Protein AF-0000000083202765 (afdb_homodimer)

Structure (mmCIF, N/CA/C/O backbone):
data_AF-0000000083202765-model_v1
#
loop_
_entity.id
_entity.type
_entity.pdbx_description
1 polymer 'Homoserine O-acetyltransferase'
#
loop_
_atom_site.group_PDB
_atom_site.id
_atom_site.type_symbol
_atom_site.label_atom_id
_atom_site.label_alt_id
_atom_site.label_comp_id
_atom_site.label_asym_id
_atom_site.label_entity_id
_atom_site.label_seq_id
_atom_site.pdbx_PDB_ins_code
_atom_site.Cartn_x
_atom_site.Cartn_y
_atom_site.Cartn_z
_atom_site.occupancy
_atom_site.B_iso_or_equiv
_atom_site.auth_seq_id
_atom_site.auth_comp_id
_atom_site.auth_asym_id
_atom_site.auth_atom_id
_atom_site.pdbx_PDB_model_num
ATOM 1 N N . MET A 1 1 ? 10.992 -30.547 3.436 1 77.38 1 MET A N 1
ATOM 2 C CA . MET A 1 1 ? 11.469 -31.688 2.654 1 77.38 1 MET A CA 1
AT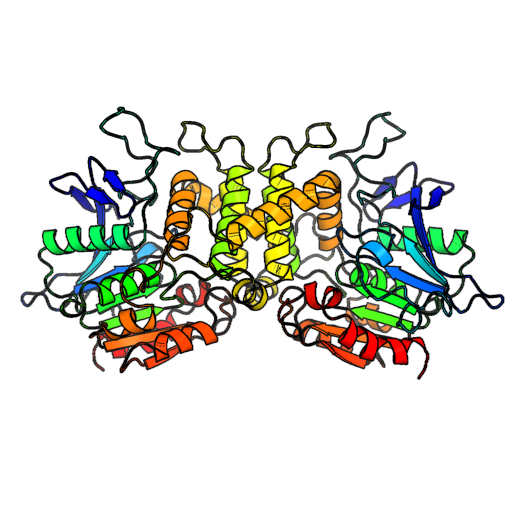OM 3 C C . MET A 1 1 ? 12.172 -31.203 1.385 1 77.38 1 MET A C 1
ATOM 5 O O . MET A 1 1 ? 11.781 -30.203 0.792 1 77.38 1 MET A O 1
ATOM 9 N N . GLU A 1 2 ? 13.203 -31.906 1.001 1 90.81 2 GLU A N 1
ATOM 10 C CA . GLU A 1 2 ? 13.898 -31.547 -0.23 1 90.81 2 GLU A CA 1
ATOM 11 C C . GLU A 1 2 ? 13.031 -31.812 -1.456 1 90.81 2 GLU A C 1
ATOM 13 O O . GLU A 1 2 ? 12.352 -32.844 -1.525 1 90.81 2 GLU A O 1
ATOM 18 N N . PRO A 1 3 ? 12.992 -30.891 -2.336 1 97.38 3 PRO A N 1
ATOM 19 C CA . PRO A 1 3 ? 12.156 -31.094 -3.525 1 97.38 3 PRO A CA 1
ATOM 20 C C . PRO A 1 3 ? 12.758 -32.094 -4.504 1 97.38 3 PRO A C 1
ATOM 22 O O . PRO A 1 3 ? 13.969 -32.312 -4.496 1 97.38 3 PRO A O 1
ATOM 25 N N . ARG A 1 4 ? 11.891 -32.781 -5.297 1 98.06 4 ARG A N 1
ATOM 26 C CA . ARG A 1 4 ? 12.312 -33.531 -6.484 1 98.06 4 ARG A CA 1
ATOM 27 C C . ARG A 1 4 ? 12.57 -32.594 -7.648 1 98.06 4 ARG A C 1
ATOM 29 O O . ARG A 1 4 ? 11.984 -31.5 -7.719 1 98.06 4 ARG A O 1
ATOM 36 N N . ILE A 1 5 ? 13.484 -33.031 -8.547 1 98.25 5 ILE A N 1
ATOM 37 C CA . ILE A 1 5 ? 13.82 -32.156 -9.664 1 98.25 5 ILE A CA 1
ATOM 38 C C . ILE A 1 5 ? 13.547 -32.875 -10.984 1 98.25 5 ILE A C 1
ATOM 40 O O . ILE A 1 5 ? 14.008 -34 -11.188 1 98.25 5 ILE A O 1
ATOM 44 N N . TYR A 1 6 ? 12.781 -32.281 -11.789 1 98.44 6 TYR A N 1
ATOM 45 C CA . TYR A 1 6 ? 12.586 -32.719 -13.172 1 98.44 6 TYR A CA 1
ATOM 46 C C . TYR A 1 6 ? 13.352 -31.812 -14.133 1 98.44 6 TYR A C 1
ATOM 48 O O . TYR A 1 6 ? 13.258 -30.594 -14.055 1 98.44 6 TYR A O 1
ATOM 56 N N . ILE A 1 7 ? 14.117 -32.406 -15.031 1 97.81 7 ILE A N 1
ATOM 57 C CA . ILE A 1 7 ? 14.828 -31.656 -16.062 1 97.81 7 ILE A CA 1
ATOM 58 C C . ILE A 1 7 ? 14.141 -31.859 -17.406 1 97.81 7 ILE A C 1
ATOM 60 O O . ILE A 1 7 ? 14.094 -32.969 -17.922 1 97.81 7 ILE A O 1
ATOM 64 N N . ALA A 1 8 ? 13.688 -30.828 -17.984 1 97.06 8 ALA A N 1
ATOM 65 C CA . ALA A 1 8 ? 13.008 -30.922 -19.266 1 97.06 8 ALA A CA 1
ATOM 66 C C . ALA A 1 8 ? 13.984 -31.297 -20.375 1 97.06 8 ALA A C 1
ATOM 68 O O . ALA A 1 8 ? 15.148 -30.891 -20.375 1 97.06 8 ALA A O 1
ATOM 69 N N . PRO A 1 9 ? 13.625 -32.125 -21.406 1 93.44 9 PRO A N 1
ATOM 70 C CA . PRO A 1 9 ? 14.531 -32.688 -22.422 1 93.44 9 PRO A CA 1
ATOM 71 C C . PRO A 1 9 ? 15 -31.625 -23.406 1 93.44 9 PRO A C 1
ATOM 73 O O . PRO A 1 9 ? 16 -31.812 -24.094 1 93.44 9 PRO A O 1
ATOM 76 N N . GLY A 1 10 ? 14.57 -30.438 -23.562 1 92.31 10 GLY A N 1
ATOM 77 C CA . GLY A 1 10 ? 14.977 -29.422 -24.516 1 92.31 10 GLY A CA 1
ATOM 78 C C . GLY A 1 10 ? 14.727 -28 -24.031 1 92.31 10 GLY A C 1
ATOM 79 O O . GLY A 1 10 ? 14.289 -27.797 -22.891 1 92.31 10 GLY A O 1
ATOM 80 N N . PRO A 1 11 ? 15.172 -27.125 -25.016 1 96.81 11 PRO A N 1
ATOM 81 C CA . PRO A 1 11 ? 14.945 -25.719 -24.656 1 96.81 11 PRO A CA 1
ATOM 82 C C . PRO A 1 11 ? 13.469 -25.406 -24.453 1 96.81 11 PRO A C 1
ATOM 84 O O . PRO A 1 11 ? 12.602 -26.109 -24.969 1 96.81 11 PRO A O 1
ATOM 87 N N . PHE A 1 12 ? 13.219 -24.453 -23.625 1 98.12 12 PHE A N 1
ATOM 88 C CA . PHE A 1 12 ? 11.867 -24.031 -23.266 1 98.12 12 PHE A CA 1
ATOM 89 C C . PHE A 1 12 ? 11.578 -22.641 -23.812 1 98.12 12 PHE A C 1
ATOM 91 O O . PHE A 1 12 ? 12.18 -21.656 -23.375 1 98.12 12 PHE A O 1
ATOM 98 N N . ARG A 1 13 ? 10.688 -22.562 -24.766 1 97.69 13 ARG A N 1
ATOM 99 C CA . ARG A 1 13 ? 10.352 -21.297 -25.391 1 97.69 13 ARG A CA 1
ATOM 100 C C . ARG A 1 13 ? 9.336 -20.516 -24.547 1 97.69 13 ARG A C 1
ATOM 102 O O . ARG A 1 13 ? 8.32 -21.078 -24.125 1 97.69 13 ARG A O 1
ATOM 109 N N . LEU A 1 14 ? 9.633 -19.297 -24.328 1 97.62 14 LEU A N 1
ATOM 110 C CA . LEU A 1 14 ? 8.758 -18.438 -23.531 1 97.62 14 LEU A CA 1
ATOM 111 C C . LEU A 1 14 ? 7.812 -17.641 -24.438 1 97.62 14 LEU A C 1
ATOM 113 O O . LEU A 1 14 ? 8.109 -17.438 -25.609 1 97.62 14 LEU A O 1
ATOM 117 N N . GLU A 1 15 ? 6.695 -17.203 -23.875 1 95.25 15 GLU A N 1
ATOM 118 C CA . GLU A 1 15 ? 5.699 -16.438 -24.609 1 95.25 15 GLU A CA 1
ATOM 119 C C . GLU A 1 15 ? 6.289 -15.133 -25.141 1 95.25 15 GLU A C 1
ATOM 121 O O . GLU A 1 15 ? 5.859 -14.633 -26.188 1 95.25 15 GLU A O 1
ATOM 126 N N . THR A 1 16 ? 7.328 -14.656 -24.531 1 93.62 16 THR A N 1
ATOM 127 C CA . THR A 1 16 ? 7.926 -13.367 -24.859 1 93.62 16 THR A CA 1
ATOM 128 C C . THR A 1 16 ? 8.891 -13.516 -26.031 1 93.62 16 THR A C 1
ATOM 130 O O . THR A 1 16 ? 9.477 -12.531 -26.484 1 93.62 16 THR A O 1
ATOM 133 N N . GLY A 1 17 ? 9.141 -14.625 -26.5 1 95.69 17 GLY A N 1
ATOM 134 C CA . GLY A 1 17 ? 10.023 -14.867 -27.625 1 95.69 17 GLY A CA 1
ATOM 135 C C . GLY A 1 17 ? 11.406 -15.352 -27.203 1 95.69 17 GLY A C 1
ATOM 136 O O . GLY A 1 17 ? 12.141 -15.914 -28.016 1 95.69 17 GLY A O 1
ATOM 137 N N . HIS A 1 18 ? 11.711 -15.266 -25.922 1 96.88 18 HIS A N 1
ATOM 138 C CA . HIS A 1 18 ? 12.984 -15.758 -25.406 1 96.88 18 HIS A CA 1
ATOM 139 C C . HIS A 1 18 ? 12.953 -17.266 -25.219 1 96.88 18 HIS A C 1
ATOM 141 O O . HIS A 1 18 ? 11.891 -17.891 -25.297 1 96.88 18 HIS A O 1
ATOM 147 N N . THR A 1 19 ? 14.172 -17.828 -25.094 1 97.44 19 THR A N 1
ATOM 148 C CA . THR A 1 19 ? 14.289 -19.266 -24.891 1 97.44 19 THR A CA 1
ATOM 149 C C . THR A 1 19 ? 15.188 -19.562 -23.703 1 97.44 19 THR A C 1
ATOM 151 O O . THR A 1 19 ? 16.266 -18.969 -23.562 1 97.44 19 THR A O 1
ATOM 154 N N . LEU A 1 20 ? 14.727 -20.391 -22.828 1 98.12 20 LEU A N 1
ATOM 155 C CA . LEU A 1 20 ? 15.586 -20.953 -21.797 1 98.12 20 LEU A CA 1
ATOM 156 C C . LEU A 1 20 ? 16.297 -22.203 -22.297 1 98.12 20 LEU A C 1
ATOM 158 O O . LEU A 1 20 ? 15.641 -23.188 -22.688 1 98.12 20 LEU A O 1
ATOM 162 N N . PRO A 1 21 ? 17.625 -22.172 -22.281 1 97.19 21 PRO A N 1
ATOM 163 C CA . PRO A 1 21 ? 18.344 -23.344 -22.766 1 97.19 21 PRO A CA 1
ATOM 164 C C . PRO A 1 21 ? 18.047 -24.594 -21.953 1 97.19 21 PRO A C 1
ATOM 166 O O . PRO A 1 21 ? 18.125 -25.703 -22.484 1 97.19 21 PRO A O 1
ATOM 169 N N . GLU A 1 22 ? 17.75 -24.453 -20.719 1 96.44 22 GLU A N 1
ATOM 170 C CA . GLU A 1 22 ? 17.422 -25.531 -19.797 1 96.44 22 GLU A CA 1
ATOM 171 C C . GLU A 1 22 ? 16.281 -25.125 -18.859 1 96.44 22 GLU A C 1
ATOM 173 O O . GLU A 1 22 ? 16.219 -23.984 -18.406 1 96.44 22 GLU A O 1
ATOM 178 N N . LEU A 1 23 ? 15.398 -26.125 -18.641 1 98.38 23 LEU A N 1
ATOM 179 C CA . LEU A 1 23 ? 14.328 -25.922 -17.656 1 98.38 23 LEU A CA 1
ATOM 180 C C . LEU A 1 23 ? 14.344 -27.031 -16.609 1 98.38 23 LEU A C 1
ATOM 182 O O . LEU A 1 23 ? 14.195 -28.219 -16.938 1 98.38 23 LEU A O 1
ATOM 186 N N . LYS A 1 24 ? 14.633 -26.656 -15.43 1 98.31 24 LYS A N 1
ATOM 187 C CA . LYS A 1 24 ? 14.469 -27.5 -14.258 1 98.31 24 LYS A CA 1
ATOM 188 C C . LYS A 1 24 ? 13.211 -27.141 -13.484 1 98.31 24 LYS A C 1
ATOM 190 O O . LYS A 1 24 ? 12.883 -25.953 -13.352 1 98.31 24 LYS A O 1
ATOM 195 N N . ILE A 1 25 ? 12.484 -28.156 -13.016 1 98.81 25 ILE A N 1
ATOM 196 C CA . ILE A 1 25 ? 11.281 -27.938 -12.219 1 98.81 25 ILE A CA 1
ATOM 197 C C . ILE A 1 25 ? 11.398 -28.688 -10.898 1 98.81 25 ILE A C 1
ATOM 199 O O . ILE A 1 25 ? 11.492 -29.922 -10.875 1 98.81 25 ILE A O 1
ATOM 203 N N . ALA A 1 26 ? 11.453 -27.906 -9.797 1 98.81 26 ALA A N 1
ATOM 204 C CA . ALA A 1 26 ? 11.414 -28.469 -8.453 1 98.81 26 ALA A CA 1
ATOM 205 C C . ALA A 1 26 ? 9.977 -28.672 -7.98 1 98.81 26 ALA A C 1
ATOM 207 O O . ALA A 1 26 ? 9.125 -27.812 -8.188 1 98.81 26 ALA A O 1
ATOM 208 N N . TYR A 1 27 ? 9.68 -29.844 -7.379 1 98.81 27 TYR A N 1
ATOM 209 C CA . TYR A 1 27 ? 8.297 -30.109 -6.98 1 98.81 27 TYR A CA 1
ATOM 210 C C . TYR A 1 27 ? 8.242 -31.062 -5.797 1 98.81 27 TYR A C 1
ATOM 212 O O . TYR A 1 27 ? 9.234 -31.719 -5.477 1 98.81 27 TYR A O 1
ATOM 220 N N . HIS A 1 28 ? 7.16 -31.031 -5.07 1 98.69 28 HIS A N 1
ATOM 221 C CA . HIS A 1 28 ? 6.832 -31.969 -3.998 1 98.69 28 HIS A CA 1
ATOM 222 C C . HIS A 1 28 ? 5.547 -32.719 -4.301 1 98.69 28 HIS A C 1
ATOM 224 O O . HIS A 1 28 ? 4.703 -32.25 -5.066 1 98.69 28 HIS A O 1
ATOM 230 N N . THR A 1 29 ? 5.473 -33.938 -3.785 1 98.12 29 THR A N 1
ATOM 231 C CA . THR A 1 29 ? 4.238 -34.719 -3.82 1 98.12 29 THR A CA 1
ATOM 232 C C . THR A 1 29 ? 3.889 -35.219 -2.428 1 98.12 29 THR A C 1
ATOM 234 O O . THR A 1 29 ? 4.77 -35.375 -1.58 1 98.12 29 THR A O 1
ATOM 237 N N . TYR A 1 30 ? 2.627 -35.375 -2.18 1 97.88 30 TYR A N 1
ATOM 238 C CA . TYR A 1 30 ? 2.08 -35.969 -0.976 1 97.88 30 TYR A CA 1
ATOM 239 C C . TYR A 1 30 ? 1.085 -37.062 -1.329 1 97.88 30 TYR A C 1
ATOM 241 O O . TYR A 1 30 ? 0.337 -36.969 -2.303 1 97.88 30 TYR A O 1
ATOM 249 N N . GLY A 1 31 ? 1.067 -38.156 -0.579 1 97.56 31 GLY A N 1
ATOM 250 C CA . GLY A 1 31 ? 0.176 -39.25 -0.88 1 97.56 31 GLY A CA 1
ATOM 251 C C . GLY A 1 31 ? 0.671 -40.125 -2.02 1 97.56 31 GLY A C 1
ATOM 252 O O . GLY A 1 31 ? 1.83 -40.031 -2.428 1 97.56 31 GLY A O 1
ATOM 253 N N . GLU A 1 32 ? -0.235 -41.094 -2.418 1 97.06 32 GLU A N 1
ATOM 254 C CA . GLU A 1 32 ? 0.124 -42.062 -3.459 1 97.06 32 GLU A CA 1
ATOM 255 C C . GLU A 1 32 ? -0.877 -42.031 -4.609 1 97.06 32 GLU A C 1
ATOM 257 O O . GLU A 1 32 ? -2.086 -41.906 -4.387 1 97.06 32 GLU A O 1
ATOM 262 N N . LEU A 1 33 ? -0.243 -42 -5.766 1 96.44 33 LEU A N 1
ATOM 263 C CA . LEU A 1 33 ? -1.091 -42.094 -6.945 1 96.44 33 LEU A CA 1
ATOM 264 C C . LEU A 1 33 ? -1.799 -43.438 -6.984 1 96.44 33 LEU A C 1
ATOM 266 O O . LEU A 1 33 ? -1.157 -44.5 -6.855 1 96.44 33 LEU A O 1
ATOM 270 N N . ASN A 1 34 ? -3.057 -43.438 -7.141 1 94.62 34 ASN A N 1
ATOM 271 C CA . ASN A 1 34 ? -3.77 -44.719 -7.164 1 94.62 34 ASN A CA 1
ATOM 272 C C . ASN A 1 34 ? -3.707 -45.344 -8.547 1 94.62 34 ASN A C 1
ATOM 274 O O . ASN A 1 34 ? -3.158 -44.781 -9.484 1 94.62 34 ASN A O 1
ATOM 278 N N . ALA A 1 35 ? -4.262 -46.531 -8.664 1 93.38 35 ALA A N 1
ATOM 279 C CA . ALA A 1 35 ? -4.164 -47.312 -9.891 1 93.38 35 ALA A CA 1
ATOM 280 C C . ALA A 1 35 ? -4.914 -46.656 -11.039 1 93.38 35 ALA A C 1
ATOM 282 O O . ALA A 1 35 ? -4.477 -46.719 -12.188 1 93.38 35 ALA A O 1
ATOM 283 N N . ALA A 1 36 ? -5.992 -46.062 -10.695 1 91.88 36 ALA A N 1
ATOM 284 C CA . ALA A 1 36 ? -6.844 -45.406 -11.695 1 91.88 36 ALA A CA 1
ATOM 285 C C . ALA A 1 36 ? -6.309 -44.031 -12.094 1 91.88 36 ALA A C 1
ATOM 287 O O . ALA A 1 36 ? -6.734 -43.469 -13.094 1 91.88 36 ALA A O 1
ATOM 288 N N . HIS A 1 37 ? -5.348 -43.469 -11.352 1 92.88 37 HIS A N 1
ATOM 289 C CA . HIS A 1 37 ? -4.734 -42.188 -11.586 1 92.88 37 HIS A CA 1
ATOM 290 C C . HIS A 1 37 ? -5.785 -41.062 -11.609 1 92.88 37 HIS A C 1
ATOM 292 O O . HIS A 1 37 ? -5.723 -40.156 -12.445 1 92.88 37 HIS A O 1
ATOM 298 N N . ASP A 1 38 ? -6.793 -41.219 -10.805 1 91.06 38 ASP A N 1
ATOM 299 C CA . ASP A 1 38 ? -7.875 -40.25 -10.797 1 91.06 38 ASP A CA 1
ATOM 300 C C . ASP A 1 38 ? -7.926 -39.5 -9.469 1 91.06 38 ASP A C 1
ATOM 302 O O . ASP A 1 38 ? -8.891 -38.781 -9.188 1 91.06 38 ASP A O 1
ATOM 306 N N . ASN A 1 39 ? -6.891 -39.688 -8.625 1 96.81 39 ASN A N 1
ATOM 307 C CA . ASN A 1 39 ? -6.898 -39.031 -7.312 1 96.81 39 ASN A CA 1
ATOM 308 C C . ASN A 1 39 ? -5.875 -37.906 -7.234 1 96.81 39 ASN A C 1
ATOM 310 O O . ASN A 1 39 ? -5.398 -37.562 -6.152 1 96.81 39 ASN A O 1
ATOM 314 N N . VAL A 1 40 ? -5.484 -37.312 -8.43 1 98.5 40 VAL A N 1
ATOM 315 C CA . VAL A 1 40 ? -4.465 -36.281 -8.477 1 98.5 40 VAL A CA 1
ATOM 316 C C . VAL A 1 40 ? -5.082 -34.938 -8.109 1 98.5 40 VAL A C 1
ATOM 318 O O . VAL A 1 40 ? -6.117 -34.562 -8.656 1 98.5 40 VAL A O 1
ATOM 321 N N . VAL A 1 41 ? -4.512 -34.25 -7.133 1 98.75 41 VAL A N 1
ATOM 322 C CA . VAL A 1 41 ? -4.785 -32.844 -6.824 1 98.75 41 VAL A CA 1
ATOM 323 C C . VAL A 1 41 ? -3.533 -32 -7.07 1 98.75 41 VAL A C 1
ATOM 325 O O . VAL A 1 41 ? -2.461 -32.312 -6.547 1 98.75 41 VAL A O 1
ATOM 328 N N . TRP A 1 42 ? -3.631 -31.016 -7.898 1 98.88 42 TRP A N 1
ATOM 329 C CA . TRP A 1 42 ? -2.512 -30.125 -8.172 1 98.88 42 TRP A CA 1
ATOM 330 C C . TRP A 1 42 ? -2.717 -28.766 -7.496 1 98.88 42 TRP A C 1
ATOM 332 O O . TRP A 1 42 ? -3.742 -28.109 -7.703 1 98.88 42 TRP A O 1
ATOM 342 N N . VAL A 1 43 ? -1.788 -28.328 -6.652 1 98.88 43 VAL A N 1
ATOM 343 C CA . VAL A 1 43 ? -1.852 -27.047 -5.957 1 98.88 43 VAL A CA 1
ATOM 344 C C . VAL A 1 43 ? -0.88 -26.062 -6.602 1 98.88 43 VAL A C 1
ATOM 346 O O . VAL A 1 43 ? 0.319 -26.344 -6.695 1 98.88 43 VAL A O 1
ATOM 349 N N . CYS A 1 44 ? -1.395 -24.969 -7.105 1 98.88 44 CYS A N 1
ATOM 350 C CA . CYS A 1 44 ? -0.574 -23.859 -7.602 1 98.88 44 CYS A CA 1
ATOM 351 C C . CYS A 1 44 ? -0.293 -22.844 -6.496 1 98.88 44 CYS A C 1
ATOM 353 O O . CYS A 1 44 ? -1.211 -22.188 -6.008 1 98.88 44 CYS A O 1
ATOM 355 N N . HIS A 1 45 ? 0.958 -22.688 -6.121 1 98.12 45 HIS A N 1
ATOM 356 C CA . HIS A 1 45 ? 1.279 -21.859 -4.965 1 98.12 45 HIS A CA 1
ATOM 357 C C . HIS A 1 45 ? 1.349 -20.391 -5.34 1 98.12 45 HIS A C 1
ATOM 359 O O . HIS A 1 45 ? 1.489 -20.047 -6.52 1 98.12 45 HIS A O 1
ATOM 365 N N . ALA A 1 46 ? 1.273 -19.578 -4.324 1 95.88 46 ALA A N 1
ATOM 366 C CA . ALA A 1 46 ? 1.253 -18.125 -4.469 1 95.88 46 ALA A CA 1
ATOM 367 C C . ALA A 1 46 ? 2.666 -17.578 -4.625 1 95.88 46 ALA A C 1
ATOM 369 O O . ALA A 1 46 ? 3.617 -18.328 -4.832 1 95.88 46 ALA A O 1
ATOM 370 N N . LEU A 1 47 ? 2.867 -16.297 -4.613 1 95.94 47 LEU A N 1
ATOM 371 C CA . LEU A 1 47 ? 4 -15.492 -5.043 1 95.94 47 LEU A CA 1
ATOM 372 C C . LEU A 1 47 ? 5.297 -15.984 -4.406 1 95.94 47 LEU A C 1
ATOM 374 O O . LEU A 1 47 ? 6.18 -16.484 -5.102 1 95.94 47 LEU A O 1
ATOM 378 N N . THR A 1 48 ? 5.395 -15.977 -3.059 1 96.44 48 THR A N 1
ATOM 379 C CA . THR A 1 48 ? 6.66 -16.281 -2.402 1 96.44 48 THR A CA 1
ATOM 380 C C . THR A 1 48 ? 6.586 -17.641 -1.702 1 96.44 48 THR A C 1
ATOM 382 O O . THR A 1 48 ? 7.445 -17.969 -0.878 1 96.44 48 THR A O 1
ATOM 385 N N . ALA A 1 49 ? 5.516 -18.375 -1.946 1 97.06 49 ALA A N 1
ATOM 386 C CA . ALA A 1 49 ? 5.434 -19.719 -1.388 1 97.06 49 ALA A CA 1
ATOM 387 C C . ALA A 1 49 ? 6.344 -20.688 -2.143 1 97.06 49 ALA A C 1
ATOM 389 O O . ALA A 1 49 ? 7.266 -20.25 -2.844 1 97.06 49 ALA A O 1
ATOM 390 N N . ASN A 1 50 ? 6.238 -21.938 -1.769 1 97.69 50 ASN A N 1
ATOM 391 C CA . ASN A 1 50 ? 7.059 -22.969 -2.379 1 97.69 50 ASN A CA 1
ATOM 392 C C . ASN A 1 50 ? 6.262 -24.25 -2.607 1 97.69 50 ASN A C 1
ATOM 394 O O . ASN A 1 50 ? 5.059 -24.297 -2.342 1 97.69 50 ASN A O 1
ATOM 398 N N . SER A 1 51 ? 6.906 -25.266 -3.141 1 98.5 51 SER A N 1
ATOM 399 C CA . SER A 1 51 ? 6.215 -26.5 -3.537 1 98.5 51 SER A CA 1
ATOM 400 C C . SER A 1 51 ? 5.867 -27.344 -2.324 1 98.5 51 SER A C 1
ATOM 402 O O . SER A 1 51 ? 5.094 -28.297 -2.432 1 98.5 51 SER A O 1
ATOM 404 N N . ASP A 1 52 ? 6.426 -27.062 -1.165 1 98.06 52 ASP A N 1
ATOM 405 C CA . ASP A 1 52 ? 6.078 -27.75 0.068 1 98.06 52 ASP A CA 1
ATOM 406 C C . ASP A 1 52 ? 4.836 -27.156 0.713 1 98.06 52 ASP A C 1
ATOM 408 O O . ASP A 1 52 ? 4.941 -26.359 1.659 1 98.06 52 ASP A O 1
ATOM 412 N N . VAL A 1 53 ? 3.723 -27.625 0.291 1 97.94 53 VAL A N 1
ATOM 413 C CA . VAL A 1 53 ? 2.434 -27.031 0.645 1 97.94 53 VAL A CA 1
ATOM 414 C C . VAL A 1 53 ? 2.248 -27.078 2.16 1 97.94 53 VAL A C 1
ATOM 416 O O . VAL A 1 53 ? 1.761 -26.109 2.756 1 97.94 53 VAL A O 1
ATOM 419 N N . ALA A 1 54 ? 2.65 -28.109 2.809 1 95.94 54 ALA A N 1
ATOM 420 C CA . ALA A 1 54 ? 2.475 -28.266 4.25 1 95.94 54 ALA A CA 1
ATOM 421 C C . ALA A 1 54 ? 3.264 -27.219 5.02 1 95.94 54 ALA A C 1
ATOM 423 O O . ALA A 1 54 ? 2.943 -26.906 6.172 1 95.94 54 ALA A O 1
ATOM 424 N N . ASP A 1 55 ? 4.238 -26.703 4.406 1 94.38 55 ASP A N 1
ATOM 425 C CA . ASP A 1 55 ? 5.113 -25.719 5.035 1 94.38 55 ASP A CA 1
ATOM 426 C C . ASP A 1 55 ? 4.414 -24.375 5.168 1 94.38 55 ASP A C 1
ATOM 428 O O . ASP A 1 55 ? 4.547 -23.703 6.191 1 94.38 55 ASP A O 1
ATOM 432 N N . TRP A 1 56 ? 3.699 -23.938 4.203 1 95 56 TRP A N 1
ATOM 433 C CA . TRP A 1 56 ? 3.219 -22.562 4.172 1 95 56 TRP A CA 1
ATOM 434 C C . TRP A 1 56 ? 1.699 -22.516 4.297 1 95 56 TRP A C 1
ATOM 436 O O . TRP A 1 56 ? 1.126 -21.453 4.551 1 95 56 TRP A O 1
ATOM 446 N N . TRP A 1 57 ? 1.029 -23.578 4.016 1 96.56 57 TRP A N 1
ATOM 447 C CA . TRP A 1 57 ? -0.426 -23.625 4.121 1 96.56 57 TRP A CA 1
ATOM 448 C C . TRP A 1 57 ? -0.861 -24.547 5.254 1 96.56 57 TRP A C 1
ATOM 450 O O . TRP A 1 57 ? -1.23 -25.703 5.016 1 96.56 57 TRP A O 1
ATOM 460 N N . PRO A 1 58 ? -0.978 -24.016 6.418 1 91.38 58 PRO A N 1
ATOM 461 C CA . PRO A 1 58 ? -1.223 -24.859 7.586 1 91.38 58 PRO A CA 1
ATOM 462 C C . PRO A 1 58 ? -2.592 -25.531 7.547 1 91.38 58 PRO A C 1
ATOM 464 O O . PRO A 1 58 ? -3.568 -24.938 7.086 1 91.38 58 PRO A O 1
ATOM 467 N N . HIS A 1 59 ? -2.604 -26.797 7.98 1 94.06 59 HIS A N 1
ATOM 468 C CA . HIS A 1 59 ? -3.83 -27.562 8.195 1 94.06 59 HIS A CA 1
ATOM 469 C C . HIS A 1 59 ? -4.531 -27.859 6.875 1 94.06 59 HIS A C 1
ATOM 471 O O . HIS A 1 59 ? -5.758 -27.812 6.793 1 94.06 59 HIS A O 1
ATOM 477 N N . THR A 1 60 ? -3.678 -28.047 5.871 1 95.75 60 THR A N 1
ATOM 478 C CA . THR A 1 60 ? -4.25 -28.453 4.594 1 95.75 60 THR A CA 1
ATOM 479 C C . THR A 1 60 ? -3.889 -29.906 4.277 1 95.75 60 THR A C 1
ATOM 481 O O . THR A 1 60 ? -4.754 -30.781 4.305 1 95.75 60 THR A O 1
ATOM 484 N N . ILE A 1 61 ? -2.547 -30.234 4.234 1 96.81 61 ILE A N 1
ATOM 485 C CA . ILE A 1 61 ? -2.057 -31.578 3.945 1 96.81 61 ILE A CA 1
ATOM 486 C C . ILE A 1 61 ? -2.08 -32.406 5.219 1 96.81 61 ILE A C 1
ATOM 488 O O . ILE A 1 61 ? -1.028 -32.75 5.77 1 96.81 61 ILE A O 1
ATOM 492 N N . GLU A 1 62 ? -3.293 -32.75 5.66 1 96.88 62 GLU A N 1
ATOM 493 C CA . GLU A 1 62 ? -3.527 -33.531 6.875 1 96.88 62 GLU A CA 1
ATOM 494 C C . GLU A 1 62 ? -4.73 -34.469 6.715 1 96.88 62 GLU A C 1
ATOM 496 O O . GLU A 1 62 ? -5.602 -34.219 5.875 1 96.88 62 GLU A O 1
ATOM 501 N N . THR A 1 63 ? -4.703 -35.5 7.527 1 95.88 63 THR A N 1
ATOM 502 C CA . THR A 1 63 ? -5.836 -36.438 7.527 1 95.88 63 THR A CA 1
ATOM 503 C C . THR A 1 63 ? -7.133 -35.688 7.844 1 95.88 63 THR A C 1
ATOM 505 O O . THR A 1 63 ? -7.191 -34.906 8.797 1 95.88 63 THR A O 1
ATOM 508 N N . GLY A 1 64 ? -8.102 -35.875 7.047 1 95.69 64 GLY A N 1
ATOM 509 C CA . GLY A 1 64 ? -9.414 -35.312 7.281 1 95.69 64 GLY A CA 1
ATOM 510 C C . GLY A 1 64 ? -9.57 -33.938 6.695 1 95.69 64 GLY A C 1
ATOM 511 O O . GLY A 1 64 ? -10.656 -33.344 6.738 1 95.69 64 GLY A O 1
ATOM 512 N N . LYS A 1 65 ? -8.57 -33.406 6.121 1 97.69 65 LYS A N 1
ATOM 513 C CA . LYS A 1 65 ? -8.617 -32.062 5.523 1 97.69 65 LYS A CA 1
ATOM 514 C C . LYS A 1 65 ? -8.773 -32.156 4.008 1 97.69 65 LYS A C 1
ATOM 516 O O . LYS A 1 65 ? -8.773 -33.25 3.439 1 97.69 65 LYS A O 1
ATOM 521 N N . PHE A 1 66 ? -8.953 -31.016 3.332 1 97.31 66 PHE A N 1
ATOM 522 C CA . PHE A 1 66 ? -9.391 -31.031 1.94 1 97.31 66 PHE A CA 1
ATOM 523 C C . PHE A 1 66 ? -8.258 -31.484 1.022 1 97.31 66 PHE A C 1
ATOM 525 O O . PHE A 1 66 ? -8.5 -31.844 -0.129 1 97.31 66 PHE A O 1
ATOM 532 N N . LEU A 1 67 ? -7 -31.5 1.521 1 98.19 67 LEU A N 1
ATOM 533 C CA . LEU A 1 67 ? -5.871 -32.062 0.78 1 98.19 67 LEU A CA 1
ATOM 534 C C . LEU A 1 67 ? -5.297 -33.281 1.503 1 98.19 67 LEU A C 1
ATOM 536 O O . LEU A 1 67 ? -4.074 -33.406 1.619 1 98.19 67 LEU A O 1
ATOM 540 N N . ASP A 1 68 ? -6.156 -34.125 1.997 1 97.69 68 ASP A N 1
ATOM 541 C CA . ASP A 1 68 ? -5.805 -35.344 2.738 1 97.69 68 ASP A CA 1
ATOM 542 C C . ASP A 1 68 ? -4.957 -36.281 1.885 1 97.69 68 ASP A C 1
ATOM 544 O O . ASP A 1 68 ? -5.457 -36.875 0.931 1 97.69 68 ASP A O 1
ATOM 548 N N . PRO A 1 69 ? -3.721 -36.469 2.281 1 97.12 69 PRO A N 1
ATOM 549 C CA . PRO A 1 69 ? -2.836 -37.281 1.459 1 97.12 69 PRO A CA 1
ATOM 550 C C . PRO A 1 69 ? -3.223 -38.75 1.479 1 97.12 69 PRO A C 1
ATOM 552 O O . PRO A 1 69 ? -2.705 -39.562 0.683 1 97.12 69 PRO A O 1
ATOM 555 N N . ALA A 1 70 ? -4.133 -39.156 2.336 1 96.88 70 ALA A N 1
ATOM 556 C CA . ALA A 1 70 ? -4.648 -40.5 2.33 1 96.88 70 ALA A CA 1
ATOM 557 C C . ALA A 1 70 ? -5.641 -40.719 1.188 1 96.88 70 ALA A C 1
ATOM 559 O O . ALA A 1 70 ? -5.887 -41.844 0.766 1 96.88 70 ALA A O 1
ATOM 560 N N . ARG A 1 71 ? -6.16 -39.688 0.699 1 95.94 71 ARG A N 1
ATOM 561 C CA . ARG A 1 71 ? -7.188 -39.75 -0.333 1 95.94 71 ARG A CA 1
ATOM 562 C C . ARG A 1 71 ? -6.66 -39.219 -1.668 1 95.94 71 ARG A C 1
ATOM 564 O O . ARG A 1 71 ? -7.156 -39.625 -2.729 1 95.94 71 ARG A O 1
ATOM 571 N N . HIS A 1 72 ? -5.75 -38.312 -1.58 1 97.62 72 HIS A N 1
ATOM 572 C CA . HIS A 1 72 ? -5.312 -37.625 -2.773 1 97.62 72 HIS A CA 1
ATOM 573 C C . HIS A 1 72 ? -3.811 -37.781 -2.988 1 97.62 72 HIS A C 1
ATOM 575 O O . HIS A 1 72 ? -3.051 -37.906 -2.025 1 97.62 72 HIS A O 1
ATOM 581 N N . PHE A 1 73 ? -3.414 -37.844 -4.238 1 98.31 73 PHE A N 1
ATOM 582 C CA . PHE A 1 73 ? -2.035 -37.594 -4.648 1 98.31 73 PHE A CA 1
ATOM 583 C C . PHE A 1 73 ? -1.819 -36.125 -4.973 1 98.31 73 PHE A C 1
ATOM 585 O O . PHE A 1 73 ? -2.148 -35.688 -6.07 1 98.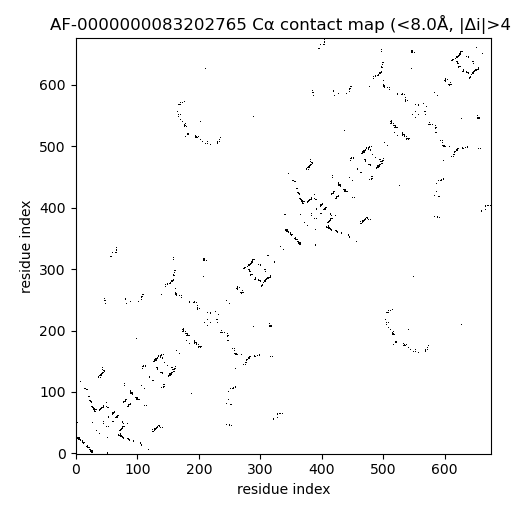31 73 PHE A O 1
ATOM 592 N N . VAL A 1 74 ? -1.224 -35.406 -4.023 1 98.56 74 VAL A N 1
ATOM 593 C CA . VAL A 1 74 ? -1.107 -33.969 -4.141 1 98.56 74 VAL A CA 1
ATOM 594 C C . VAL A 1 74 ? 0.235 -33.594 -4.77 1 98.56 74 VAL A C 1
ATOM 596 O O . VAL A 1 74 ? 1.284 -34.062 -4.328 1 98.56 74 VAL A O 1
ATOM 599 N N . VAL A 1 75 ? 0.185 -32.812 -5.816 1 98.81 75 VAL A N 1
ATOM 600 C CA . VAL A 1 75 ? 1.386 -32.344 -6.496 1 98.81 75 VAL A CA 1
ATOM 601 C C . VAL A 1 75 ? 1.462 -30.812 -6.414 1 98.81 75 VAL A C 1
ATOM 603 O O . VAL A 1 75 ? 0.451 -30.125 -6.574 1 98.81 75 VAL A O 1
ATOM 606 N N . CYS A 1 76 ? 2.594 -30.266 -6.098 1 98.81 76 CYS A N 1
ATOM 607 C CA . CYS A 1 76 ? 2.867 -28.828 -6.168 1 98.81 76 CYS A CA 1
ATOM 608 C C . CYS A 1 76 ? 4.266 -28.562 -6.719 1 98.81 76 CYS A C 1
ATOM 610 O O . CYS A 1 76 ? 5.246 -29.125 -6.23 1 98.81 76 CYS A O 1
ATOM 612 N N . ALA A 1 77 ? 4.355 -27.75 -7.699 1 98.88 77 ALA A N 1
ATOM 613 C CA . ALA A 1 77 ? 5.641 -27.406 -8.305 1 98.88 77 ALA A CA 1
ATOM 614 C C . ALA A 1 77 ? 5.988 -25.938 -8.047 1 98.88 77 ALA A C 1
ATOM 616 O O . ALA A 1 77 ? 5.113 -25.062 -8.078 1 98.88 77 ALA A O 1
ATOM 617 N N . ASN A 1 78 ? 7.258 -25.688 -7.789 1 98.75 78 ASN A N 1
ATOM 618 C CA . ASN A 1 78 ? 7.711 -24.297 -7.762 1 98.75 78 ASN A CA 1
ATOM 619 C C . ASN A 1 78 ? 7.609 -23.641 -9.141 1 98.75 78 ASN A C 1
ATOM 621 O O . ASN A 1 78 ? 7.891 -24.281 -10.156 1 98.75 78 ASN A O 1
ATOM 625 N N . ILE A 1 79 ? 7.281 -22.422 -9.148 1 98.69 79 ILE A N 1
ATOM 626 C CA . ILE A 1 79 ? 6.992 -21.766 -10.414 1 98.69 79 ILE A CA 1
ATOM 627 C C . ILE A 1 79 ? 8.289 -21.25 -11.039 1 98.69 79 ILE A C 1
ATOM 629 O O . ILE A 1 79 ? 9.289 -21.078 -10.344 1 98.69 79 ILE A O 1
ATOM 633 N N . LEU A 1 80 ? 8.234 -21.078 -12.312 1 98.62 80 LEU A N 1
ATOM 634 C CA . LEU A 1 80 ? 9.328 -20.469 -13.07 1 98.62 80 LEU A CA 1
ATOM 635 C C . LEU A 1 80 ? 9.758 -19.156 -12.445 1 98.62 80 LEU A C 1
ATOM 637 O O . LEU A 1 80 ? 8.914 -18.312 -12.117 1 98.62 80 LEU A O 1
ATOM 641 N N . GLY A 1 81 ? 11.047 -18.953 -12.219 1 98.31 81 GLY A N 1
ATOM 642 C CA . GLY A 1 81 ? 11.578 -17.703 -11.68 1 98.31 81 GLY A CA 1
ATOM 643 C C . GLY A 1 81 ? 11.664 -17.719 -10.164 1 98.31 81 GLY A C 1
ATOM 644 O O . GLY A 1 81 ? 12.273 -16.812 -9.57 1 98.31 81 GLY A O 1
ATOM 645 N N . SER A 1 82 ? 11.109 -18.703 -9.508 1 97.12 82 SER A N 1
ATOM 646 C CA . SER A 1 82 ? 11.039 -18.703 -8.047 1 97.12 82 SER A CA 1
ATOM 647 C C . SER A 1 82 ? 12.414 -18.969 -7.434 1 97.12 82 SER A C 1
ATOM 649 O O . SER A 1 82 ? 13.312 -19.469 -8.109 1 97.12 82 SER A O 1
ATOM 651 N N . HIS A 1 83 ? 12.586 -18.672 -6.223 1 97.19 83 HIS A N 1
ATOM 652 C CA . HIS A 1 83 ? 13.812 -18.812 -5.441 1 97.19 83 HIS A CA 1
ATOM 653 C C . HIS A 1 83 ? 14.07 -20.281 -5.094 1 97.19 83 HIS A C 1
ATOM 655 O O . HIS A 1 83 ? 15.18 -20.641 -4.719 1 97.19 83 HIS A O 1
ATOM 661 N N . TYR A 1 84 ? 13.094 -21.172 -5.316 1 97.31 84 TYR A N 1
ATOM 662 C CA . TYR A 1 84 ? 13.117 -22.438 -4.586 1 97.31 84 TYR A CA 1
ATOM 663 C C . TYR A 1 84 ? 13.383 -23.609 -5.527 1 97.31 84 TYR A C 1
ATOM 665 O O . TYR A 1 84 ? 12.875 -24.703 -5.316 1 97.31 84 TYR A O 1
ATOM 673 N N . GLY A 1 85 ? 14.195 -23.422 -6.547 1 96.25 85 GLY A N 1
ATOM 674 C CA . GLY A 1 85 ? 14.742 -24.578 -7.223 1 96.25 85 GLY A CA 1
ATOM 675 C C . GLY A 1 85 ? 14.359 -24.656 -8.688 1 96.25 85 GLY A C 1
ATOM 676 O O . GLY A 1 85 ? 15.133 -25.156 -9.508 1 96.25 85 GLY A O 1
ATOM 677 N N . THR A 1 86 ? 13.109 -24.297 -9.023 1 98.56 86 THR A N 1
ATOM 678 C CA . THR A 1 86 ? 12.773 -24.172 -10.438 1 98.56 86 THR A CA 1
ATOM 679 C C . THR A 1 86 ? 13.602 -23.062 -11.086 1 98.56 86 THR A C 1
ATOM 681 O O . THR A 1 86 ? 13.906 -22.062 -10.445 1 98.56 86 THR A O 1
ATOM 684 N N . THR A 1 87 ? 13.953 -23.25 -12.398 1 98.69 87 THR A N 1
ATOM 685 C CA . THR A 1 87 ? 14.844 -22.328 -13.094 1 98.69 87 THR A CA 1
ATOM 686 C C . THR A 1 87 ? 14.43 -20.875 -12.852 1 98.69 87 THR A C 1
ATOM 688 O O . THR A 1 87 ? 13.266 -20.516 -13.055 1 98.69 87 THR A O 1
ATOM 691 N N . GLY A 1 88 ? 15.352 -20.094 -12.352 1 98.44 88 GLY A N 1
ATOM 692 C CA . GLY A 1 88 ? 15.125 -18.688 -12.047 1 98.44 88 GLY A CA 1
ATOM 693 C C . GLY A 1 88 ? 16.391 -17.859 -12.125 1 98.44 88 GLY A C 1
ATOM 694 O O . GLY A 1 88 ? 17.406 -18.312 -12.625 1 98.44 88 GLY A O 1
ATOM 695 N N . PRO A 1 89 ? 16.312 -16.656 -11.664 1 98.62 89 PRO A N 1
ATOM 696 C CA . PRO A 1 89 ? 17.391 -15.672 -11.852 1 98.62 89 PRO A CA 1
ATOM 697 C C . PRO A 1 89 ? 18.719 -16.125 -11.258 1 98.62 89 PRO A C 1
ATOM 699 O O . PRO A 1 89 ? 19.781 -15.758 -11.758 1 98.62 89 PRO A O 1
ATOM 702 N N . LEU A 1 90 ? 18.734 -16.906 -10.195 1 98.19 90 LEU A N 1
ATOM 703 C CA . LEU A 1 90 ? 19.969 -17.266 -9.516 1 98.19 90 LEU A CA 1
ATOM 704 C C . LEU A 1 90 ? 20.562 -18.531 -10.102 1 98.19 90 LEU A C 1
ATOM 706 O O . LEU A 1 90 ? 21.672 -18.938 -9.727 1 98.19 90 LEU A O 1
ATOM 710 N N . HIS A 1 91 ? 19.906 -19.25 -11.008 1 98.12 91 HIS A N 1
ATOM 711 C CA . HIS A 1 91 ? 20.469 -20.406 -11.68 1 98.12 91 HIS A CA 1
ATOM 712 C C . HIS A 1 91 ? 21.516 -19.984 -12.711 1 98.12 91 HIS A C 1
ATOM 714 O O . HIS A 1 91 ? 21.422 -18.906 -13.281 1 98.12 91 HIS A O 1
ATOM 720 N N . THR A 1 92 ? 22.438 -20.891 -12.961 1 97.44 92 THR A N 1
ATOM 721 C CA . THR A 1 92 ? 23.484 -20.625 -13.938 1 97.44 92 THR A CA 1
ATOM 722 C C . THR A 1 92 ? 22.938 -20.703 -15.359 1 97.44 92 THR A C 1
ATOM 724 O O . THR A 1 92 ? 22.266 -21.672 -15.719 1 97.44 92 THR A O 1
ATOM 727 N N . ASN A 1 93 ? 23.156 -19.672 -16.094 1 96.31 93 ASN A N 1
ATOM 728 C CA . ASN A 1 93 ? 22.938 -19.703 -17.547 1 96.31 93 ASN A CA 1
ATOM 729 C C . ASN A 1 93 ? 23.969 -20.594 -18.25 1 96.31 93 ASN A C 1
ATOM 731 O O . ASN A 1 93 ? 25.156 -20.266 -18.281 1 96.31 93 ASN A O 1
ATOM 735 N N . PRO A 1 94 ? 23.5 -21.625 -18.812 1 95.44 94 PRO A N 1
ATOM 736 C CA . PRO A 1 94 ? 24.453 -22.531 -19.453 1 95.44 94 PRO A CA 1
ATOM 737 C C . PRO A 1 94 ? 25.25 -21.859 -20.562 1 95.44 94 PRO A C 1
ATOM 739 O O . PRO A 1 94 ? 26.359 -22.297 -20.891 1 95.44 94 PRO A O 1
ATOM 742 N N . GLN A 1 95 ? 24.766 -20.859 -21.125 1 94.94 95 GLN A N 1
ATOM 743 C CA . GLN A 1 95 ? 25.422 -20.188 -22.25 1 94.94 95 GLN A CA 1
ATOM 744 C C . GLN A 1 95 ? 26.547 -19.297 -21.75 1 94.94 95 GLN A C 1
ATOM 746 O O . GLN A 1 95 ? 27.547 -19.109 -22.453 1 94.94 95 GLN A O 1
ATOM 751 N N . THR A 1 96 ? 26.484 -18.703 -20.578 1 95.44 96 THR A N 1
ATOM 752 C CA . THR A 1 96 ? 27.469 -17.75 -20.094 1 95.44 96 THR A CA 1
ATOM 753 C C . THR A 1 96 ? 28.281 -18.328 -18.938 1 95.44 96 THR A C 1
ATOM 755 O O . THR A 1 96 ? 29.359 -17.828 -18.625 1 95.44 96 THR A O 1
ATOM 758 N N . GLY A 1 97 ? 27.75 -19.312 -18.25 1 97.06 97 GLY A N 1
ATOM 759 C CA . GLY A 1 97 ? 28.422 -19.922 -17.125 1 97.06 97 GLY A CA 1
ATOM 760 C C . GLY A 1 97 ? 28.25 -19.156 -15.828 1 97.06 97 GLY A C 1
ATOM 761 O O . GLY A 1 97 ? 28.859 -19.484 -14.812 1 97.06 97 GLY A O 1
ATOM 762 N N . THR A 1 98 ? 27.469 -18.109 -15.883 1 97.12 98 THR A N 1
ATOM 763 C CA . THR A 1 98 ? 27.172 -17.297 -14.711 1 97.12 98 THR A CA 1
ATOM 764 C C . THR A 1 98 ? 25.672 -17.203 -14.469 1 97.12 98 THR A C 1
ATOM 766 O O . THR A 1 98 ? 24.875 -17.438 -15.383 1 97.12 98 THR A O 1
ATOM 769 N N . PRO A 1 99 ? 25.281 -16.938 -13.219 1 98.12 99 PRO A N 1
ATOM 770 C CA . PRO A 1 99 ? 23.844 -16.797 -12.977 1 98.12 99 PRO A CA 1
ATOM 771 C C . PRO A 1 99 ? 23.219 -15.695 -13.812 1 98.12 99 PRO A C 1
ATOM 773 O O . PRO A 1 99 ? 23.891 -14.742 -14.211 1 98.12 99 PRO A O 1
ATOM 776 N N . TYR A 1 100 ? 21.922 -15.797 -14.047 1 98.25 100 TYR A N 1
ATOM 777 C CA . TYR A 1 100 ? 21.203 -14.844 -14.891 1 98.25 100 TYR A CA 1
ATOM 778 C C . TYR A 1 100 ? 21.125 -13.477 -14.234 1 98.25 100 TYR A C 1
ATOM 780 O O . TYR A 1 100 ? 21.422 -12.461 -14.859 1 98.25 100 TYR A O 1
ATOM 788 N N . TYR A 1 101 ? 20.703 -13.477 -12.883 1 97.94 101 TYR A N 1
ATOM 789 C CA . TYR A 1 101 ? 20.406 -12.258 -12.148 1 97.94 101 TYR A CA 1
ATOM 790 C C . TYR A 1 101 ? 19.422 -11.375 -12.922 1 97.94 101 TYR A C 1
ATOM 792 O O . TYR A 1 101 ? 18.328 -11.82 -13.281 1 97.94 101 TYR A O 1
ATOM 800 N N . ARG A 1 102 ? 19.75 -10.188 -13.227 1 95.12 102 ARG A N 1
ATOM 801 C CA . ARG A 1 102 ? 18.844 -9.25 -13.875 1 95.12 102 ARG A CA 1
ATOM 802 C C . ARG A 1 102 ? 18.625 -9.625 -15.336 1 95.12 102 ARG A C 1
ATOM 804 O O . ARG A 1 102 ? 17.688 -9.141 -15.977 1 95.12 102 ARG A O 1
ATOM 811 N N . ASP A 1 103 ? 19.438 -10.5 -15.859 1 96.5 103 ASP A N 1
ATOM 812 C CA . ASP A 1 103 ? 19.359 -10.852 -17.281 1 96.5 103 ASP A CA 1
ATOM 813 C C . ASP A 1 103 ? 18.406 -12.023 -17.5 1 96.5 103 ASP A C 1
ATOM 815 O O . ASP A 1 103 ? 18.234 -12.477 -18.625 1 96.5 103 ASP A O 1
ATOM 819 N N . PHE A 1 104 ? 17.875 -12.594 -16.438 1 98.12 104 PHE A N 1
ATOM 820 C CA . PHE A 1 104 ? 16.875 -13.625 -16.625 1 98.12 104 PHE A CA 1
ATOM 821 C C . PHE A 1 104 ? 15.742 -13.133 -17.516 1 98.12 104 PHE A C 1
ATOM 823 O O . PHE A 1 104 ? 15.219 -12.031 -17.312 1 98.12 104 PHE A O 1
ATOM 830 N N . PRO A 1 105 ? 15.383 -13.883 -18.516 1 97.75 105 PRO A N 1
ATOM 831 C CA . PRO A 1 105 ? 14.398 -13.375 -19.484 1 97.75 105 PRO A CA 1
ATOM 832 C C . PRO A 1 105 ? 13.008 -13.203 -18.875 1 97.75 105 PRO A C 1
ATOM 834 O O . PRO A 1 105 ? 12.625 -13.969 -17.984 1 97.75 105 PRO A O 1
ATOM 837 N N . PRO A 1 106 ? 12.258 -12.211 -19.344 1 97.06 106 PRO A N 1
ATOM 838 C CA . PRO A 1 106 ? 10.875 -12.078 -18.875 1 97.06 106 PRO A CA 1
ATOM 839 C C . PRO A 1 106 ? 10.008 -13.273 -19.266 1 97.06 106 PRO A C 1
ATOM 841 O O . PRO A 1 106 ? 10.172 -13.836 -20.344 1 97.06 106 PRO A O 1
ATOM 844 N N . PHE A 1 107 ? 9.094 -13.633 -18.422 1 97.81 107 PHE A N 1
ATOM 845 C CA . PHE A 1 107 ? 8.156 -14.727 -18.641 1 97.81 107 PHE A CA 1
ATOM 846 C C . PHE A 1 107 ? 6.766 -14.359 -18.156 1 97.81 107 PHE A C 1
ATOM 848 O O . PHE A 1 107 ? 6.578 -13.297 -17.547 1 97.81 107 PHE A O 1
ATOM 855 N N . THR A 1 108 ? 5.773 -15.203 -18.469 1 97.94 108 THR A N 1
ATOM 856 C CA . THR A 1 108 ? 4.387 -14.93 -18.125 1 97.94 108 THR A CA 1
ATOM 857 C C . THR A 1 108 ? 3.791 -16.094 -17.328 1 97.94 108 THR A C 1
ATOM 859 O O . THR A 1 108 ? 4.43 -17.125 -17.172 1 97.94 108 THR A O 1
ATOM 862 N N . ILE A 1 109 ? 2.572 -15.891 -16.859 1 98.56 109 ILE A N 1
ATOM 863 C CA . ILE A 1 109 ? 1.834 -16.953 -16.172 1 98.56 109 ILE A CA 1
ATOM 864 C C . ILE A 1 109 ? 1.603 -18.109 -17.141 1 98.56 109 ILE A C 1
ATOM 866 O O . ILE A 1 109 ? 1.622 -19.281 -16.719 1 98.56 109 ILE A O 1
ATOM 870 N N . ARG A 1 110 ? 1.437 -17.875 -18.391 1 98.38 110 ARG A N 1
ATOM 871 C CA . ARG A 1 110 ? 1.274 -18.938 -19.375 1 98.38 110 ARG A CA 1
ATOM 872 C C . ARG A 1 110 ? 2.518 -19.812 -19.438 1 98.38 110 ARG A C 1
ATOM 874 O O . ARG A 1 110 ? 2.416 -21.031 -19.609 1 98.38 110 ARG A O 1
ATOM 881 N N . ASP A 1 111 ? 3.67 -19.172 -19.375 1 98.69 111 ASP A N 1
ATOM 882 C CA . ASP A 1 111 ? 4.914 -19.938 -19.359 1 98.69 111 ASP A CA 1
ATOM 883 C C . ASP A 1 111 ? 5.004 -20.828 -18.125 1 98.69 111 ASP A C 1
ATOM 885 O O . ASP A 1 111 ? 5.465 -21.969 -18.188 1 98.69 111 ASP A O 1
ATOM 889 N N . ILE A 1 112 ? 4.59 -20.297 -16.969 1 98.88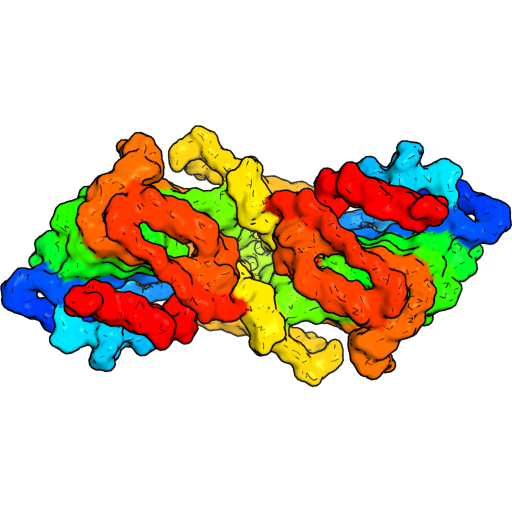 112 ILE A N 1
ATOM 890 C CA . ILE A 1 112 ? 4.562 -21.062 -15.734 1 98.88 112 ILE A CA 1
ATOM 891 C C . ILE A 1 112 ? 3.66 -22.281 -15.906 1 98.88 112 ILE A C 1
ATOM 893 O O . ILE A 1 112 ? 4.043 -23.406 -15.547 1 98.88 112 ILE A O 1
ATOM 897 N N . VAL A 1 113 ? 2.486 -22.078 -16.484 1 98.88 113 VAL A N 1
ATOM 898 C CA . VAL A 1 113 ? 1.514 -23.156 -16.656 1 98.88 113 VAL A CA 1
ATOM 899 C C . VAL A 1 113 ? 2.055 -24.188 -17.641 1 98.88 113 VAL A C 1
ATOM 901 O O . VAL A 1 113 ? 1.901 -25.391 -17.438 1 98.88 113 VAL A O 1
ATOM 904 N N . ARG A 1 114 ? 2.727 -23.734 -18.703 1 98.62 114 ARG A N 1
ATOM 905 C CA . ARG A 1 114 ? 3.326 -24.672 -19.656 1 98.62 114 ARG A CA 1
ATOM 906 C C . ARG A 1 114 ? 4.383 -25.531 -18.969 1 98.62 114 ARG A C 1
ATOM 908 O O . ARG A 1 114 ? 4.531 -26.703 -19.297 1 98.62 114 ARG A O 1
ATOM 915 N N . ALA A 1 115 ? 5.113 -24.906 -18.078 1 98.75 115 ALA A N 1
ATOM 916 C CA . ALA A 1 115 ? 6.07 -25.688 -17.312 1 98.75 115 ALA A CA 1
ATOM 917 C C . ALA A 1 115 ? 5.363 -26.734 -16.453 1 98.75 115 ALA A C 1
ATOM 919 O O . ALA A 1 115 ? 5.82 -27.875 -16.359 1 98.75 115 ALA A O 1
ATOM 920 N N . HIS A 1 116 ? 4.246 -26.375 -15.82 1 98.75 116 HIS A N 1
ATOM 921 C CA . HIS A 1 116 ? 3.453 -27.328 -15.047 1 98.75 116 HIS A CA 1
ATOM 922 C C . HIS A 1 116 ? 2.973 -28.469 -15.93 1 98.75 116 HIS A C 1
ATOM 924 O O . HIS A 1 116 ? 3.012 -29.641 -15.516 1 98.75 116 HIS A O 1
ATOM 930 N N . ILE A 1 117 ? 2.506 -28.141 -17.109 1 98.56 117 ILE A N 1
ATOM 931 C CA . ILE A 1 117 ? 1.99 -29.125 -18.047 1 98.56 117 ILE A CA 1
ATOM 932 C C . ILE A 1 117 ? 3.096 -30.109 -18.422 1 98.56 117 ILE A C 1
ATOM 934 O O . ILE A 1 117 ? 2.877 -31.328 -18.438 1 98.56 117 ILE A O 1
ATOM 938 N N . LEU A 1 118 ? 4.297 -29.578 -18.672 1 98.25 118 LEU A N 1
ATOM 93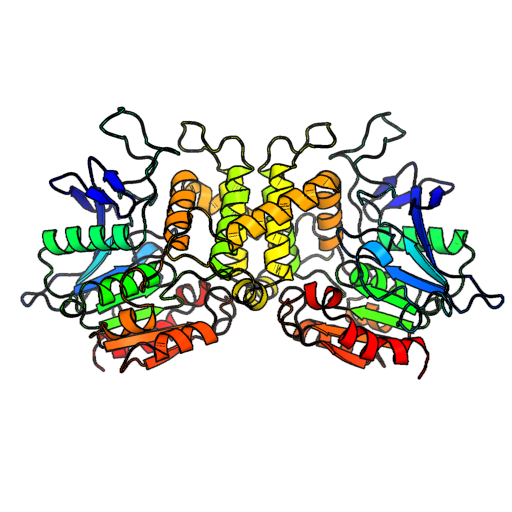9 C CA . LEU A 1 118 ? 5.438 -30.438 -18.984 1 98.25 118 LEU A CA 1
ATOM 940 C C . LEU A 1 118 ? 5.703 -31.422 -17.844 1 98.25 118 LEU A C 1
ATOM 942 O O . LEU A 1 118 ? 5.957 -32.594 -18.094 1 98.25 118 LEU A O 1
ATOM 946 N N . LEU A 1 119 ? 5.68 -30.938 -16.625 1 98.56 119 LEU A N 1
ATOM 947 C CA . LEU A 1 119 ? 5.906 -31.797 -15.477 1 98.56 119 LEU A CA 1
ATOM 948 C C . LEU A 1 119 ? 4.797 -32.844 -15.344 1 98.56 119 LEU A C 1
ATOM 950 O O . LEU A 1 119 ? 5.066 -34 -15.062 1 98.56 119 LEU A O 1
ATOM 954 N N . ALA A 1 120 ? 3.549 -32.406 -15.508 1 98.38 120 ALA A N 1
ATOM 955 C CA . ALA A 1 120 ? 2.42 -33.344 -15.422 1 98.38 120 ALA A CA 1
ATOM 956 C C . ALA A 1 120 ? 2.564 -34.469 -16.422 1 98.38 120 ALA A C 1
ATOM 958 O O . ALA A 1 120 ? 2.354 -35.625 -16.078 1 98.38 120 ALA A O 1
ATOM 959 N N . ASP A 1 121 ? 2.928 -34.125 -17.672 1 97.62 121 ASP A N 1
ATOM 960 C CA . ASP A 1 121 ? 3.137 -35.125 -18.703 1 97.62 121 ASP A CA 1
ATOM 961 C C . ASP A 1 121 ? 4.25 -36.094 -18.312 1 97.62 121 ASP A C 1
ATOM 963 O O . ASP A 1 121 ? 4.105 -37.312 -18.469 1 97.62 121 ASP A O 1
ATOM 967 N N . ALA A 1 122 ? 5.297 -35.531 -17.797 1 97.38 122 ALA A N 1
ATOM 968 C CA . ALA A 1 122 ? 6.445 -36.344 -17.406 1 97.38 122 ALA A CA 1
ATOM 969 C C . ALA A 1 122 ? 6.078 -37.312 -16.281 1 97.38 122 ALA A C 1
ATOM 971 O O . ALA A 1 122 ? 6.613 -38.406 -16.188 1 97.38 122 ALA A O 1
ATOM 972 N N . LEU A 1 123 ? 5.168 -36.906 -15.414 1 96.62 123 LEU A N 1
ATOM 973 C CA . LEU A 1 123 ? 4.754 -37.719 -14.273 1 96.62 123 LEU A CA 1
ATOM 974 C C . LEU A 1 123 ? 3.658 -38.688 -14.672 1 96.62 123 LEU A C 1
ATOM 976 O O . LEU A 1 123 ? 3.191 -39.469 -13.844 1 96.62 123 LEU A O 1
ATOM 980 N N . GLY A 1 124 ? 3.215 -38.594 -15.906 1 95.38 124 GLY A N 1
ATOM 981 C CA . GLY A 1 124 ? 2.184 -39.469 -16.406 1 95.38 124 GLY A CA 1
ATOM 982 C C . GLY A 1 124 ? 0.792 -39.125 -15.922 1 95.38 124 GLY A C 1
ATOM 983 O O . GLY A 1 124 ? -0.08 -39.969 -15.812 1 95.38 124 GLY A O 1
ATOM 984 N N . ILE A 1 125 ? 0.615 -37.906 -15.625 1 97.19 125 ILE A N 1
ATOM 985 C CA . ILE A 1 125 ? -0.677 -37.438 -15.125 1 97.19 125 ILE A CA 1
ATOM 986 C C . ILE A 1 125 ? -1.544 -36.969 -16.297 1 97.19 125 ILE A C 1
ATOM 988 O O . ILE A 1 125 ? -1.339 -35.875 -16.828 1 97.19 125 ILE A O 1
ATOM 992 N N . GLY A 1 126 ? -2.529 -37.75 -16.625 1 96.31 126 GLY A N 1
ATOM 993 C CA . GLY A 1 126 ? -3.432 -37.438 -17.719 1 96.31 126 GLY A CA 1
ATOM 994 C C . GLY A 1 126 ? -4.598 -36.562 -17.281 1 96.31 126 GLY A C 1
ATOM 995 O O . GLY A 1 126 ? -4.996 -35.656 -18.016 1 96.31 126 GLY A O 1
ATOM 996 N N . ARG A 1 127 ? -5.133 -36.938 -16.141 1 96.75 127 ARG A N 1
ATOM 997 C CA . ARG A 1 127 ? -6.242 -36.156 -15.578 1 96.75 127 ARG A CA 1
ATOM 998 C C . ARG A 1 127 ? -5.891 -35.625 -14.195 1 96.75 127 ARG A C 1
ATOM 1000 O O . ARG 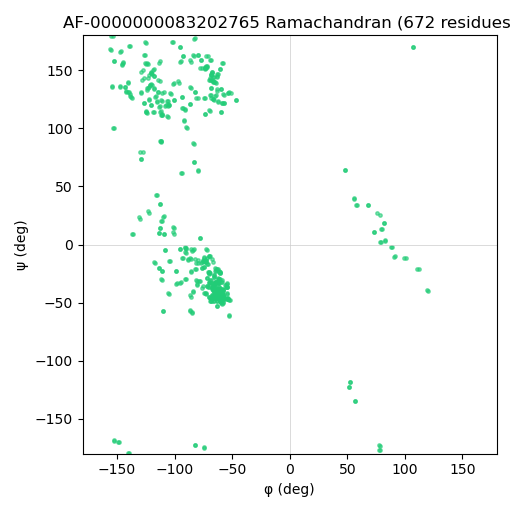A 1 127 ? -5.27 -36.344 -13.398 1 96.75 127 ARG A O 1
ATOM 1007 N N . ILE A 1 128 ? -6.273 -34.406 -13.992 1 98.44 128 ILE A N 1
ATOM 1008 C CA . ILE A 1 128 ? -6.145 -33.781 -12.68 1 98.44 128 ILE A CA 1
ATOM 1009 C C . ILE A 1 128 ? -7.52 -33.656 -12.023 1 98.44 128 ILE A C 1
ATOM 1011 O O . ILE A 1 128 ? -8.375 -32.906 -12.484 1 98.44 128 ILE A O 1
ATOM 1015 N N . GLY A 1 129 ? -7.691 -34.438 -11 1 97.88 129 GLY A N 1
ATOM 1016 C CA . GLY A 1 129 ? -8.984 -34.469 -10.328 1 97.88 129 GLY A CA 1
ATOM 1017 C C . GLY A 1 129 ? -9.398 -33.094 -9.82 1 97.88 129 GLY A C 1
ATOM 1018 O O . GLY A 1 129 ? -10.562 -32.688 -9.953 1 97.88 129 GLY A O 1
ATOM 1019 N N . ALA A 1 130 ? -8.461 -32.406 -9.18 1 98.5 130 ALA A N 1
ATOM 1020 C CA . ALA A 1 130 ? -8.719 -31.031 -8.703 1 98.5 130 ALA A CA 1
ATOM 1021 C C . ALA A 1 130 ? -7.484 -30.156 -8.883 1 98.5 130 ALA A C 1
ATOM 1023 O O . ALA A 1 130 ? -6.359 -30.594 -8.625 1 98.5 130 ALA A O 1
ATOM 1024 N N . LEU A 1 131 ? -7.711 -29.016 -9.438 1 98.88 131 LEU A N 1
ATOM 1025 C CA . LEU A 1 131 ? -6.707 -27.969 -9.555 1 98.88 131 LEU A CA 1
ATOM 1026 C C . LEU A 1 131 ? -7.02 -26.812 -8.609 1 98.88 131 LEU A C 1
ATOM 1028 O O . LEU A 1 131 ? -8.086 -26.203 -8.695 1 98.88 131 LEU A O 1
ATOM 1032 N N . VAL A 1 132 ? -6.09 -26.516 -7.656 1 98.81 132 VAL A N 1
ATOM 1033 C CA . VAL A 1 132 ? -6.324 -25.531 -6.605 1 98.81 132 VAL A CA 1
ATOM 1034 C C . VAL A 1 132 ? -5.336 -24.375 -6.75 1 98.81 132 VAL A C 1
ATOM 1036 O O . VAL A 1 132 ? -4.125 -24.594 -6.867 1 98.81 132 VAL A O 1
ATOM 1039 N N . GLY A 1 133 ? -5.793 -23.203 -6.793 1 98.69 133 GLY A N 1
ATOM 1040 C CA . GLY A 1 133 ? -4.926 -22.031 -6.855 1 98.69 133 GLY A CA 1
ATOM 1041 C C . GLY A 1 133 ? -5.449 -20.859 -6.059 1 98.69 133 GLY A C 1
ATOM 1042 O O . GLY A 1 133 ? -6.648 -20.578 -6.078 1 98.69 133 GLY A O 1
ATOM 1043 N N . SER A 1 134 ? -4.605 -20.219 -5.32 1 98 134 SER A N 1
ATOM 1044 C CA . SER A 1 134 ? -4.91 -18.984 -4.598 1 98 134 SER A CA 1
ATOM 1045 C C . SER A 1 134 ? -4 -17.844 -5.043 1 98 134 SER A C 1
ATOM 1047 O O . SER A 1 134 ? -2.854 -18.062 -5.434 1 98 134 SER A O 1
ATOM 1049 N N . SER A 1 135 ? -4.516 -16.547 -5.023 1 98 135 SER A N 1
ATOM 1050 C CA . SER A 1 135 ? -3.705 -15.398 -5.395 1 98 135 SER A CA 1
ATOM 1051 C C . SER A 1 135 ? -3.049 -15.602 -6.758 1 98 135 SER A C 1
ATOM 1053 O O . SER A 1 135 ? -3.727 -15.898 -7.742 1 98 135 SER A O 1
ATOM 1055 N N . VAL A 1 136 ? -1.729 -15.617 -6.852 1 98.19 136 VAL A N 1
ATOM 1056 C CA . VAL A 1 136 ? -1.009 -15.867 -8.094 1 98.19 136 VAL A CA 1
ATOM 1057 C C . VAL A 1 136 ? -1.187 -17.328 -8.516 1 98.19 136 VAL A C 1
ATOM 1059 O O . VAL A 1 136 ? -1.229 -17.641 -9.711 1 98.19 136 VAL A O 1
ATOM 1062 N N . GLY A 1 137 ? -1.28 -18.172 -7.508 1 98.69 137 GLY A N 1
ATOM 1063 C CA . GLY A 1 137 ? -1.612 -19.547 -7.828 1 98.69 137 GLY A CA 1
ATOM 1064 C C . GLY A 1 137 ? -2.941 -19.688 -8.547 1 98.69 137 GLY A C 1
ATOM 1065 O O . GLY A 1 137 ? -3.113 -20.594 -9.375 1 98.69 137 GLY A O 1
ATOM 1066 N N . GLY A 1 138 ? -3.863 -18.797 -8.211 1 98.81 138 GLY A N 1
ATOM 1067 C CA . GLY A 1 138 ? -5.133 -18.766 -8.922 1 98.81 138 GLY A CA 1
ATOM 1068 C C . GLY A 1 138 ? -5.004 -18.328 -10.367 1 98.81 138 GLY A C 1
ATOM 1069 O O . GLY A 1 138 ? -5.719 -18.828 -11.234 1 98.81 138 GLY A O 1
ATOM 1070 N N . PHE A 1 139 ? -4.094 -17.375 -10.656 1 98.88 139 PHE A N 1
ATOM 1071 C CA . PHE A 1 139 ? -3.773 -17.016 -12.039 1 98.88 139 PHE A CA 1
ATOM 1072 C C . PHE A 1 139 ? -3.371 -18.25 -12.836 1 98.88 139 PHE A C 1
ATOM 1074 O O . PHE A 1 139 ? -3.855 -18.469 -13.953 1 98.88 139 PHE A O 1
ATOM 1081 N N . GLN A 1 140 ? -2.506 -19.062 -12.227 1 98.94 140 GLN A N 1
ATOM 1082 C CA . GLN A 1 140 ? -2.033 -20.297 -12.844 1 98.94 140 GLN A CA 1
ATOM 1083 C C . GLN A 1 140 ? -3.188 -21.266 -13.094 1 98.94 140 GLN A C 1
ATOM 1085 O O . GLN A 1 140 ? -3.322 -21.797 -14.195 1 98.94 140 GLN A O 1
ATOM 1090 N N . ALA A 1 141 ? -3.994 -21.406 -12.109 1 98.94 141 ALA A N 1
ATOM 1091 C CA . ALA A 1 141 ? -5.094 -22.359 -12.18 1 98.94 141 ALA A CA 1
ATOM 1092 C C . ALA A 1 141 ? -6.102 -21.953 -13.25 1 98.94 141 ALA A C 1
ATOM 1094 O O . ALA A 1 141 ? -6.57 -22.797 -14.023 1 98.94 141 ALA A O 1
ATOM 1095 N N . VAL A 1 142 ? -6.426 -20.688 -13.297 1 98.94 142 VAL A N 1
ATOM 1096 C CA . VAL A 1 142 ? -7.328 -20.188 -14.336 1 98.94 142 VAL A CA 1
ATOM 1097 C C . VAL A 1 142 ? -6.727 -20.453 -15.711 1 98.94 142 VAL A C 1
ATOM 1099 O O . VAL A 1 142 ? -7.391 -21 -16.594 1 98.94 142 VAL A O 1
ATOM 1102 N N . GLU A 1 143 ? -5.5 -20.094 -15.891 1 98.88 143 GLU A N 1
ATOM 1103 C CA . GLU A 1 143 ? -4.832 -20.266 -17.172 1 98.88 143 GLU A CA 1
ATOM 1104 C C . GLU A 1 143 ? -4.809 -21.734 -17.594 1 98.88 143 GLU A C 1
ATOM 1106 O O . GLU A 1 143 ? -5.078 -22.062 -18.75 1 98.88 143 GLU A O 1
ATOM 1111 N N . TRP A 1 144 ? -4.477 -22.594 -16.625 1 98.94 144 TRP A N 1
ATOM 1112 C CA . TRP A 1 144 ? -4.383 -24.016 -16.922 1 98.94 144 TRP A CA 1
ATOM 1113 C C . TRP A 1 144 ? -5.742 -24.578 -17.312 1 98.94 144 TRP A C 1
ATOM 1115 O O . TRP A 1 144 ? -5.863 -25.312 -18.297 1 98.94 144 TRP A O 1
ATOM 1125 N N . ALA A 1 145 ? -6.789 -24.203 -16.609 1 98.88 145 ALA A N 1
ATOM 1126 C CA . ALA A 1 145 ? -8.141 -24.688 -16.875 1 98.88 145 ALA A CA 1
ATOM 1127 C C . ALA A 1 145 ? -8.633 -24.219 -18.25 1 98.88 145 ALA A C 1
ATOM 1129 O O . ALA A 1 145 ? -9.398 -24.922 -18.922 1 98.88 145 ALA A O 1
ATOM 1130 N N . VAL A 1 146 ? -8.211 -23.031 -18.641 1 98.81 146 VAL A N 1
ATOM 1131 C CA . VAL A 1 146 ? -8.578 -22.5 -19.953 1 98.81 146 VAL A CA 1
ATOM 1132 C C . VAL A 1 146 ? -7.77 -23.188 -21.047 1 98.81 146 VAL A C 1
ATOM 1134 O O . VAL A 1 146 ? -8.289 -23.484 -22.125 1 98.81 146 VAL A O 1
ATOM 1137 N N . THR A 1 147 ? -6.539 -23.5 -20.766 1 98.69 147 THR A N 1
ATOM 1138 C CA . THR A 1 147 ? -5.613 -24.078 -21.734 1 98.69 147 THR A CA 1
ATOM 1139 C C . THR A 1 147 ? -5.941 -25.547 -21.984 1 98.69 147 THR A C 1
ATOM 1141 O O . THR A 1 147 ? -5.895 -26.016 -23.125 1 98.69 147 THR A O 1
ATOM 1144 N N . GLU A 1 148 ? -6.266 -26.266 -20.906 1 98.62 148 GLU A N 1
ATOM 1145 C CA . GLU A 1 148 ? -6.605 -27.672 -21 1 98.62 148 GLU A CA 1
ATOM 1146 C C . GLU A 1 148 ? -7.918 -27.984 -20.281 1 98.62 148 GLU A C 1
ATOM 1148 O O . GLU A 1 148 ? -7.934 -28.719 -19.297 1 98.62 148 GLU A O 1
ATOM 1153 N N . PRO A 1 149 ? -9.008 -27.594 -20.859 1 98.38 149 PRO A N 1
ATOM 1154 C CA . PRO A 1 149 ? -10.297 -27.703 -20.172 1 98.38 149 PRO A CA 1
ATOM 1155 C C . PRO A 1 149 ? -10.672 -29.156 -19.859 1 98.38 149 PRO A C 1
ATOM 1157 O O . PRO A 1 149 ? -11.289 -29.422 -18.828 1 98.38 149 PRO A O 1
ATOM 1160 N N . GLN A 1 150 ? -10.234 -30.094 -20.656 1 97.94 150 GLN A N 1
ATOM 1161 C CA . GLN A 1 150 ? -10.664 -31.484 -20.5 1 97.94 150 GLN A CA 1
ATOM 1162 C C . GLN A 1 150 ? -9.797 -32.219 -19.484 1 97.94 150 GLN A C 1
ATOM 1164 O O . GLN A 1 150 ? -10.164 -33.281 -19 1 97.94 150 GLN A O 1
ATOM 1169 N N . ARG A 1 151 ? -8.695 -31.641 -19.109 1 98.12 151 ARG A N 1
ATOM 1170 C CA . ARG A 1 151 ? -7.77 -32.312 -18.188 1 98.12 151 ARG A CA 1
ATOM 1171 C C . ARG A 1 151 ? -8.156 -32.062 -16.734 1 98.12 151 ARG A C 1
ATOM 1173 O O . ARG A 1 151 ? -7.801 -32.844 -15.859 1 98.12 151 ARG A O 1
ATOM 1180 N N . ILE A 1 152 ? -8.883 -30.984 -16.5 1 98.38 152 ILE A N 1
ATOM 1181 C CA . ILE A 1 152 ? -9.164 -30.562 -15.141 1 98.38 152 ILE A CA 1
ATOM 1182 C C . ILE A 1 152 ? -10.57 -30.984 -14.742 1 98.38 152 ILE A C 1
ATOM 1184 O O . ILE A 1 152 ? -11.547 -30.656 -15.422 1 98.38 152 ILE A O 1
ATOM 1188 N N . GLY A 1 153 ? -10.688 -31.719 -13.656 1 97.94 153 GLY A N 1
ATOM 1189 C CA . GLY A 1 153 ? -11.984 -32.156 -13.164 1 97.94 153 GLY A CA 1
ATOM 1190 C C . GLY A 1 153 ? -12.672 -31.125 -12.289 1 97.94 153 GLY A C 1
ATOM 1191 O O . GLY A 1 153 ? -13.812 -30.75 -12.562 1 97.94 153 GLY A O 1
ATOM 1192 N N . LYS A 1 154 ? -12.055 -30.75 -11.266 1 98.38 154 LYS A N 1
ATOM 1193 C CA . LYS A 1 154 ? -12.516 -29.688 -10.359 1 98.38 154 LYS A CA 1
ATOM 1194 C C . LYS A 1 154 ? -11.531 -28.531 -10.328 1 98.38 154 LYS A C 1
ATOM 1196 O O . LYS A 1 154 ? -10.328 -28.719 -10.5 1 98.38 154 LYS A O 1
ATOM 1201 N N . LEU A 1 155 ? -12.062 -27.328 -10.195 1 98.88 155 LEU A N 1
ATOM 1202 C CA . LEU A 1 155 ? -11.258 -26.109 -10.141 1 98.88 155 LEU A CA 1
ATOM 1203 C C . LEU A 1 155 ? -11.594 -25.281 -8.898 1 98.88 155 LEU A C 1
ATOM 1205 O O . LEU A 1 155 ? -12.758 -24.969 -8.664 1 98.88 155 LEU A O 1
ATOM 1209 N N . VAL A 1 156 ? -10.594 -25.016 -8.062 1 98.88 156 VAL A N 1
ATOM 1210 C CA . VAL A 1 156 ? -10.742 -24.203 -6.859 1 98.88 156 VAL A CA 1
ATOM 1211 C C . VAL A 1 156 ? -9.953 -22.906 -7.012 1 98.88 156 VAL A C 1
ATOM 1213 O O . VAL A 1 156 ? -8.727 -22.922 -7.125 1 98.88 156 VAL A O 1
ATOM 1216 N N . LEU A 1 157 ? -10.656 -21.844 -7.051 1 98.88 157 LEU A N 1
ATOM 1217 C CA . LEU A 1 157 ? -10.055 -20.516 -7.164 1 98.88 157 LEU A CA 1
ATOM 1218 C C . LEU A 1 157 ? -10.281 -19.703 -5.891 1 98.88 157 LEU A C 1
ATOM 1220 O O . LEU A 1 157 ? -11.422 -19.438 -5.516 1 98.88 157 LEU A O 1
ATOM 1224 N N . ILE A 1 158 ? -9.18 -19.312 -5.23 1 98.69 158 ILE A N 1
ATOM 1225 C CA . ILE A 1 158 ? -9.281 -18.594 -3.965 1 98.69 158 ILE A CA 1
ATOM 1226 C C . ILE A 1 158 ? -8.602 -17.219 -4.09 1 98.69 158 ILE A C 1
ATOM 1228 O O . ILE A 1 158 ? -7.402 -17.141 -4.367 1 98.69 158 ILE A O 1
ATOM 1232 N N . ALA A 1 159 ? -9.336 -16.109 -3.885 1 98.31 159 ALA A N 1
ATOM 1233 C CA . ALA A 1 159 ? -8.789 -14.758 -3.85 1 98.31 159 ALA A CA 1
ATOM 1234 C C . ALA A 1 159 ? -7.863 -14.508 -5.039 1 98.31 159 ALA A C 1
ATOM 1236 O O . ALA A 1 159 ? -6.684 -14.203 -4.863 1 98.31 159 ALA A O 1
ATOM 1237 N N . THR A 1 160 ? -8.398 -14.547 -6.211 1 98.69 160 THR A N 1
ATOM 1238 C CA . THR A 1 160 ? -7.613 -14.461 -7.438 1 98.69 160 THR A CA 1
ATOM 1239 C C . THR A 1 160 ? -8.398 -13.773 -8.547 1 98.69 160 THR A C 1
ATOM 1241 O O . THR A 1 160 ? -9.406 -13.117 -8.281 1 98.69 160 THR A O 1
ATOM 1244 N N . SER A 1 161 ? -7.848 -13.836 -9.773 1 98.38 161 SER A N 1
ATOM 1245 C CA . SER A 1 161 ? -8.477 -13.195 -10.922 1 98.38 161 SER A CA 1
ATOM 1246 C C . SER A 1 161 ? -8.047 -13.859 -12.227 1 98.38 161 SER A C 1
ATOM 1248 O O . SER A 1 161 ? -7.16 -14.719 -12.234 1 98.38 161 SER A O 1
ATOM 1250 N N . ALA A 1 162 ? -8.773 -13.484 -13.266 1 98.62 162 ALA A N 1
ATOM 1251 C CA . ALA A 1 162 ? -8.445 -14 -14.594 1 98.62 162 ALA A CA 1
ATOM 1252 C C . ALA A 1 162 ? -7.508 -13.047 -15.336 1 98.62 162 ALA A C 1
ATOM 1254 O O . ALA A 1 162 ? -6.922 -13.414 -16.359 1 98.62 162 ALA A O 1
ATOM 1255 N N . LYS A 1 163 ? -7.367 -11.891 -14.789 1 98 163 LYS A N 1
ATOM 1256 C CA . LYS A 1 163 ? -6.527 -10.859 -15.391 1 98 163 LYS A CA 1
ATOM 1257 C C . LYS A 1 163 ? -6.016 -9.883 -14.328 1 98 163 LYS A C 1
ATOM 1259 O O . LYS A 1 163 ? -6.758 -9.5 -13.422 1 98 163 LYS A O 1
ATOM 1264 N N . ALA A 1 164 ? -4.711 -9.578 -14.453 1 97.81 164 ALA A N 1
ATOM 1265 C CA . ALA A 1 164 ? -4.188 -8.539 -13.57 1 97.81 164 ALA A CA 1
ATOM 1266 C C . ALA A 1 164 ? -4.914 -7.219 -13.789 1 97.81 164 ALA A C 1
ATOM 1268 O O . ALA A 1 164 ? -5.172 -6.824 -14.93 1 97.81 164 ALA A O 1
ATOM 1269 N N . SER A 1 165 ? -5.316 -6.551 -12.75 1 97.5 165 SER A N 1
ATOM 1270 C CA . SER A 1 165 ? -6.016 -5.27 -12.82 1 97.5 165 SER A CA 1
ATOM 1271 C C . SER A 1 165 ? -5.039 -4.102 -12.734 1 97.5 165 SER A C 1
ATOM 1273 O O . SER A 1 165 ? -3.896 -4.27 -12.297 1 97.5 165 SER A O 1
ATOM 1275 N N . PRO A 1 166 ? -5.465 -2.91 -13.148 1 98 166 PRO A N 1
ATOM 1276 C CA . PRO A 1 166 ? -4.609 -1.74 -12.938 1 98 166 PRO A CA 1
ATOM 1277 C C . PRO A 1 166 ? -4.191 -1.568 -11.477 1 98 166 PRO A C 1
ATOM 1279 O O . PRO A 1 166 ? -3.049 -1.192 -11.203 1 98 166 PRO A O 1
ATOM 1282 N N . TRP A 1 167 ? -5.051 -1.869 -10.594 1 97.94 167 TRP A N 1
ATOM 1283 C CA . TRP A 1 167 ? -4.797 -1.769 -9.156 1 97.94 167 TRP A CA 1
ATOM 1284 C C . TRP A 1 167 ? -3.676 -2.715 -8.734 1 97.94 167 TRP A C 1
ATOM 1286 O O . TRP A 1 167 ? -2.701 -2.291 -8.109 1 97.94 167 TRP A O 1
ATOM 1296 N N . SER A 1 168 ? -3.797 -3.971 -9.078 1 98.12 168 SER A N 1
ATOM 1297 C CA . SER A 1 168 ? -2.775 -4.938 -8.688 1 98.12 168 SER A CA 1
ATOM 1298 C C . SER A 1 168 ? -1.445 -4.645 -9.375 1 98.12 168 SER A C 1
ATOM 1300 O O . SER A 1 168 ? -0.379 -4.871 -8.797 1 98.12 168 SER A O 1
ATOM 1302 N N . ILE A 1 169 ? -1.492 -4.156 -10.609 1 98.62 169 ILE A N 1
ATOM 1303 C CA . ILE A 1 169 ? -0.284 -3.779 -11.336 1 98.62 169 ILE A CA 1
ATOM 1304 C C . ILE A 1 169 ? 0.395 -2.604 -10.641 1 98.62 169 ILE A C 1
ATOM 1306 O O . ILE A 1 169 ? 1.622 -2.57 -10.516 1 98.62 169 ILE A O 1
ATOM 1310 N N . ALA A 1 170 ? -0.386 -1.673 -10.172 1 98.75 170 ALA A N 1
ATOM 1311 C CA . ALA A 1 170 ? 0.164 -0.539 -9.438 1 98.75 170 ALA A CA 1
ATOM 1312 C C . ALA A 1 170 ? 0.85 -0.999 -8.148 1 98.75 170 ALA A C 1
ATOM 1314 O O . ALA A 1 170 ? 1.915 -0.491 -7.793 1 98.75 170 ALA A O 1
ATOM 1315 N N . ILE A 1 171 ? 0.214 -1.908 -7.453 1 98.62 171 ILE A N 1
ATOM 1316 C CA . ILE A 1 171 ? 0.795 -2.469 -6.238 1 98.62 171 ILE A CA 1
ATOM 1317 C C . ILE A 1 171 ? 2.152 -3.092 -6.555 1 98.62 171 ILE A C 1
ATOM 1319 O O . ILE A 1 171 ? 3.145 -2.816 -5.875 1 98.62 171 ILE A O 1
ATOM 1323 N N . ASP A 1 172 ? 2.211 -3.84 -7.578 1 98.69 172 ASP A N 1
ATOM 1324 C CA . ASP A 1 172 ? 3.443 -4.52 -7.965 1 98.69 172 ASP A CA 1
ATOM 1325 C C . ASP A 1 172 ? 4.516 -3.518 -8.391 1 98.69 172 ASP A C 1
ATOM 1327 O O . ASP A 1 172 ? 5.691 -3.678 -8.055 1 98.69 172 ASP A O 1
ATOM 1331 N N . GLU A 1 173 ? 4.094 -2.543 -9.164 1 98.75 173 GLU A N 1
ATOM 1332 C CA . GLU A 1 173 ? 5.055 -1.531 -9.602 1 98.75 173 GLU A CA 1
ATOM 1333 C C . GLU A 1 173 ? 5.691 -0.825 -8.406 1 98.75 173 GLU A C 1
ATOM 1335 O O . GLU A 1 173 ? 6.891 -0.542 -8.414 1 98.75 173 GLU A O 1
ATOM 1340 N N . THR A 1 174 ? 4.906 -0.513 -7.469 1 98.75 174 THR A N 1
ATOM 1341 C CA . THR A 1 174 ? 5.418 0.134 -6.27 1 98.75 174 THR A CA 1
ATOM 1342 C C . THR A 1 174 ? 6.488 -0.73 -5.602 1 98.75 174 THR A C 1
ATOM 1344 O O . THR A 1 174 ? 7.508 -0.219 -5.145 1 98.75 174 THR A O 1
ATOM 1347 N N . GLN A 1 175 ? 6.266 -2.014 -5.512 1 98.81 175 GLN A N 1
ATOM 1348 C CA . GLN A 1 175 ? 7.254 -2.938 -4.961 1 98.81 175 GLN A CA 1
ATOM 1349 C C . GLN A 1 175 ? 8.531 -2.938 -5.793 1 98.81 175 GLN A C 1
ATOM 1351 O O . GLN A 1 175 ? 9.633 -2.912 -5.242 1 98.81 175 GLN A O 1
ATOM 1356 N N . ARG A 1 176 ? 8.367 -2.926 -7.098 1 98.69 176 ARG A N 1
ATOM 1357 C CA .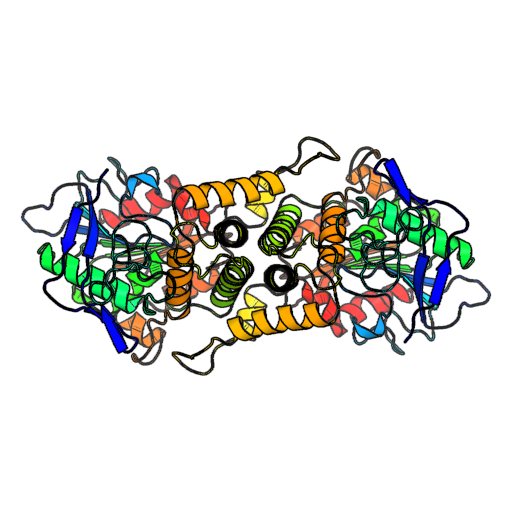 ARG A 1 176 ? 9.539 -2.896 -7.965 1 98.69 176 ARG A CA 1
ATOM 1358 C C . ARG A 1 176 ? 10.32 -1.597 -7.793 1 98.69 176 ARG A C 1
ATOM 1360 O O . ARG A 1 176 ? 11.555 -1.599 -7.801 1 98.69 176 ARG A O 1
ATOM 1367 N N . MET A 1 177 ? 9.617 -0.491 -7.645 1 98.75 177 MET A N 1
ATOM 1368 C CA . MET A 1 177 ? 10.266 0.795 -7.41 1 98.75 177 MET A CA 1
ATOM 1369 C C . MET A 1 177 ? 11.102 0.755 -6.141 1 98.75 177 MET A C 1
ATOM 1371 O O . MET A 1 177 ? 12.211 1.304 -6.102 1 98.75 177 MET A O 1
ATOM 1375 N N . ALA A 1 178 ? 10.594 0.129 -5.09 1 98.81 178 ALA A N 1
ATOM 1376 C CA . ALA A 1 178 ? 11.344 0.002 -3.84 1 98.81 178 ALA A CA 1
ATOM 1377 C C . ALA A 1 178 ? 12.609 -0.82 -4.039 1 98.81 178 ALA A C 1
ATOM 1379 O O . ALA A 1 178 ? 13.672 -0.471 -3.518 1 98.81 178 ALA A O 1
ATOM 1380 N N . ILE A 1 179 ? 12.5 -1.905 -4.766 1 98.81 179 ILE A N 1
ATOM 1381 C CA . ILE A 1 179 ? 13.664 -2.742 -5.047 1 98.81 179 ILE A CA 1
ATOM 1382 C C . ILE A 1 179 ? 14.688 -1.946 -5.855 1 98.81 179 ILE A C 1
ATOM 1384 O O . ILE A 1 179 ? 15.883 -1.98 -5.555 1 98.81 179 ILE A O 1
ATOM 1388 N N . GLU A 1 180 ? 14.234 -1.217 -6.828 1 98.5 180 GLU A N 1
ATOM 1389 C CA . GLU A 1 180 ? 15.109 -0.462 -7.719 1 98.5 180 GLU A CA 1
ATOM 1390 C C . GLU A 1 180 ? 15.766 0.706 -6.992 1 98.5 180 GLU A C 1
ATOM 1392 O O . GLU A 1 180 ? 16.812 1.202 -7.418 1 98.5 180 GLU A O 1
ATOM 1397 N N . ALA A 1 181 ? 15.141 1.18 -5.926 1 98.5 181 ALA A N 1
ATOM 1398 C CA . ALA A 1 181 ? 15.742 2.24 -5.121 1 98.5 181 ALA A CA 1
ATOM 1399 C C . ALA A 1 181 ? 17.016 1.757 -4.434 1 98.5 181 ALA A C 1
ATOM 1401 O O . ALA A 1 181 ? 17.875 2.561 -4.078 1 98.5 181 ALA A O 1
ATOM 1402 N N . ASP A 1 182 ? 17.141 0.445 -4.137 1 98.25 182 ASP A N 1
ATOM 1403 C CA . ASP A 1 182 ? 18.359 -0.183 -3.639 1 98.25 182 ASP A CA 1
ATOM 1404 C C . ASP A 1 182 ? 19.406 -0.313 -4.75 1 98.25 182 ASP A C 1
ATOM 1406 O O . ASP A 1 182 ? 19.281 -1.177 -5.621 1 98.25 182 ASP A O 1
ATOM 1410 N N . ARG A 1 183 ? 20.469 0.359 -4.695 1 95.75 183 ARG A N 1
ATOM 1411 C CA . ARG A 1 183 ? 21.422 0.482 -5.793 1 95.75 183 ARG A CA 1
ATOM 1412 C C . ARG A 1 183 ? 22.234 -0.792 -5.953 1 95.75 183 ARG A C 1
ATOM 1414 O O . ARG A 1 183 ? 22.922 -0.977 -6.965 1 95.75 183 ARG A O 1
ATOM 1421 N N . THR A 1 184 ? 22.156 -1.628 -4.93 1 97.62 184 THR A N 1
ATOM 1422 C CA . THR A 1 184 ? 22.859 -2.896 -5.102 1 97.62 184 THR A CA 1
ATOM 1423 C C . THR A 1 184 ? 22.094 -3.811 -6.055 1 97.62 184 THR A C 1
ATOM 1425 O O . THR A 1 184 ? 22.656 -4.785 -6.57 1 97.62 184 THR A O 1
ATOM 1428 N N . PHE A 1 185 ? 20.812 -3.57 -6.273 1 98.25 185 PHE A N 1
ATOM 1429 C CA . PHE A 1 185 ? 20.047 -4.359 -7.223 1 98.25 185 PHE A CA 1
ATOM 1430 C C . PHE A 1 185 ? 20.594 -4.219 -8.633 1 98.25 185 PHE A C 1
ATOM 1432 O O . PHE A 1 185 ? 20.75 -3.102 -9.133 1 98.25 185 PHE A O 1
ATOM 1439 N N . GLY A 1 186 ? 20.953 -5.277 -9.227 1 96.19 186 GLY A N 1
ATOM 1440 C CA . GLY A 1 186 ? 21.609 -5.297 -10.523 1 96.19 186 GLY A CA 1
ATOM 1441 C C . GLY A 1 186 ? 23.047 -5.762 -10.453 1 96.19 186 GLY A C 1
ATOM 1442 O O . GLY A 1 186 ? 23.641 -6.121 -11.477 1 96.19 186 GLY A O 1
ATOM 1443 N N . GLU A 1 187 ? 23.594 -5.645 -9.266 1 97.62 187 GLU A N 1
ATOM 1444 C CA . GLU A 1 187 ? 24.922 -6.211 -9.094 1 97.62 187 GLU A CA 1
ATOM 1445 C C . GLU A 1 187 ? 24.891 -7.734 -9.195 1 97.62 187 GLU A C 1
ATOM 1447 O O . GLU A 1 187 ? 23.891 -8.367 -8.828 1 97.62 187 GLU A O 1
ATOM 1452 N N . PRO A 1 188 ? 25.953 -8.359 -9.68 1 97 188 PRO A N 1
ATOM 1453 C CA . PRO A 1 188 ? 25.984 -9.805 -9.875 1 97 188 PRO A CA 1
ATOM 1454 C C . PRO A 1 188 ? 26.25 -10.57 -8.578 1 97 188 PRO A C 1
ATOM 1456 O O . PRO A 1 188 ? 27.281 -11.258 -8.469 1 97 188 PRO A O 1
ATOM 1459 N N . ARG A 1 189 ? 25.406 -10.477 -7.684 1 97.12 189 ARG A N 1
ATOM 1460 C CA . ARG A 1 189 ? 25.516 -11.203 -6.418 1 97.12 189 ARG A CA 1
ATOM 1461 C C . ARG A 1 189 ? 24.125 -11.609 -5.91 1 97.12 189 ARG A C 1
ATOM 1463 O O . ARG A 1 189 ? 23.156 -10.883 -6.105 1 97.12 189 ARG A O 1
ATOM 1470 N N . ASP A 1 190 ? 24 -12.602 -5.141 1 97.69 190 ASP A N 1
ATOM 1471 C CA . ASP A 1 190 ? 22.75 -13.25 -4.738 1 97.69 190 ASP A CA 1
ATOM 1472 C C . ASP A 1 190 ? 21.969 -12.367 -3.76 1 97.69 190 ASP A C 1
ATOM 1474 O O . ASP A 1 190 ? 20.75 -12.438 -3.703 1 97.69 190 ASP A O 1
ATOM 1478 N N . ASP A 1 191 ? 22.703 -11.531 -2.975 1 97.44 191 ASP A N 1
ATOM 1479 C CA . ASP A 1 191 ? 22.062 -10.766 -1.912 1 97.44 191 ASP A CA 1
ATOM 1480 C C . ASP A 1 191 ? 21.844 -9.32 -2.34 1 97.44 191 ASP A C 1
ATOM 1482 O O . ASP A 1 191 ? 21.672 -8.438 -1.497 1 97.44 191 ASP A O 1
ATOM 1486 N N . ALA A 1 192 ? 21.953 -9.031 -3.641 1 98.19 192 ALA A N 1
ATOM 1487 C CA . ALA A 1 192 ? 21.688 -7.684 -4.145 1 98.19 192 ALA A CA 1
ATOM 1488 C C . ALA A 1 192 ? 20.203 -7.324 -3.977 1 98.19 192 ALA A C 1
ATOM 1490 O O . ALA A 1 192 ? 19.328 -8.172 -4.133 1 98.19 192 ALA A O 1
ATOM 1491 N N . GLY A 1 193 ? 19.953 -6.062 -3.586 1 98.38 193 GLY A N 1
ATOM 1492 C CA . GLY A 1 193 ? 18.609 -5.523 -3.561 1 98.38 193 GLY A CA 1
ATOM 1493 C C . GLY A 1 193 ? 17.828 -5.906 -2.312 1 98.38 193 GLY A C 1
ATOM 1494 O O . GLY A 1 193 ? 16.609 -5.77 -2.266 1 98.38 193 GLY A O 1
ATOM 1495 N N . MET A 1 194 ? 18.547 -6.34 -1.24 1 98.62 194 MET A N 1
ATOM 1496 C CA . MET A 1 194 ? 17.875 -6.934 -0.091 1 98.62 194 MET A CA 1
ATOM 1497 C C . MET A 1 194 ? 17.094 -5.879 0.693 1 98.62 194 MET A C 1
ATOM 1499 O O . MET A 1 194 ? 16.016 -6.152 1.202 1 98.62 194 MET A O 1
ATOM 1503 N N . ALA A 1 195 ? 17.625 -4.621 0.817 1 98.69 195 ALA A N 1
ATOM 1504 C CA . ALA A 1 195 ? 16.875 -3.568 1.495 1 98.69 195 ALA A CA 1
ATOM 1505 C C . ALA A 1 195 ? 15.609 -3.215 0.725 1 98.69 195 ALA A C 1
ATOM 1507 O O . ALA A 1 195 ? 14.555 -2.977 1.323 1 98.69 195 ALA A O 1
ATOM 1508 N N . GLY A 1 196 ? 15.727 -3.18 -0.598 1 98.81 196 GLY A N 1
ATOM 1509 C CA . GLY A 1 196 ? 14.562 -2.969 -1.446 1 98.81 196 GLY A CA 1
ATOM 1510 C C . GLY A 1 196 ? 13.539 -4.09 -1.35 1 98.81 196 GLY A C 1
ATOM 1511 O O . GLY A 1 196 ? 12.336 -3.836 -1.329 1 98.81 196 GLY A O 1
ATOM 1512 N N . LEU A 1 197 ? 14.047 -5.328 -1.244 1 98.88 197 LEU A N 1
ATOM 1513 C CA . LEU A 1 197 ? 13.156 -6.477 -1.111 1 98.88 197 LEU A CA 1
ATOM 1514 C C . LEU A 1 197 ? 12.383 -6.414 0.201 1 98.88 197 LEU A C 1
ATOM 1516 O O . LEU A 1 197 ? 11.195 -6.734 0.24 1 98.88 197 LEU A O 1
ATOM 1520 N N . ALA A 1 198 ? 13.078 -6.016 1.246 1 98.88 198 ALA A N 1
ATOM 1521 C CA . ALA A 1 198 ? 12.406 -5.867 2.535 1 98.88 198 ALA A CA 1
ATOM 1522 C C . ALA A 1 198 ? 11.273 -4.844 2.451 1 98.88 198 ALA A C 1
ATOM 1524 O O . ALA A 1 198 ? 10.172 -5.086 2.951 1 98.88 198 ALA A O 1
ATOM 1525 N N . ALA A 1 199 ? 11.531 -3.711 1.817 1 98.81 199 ALA A N 1
ATOM 1526 C CA . ALA A 1 199 ? 10.508 -2.689 1.626 1 98.81 199 ALA A CA 1
ATOM 1527 C C . ALA A 1 199 ? 9.375 -3.209 0.743 1 98.81 199 ALA A C 1
ATOM 1529 O O . ALA A 1 199 ? 8.195 -2.947 1.012 1 98.81 199 ALA A O 1
ATOM 1530 N N . ALA A 1 200 ? 9.727 -3.961 -0.312 1 98.88 200 ALA A N 1
ATOM 1531 C CA . ALA A 1 200 ? 8.727 -4.547 -1.203 1 98.88 200 ALA A CA 1
ATOM 1532 C C . ALA A 1 200 ? 7.801 -5.488 -0.442 1 98.88 200 ALA A C 1
ATOM 1534 O O . ALA A 1 200 ? 6.582 -5.453 -0.629 1 98.88 200 ALA A O 1
ATOM 1535 N N . ARG A 1 201 ? 8.398 -6.293 0.425 1 98.75 201 ARG A N 1
ATOM 1536 C CA . ARG A 1 201 ? 7.602 -7.199 1.248 1 98.75 201 ARG A CA 1
ATOM 1537 C C . ARG A 1 201 ? 6.652 -6.422 2.154 1 98.75 201 ARG A C 1
ATOM 1539 O O . ARG A 1 201 ? 5.504 -6.824 2.352 1 98.75 201 ARG A O 1
ATOM 1546 N N . ALA A 1 202 ? 7.141 -5.363 2.713 1 98.62 202 ALA A N 1
ATOM 1547 C CA . ALA A 1 202 ? 6.305 -4.527 3.572 1 98.62 202 ALA A CA 1
ATOM 1548 C C . ALA A 1 202 ? 5.133 -3.945 2.795 1 98.62 202 ALA A C 1
ATOM 1550 O O . ALA A 1 202 ? 4.016 -3.861 3.314 1 98.62 202 ALA A O 1
ATOM 1551 N N . ILE A 1 203 ? 5.332 -3.508 1.563 1 98.31 203 ILE A N 1
ATOM 1552 C CA . ILE A 1 203 ? 4.277 -3.01 0.69 1 98.31 203 ILE A CA 1
ATOM 1553 C C . ILE A 1 203 ? 3.24 -4.105 0.457 1 98.31 203 ILE A C 1
ATOM 1555 O O . ILE A 1 203 ? 2.037 -3.875 0.601 1 98.31 203 ILE A O 1
ATOM 1559 N N . GLY A 1 204 ? 3.742 -5.281 0.096 1 97.94 204 GLY A N 1
ATOM 1560 C CA . GLY A 1 204 ? 2.83 -6.402 -0.058 1 97.94 204 GLY A CA 1
ATOM 1561 C C . GLY A 1 204 ? 1.984 -6.66 1.176 1 97.94 204 GLY A C 1
ATOM 1562 O O . GLY A 1 204 ? 0.762 -6.789 1.081 1 97.94 204 GLY A O 1
ATOM 1563 N N . LEU A 1 205 ? 2.629 -6.668 2.299 1 97.44 205 LEU A N 1
ATOM 1564 C CA . LEU A 1 205 ? 1.954 -7.004 3.547 1 97.44 205 LEU A CA 1
ATOM 1565 C C . LEU A 1 205 ? 0.841 -6.004 3.85 1 97.44 205 LEU A C 1
ATOM 1567 O O . LEU A 1 205 ? -0.196 -6.375 4.406 1 97.44 205 LEU A O 1
ATOM 1571 N N . LEU A 1 206 ? 1.025 -4.73 3.533 1 97.12 206 LEU A N 1
ATOM 1572 C CA . LEU A 1 206 ? -0.043 -3.748 3.68 1 97.12 206 LEU A CA 1
ATOM 1573 C C . LEU A 1 206 ? -1.298 -4.195 2.938 1 97.12 206 LEU A C 1
ATOM 1575 O O . LEU A 1 206 ? -2.404 -4.109 3.475 1 97.12 206 LEU A O 1
ATOM 1579 N N . THR A 1 207 ? -1.113 -4.719 1.762 1 96.06 207 THR A N 1
ATOM 1580 C CA . THR A 1 207 ? -2.256 -5.094 0.935 1 96.06 207 THR A CA 1
ATOM 1581 C C . THR A 1 207 ? -2.791 -6.461 1.343 1 96.06 207 THR A C 1
ATOM 1583 O O . THR A 1 207 ? -3.967 -6.766 1.121 1 96.06 207 THR A O 1
ATOM 1586 N N . TYR A 1 208 ? -1.968 -7.297 2.025 1 96.19 208 TYR A N 1
ATOM 1587 C CA . TYR A 1 208 ? -2.381 -8.641 2.414 1 96.19 208 TYR A CA 1
ATOM 1588 C C . TYR A 1 208 ? -3.232 -8.609 3.676 1 96.19 208 TYR A C 1
ATOM 1590 O O . TYR A 1 208 ? -4.176 -9.391 3.82 1 96.19 208 TYR A O 1
ATOM 1598 N N . ARG A 1 209 ? -2.941 -7.699 4.559 1 94.81 209 ARG A N 1
ATOM 1599 C CA . ARG A 1 209 ? -3.576 -7.715 5.875 1 94.81 209 ARG A CA 1
ATOM 1600 C C . ARG A 1 209 ? -4.625 -6.613 5.984 1 94.81 209 ARG A C 1
ATOM 1602 O O . ARG A 1 209 ? -5.668 -6.805 6.617 1 94.81 209 ARG A O 1
ATOM 1609 N N . GLY A 1 210 ? -4.293 -5.434 5.473 1 92.31 210 GLY A N 1
ATOM 1610 C CA . GLY A 1 210 ? -5.258 -4.344 5.484 1 92.31 210 GLY A CA 1
ATOM 1611 C C . GLY A 1 210 ? -5.387 -3.678 6.84 1 92.31 210 GLY A C 1
ATOM 1612 O O . GLY A 1 210 ? -4.684 -4.039 7.785 1 92.31 210 GLY A O 1
ATOM 1613 N N . SER A 1 211 ? -6.32 -2.709 6.926 1 94.75 211 SER A N 1
ATOM 1614 C CA . SER A 1 211 ? -6.465 -1.842 8.086 1 94.75 211 SER A CA 1
ATOM 1615 C C . SER A 1 211 ? -6.957 -2.623 9.305 1 94.75 211 SER A C 1
ATOM 1617 O O . SER A 1 211 ? -6.418 -2.477 10.406 1 94.75 211 SER A O 1
ATOM 1619 N N . LEU A 1 212 ? -7.949 -3.516 9.094 1 94.69 212 LEU A N 1
ATOM 1620 C CA . LEU A 1 212 ? -8.516 -4.258 10.219 1 94.69 212 LEU A CA 1
ATOM 1621 C C . LEU A 1 212 ? -7.457 -5.145 10.867 1 94.69 212 LEU A C 1
ATOM 1623 O O . LEU A 1 212 ? -7.348 -5.188 12.094 1 94.69 212 LEU A O 1
ATOM 1627 N N . GLY A 1 213 ? -6.66 -5.809 10.016 1 95.38 213 GLY A N 1
ATOM 1628 C CA . GLY A 1 213 ? -5.617 -6.676 10.539 1 95.38 213 GLY A CA 1
ATOM 1629 C C . GLY A 1 213 ? -4.59 -5.938 11.375 1 95.38 213 GLY A C 1
ATOM 1630 O O . GLY A 1 213 ? -4.27 -6.355 12.484 1 95.38 213 GLY A O 1
ATOM 1631 N N . TYR A 1 214 ? -4.137 -4.812 10.93 1 97.06 214 TYR A N 1
ATOM 1632 C CA . TYR A 1 214 ? -3.129 -4.039 11.641 1 97.06 214 TYR A CA 1
ATOM 1633 C C . TYR A 1 214 ? -3.705 -3.438 12.914 1 97.06 214 TYR A C 1
ATOM 1635 O O . TYR A 1 214 ? -3.07 -3.484 13.977 1 97.06 214 TYR A O 1
ATOM 1643 N N . ASN A 1 215 ? -4.902 -2.857 12.828 1 96.5 215 ASN A N 1
ATOM 1644 C CA . ASN A 1 215 ? -5.496 -2.193 13.984 1 96.5 215 ASN A CA 1
ATOM 1645 C C . ASN A 1 215 ? -5.82 -3.186 15.094 1 96.5 215 ASN A C 1
ATOM 1647 O O . ASN A 1 215 ? -5.773 -2.838 16.281 1 96.5 215 ASN A O 1
ATOM 1651 N N . LEU A 1 216 ? -6.043 -4.402 14.68 1 95.69 216 LEU A N 1
ATOM 1652 C CA . LEU A 1 216 ? -6.359 -5.445 15.648 1 95.69 216 LEU A CA 1
ATOM 1653 C C . LEU A 1 216 ? -5.09 -5.977 16.312 1 95.69 216 LEU A C 1
ATOM 1655 O O . LEU A 1 216 ? -5.09 -6.293 17.5 1 95.69 216 LEU A O 1
ATOM 1659 N N . THR A 1 217 ? -3.939 -5.984 15.609 1 96.25 217 THR A N 1
ATOM 1660 C CA . THR A 1 217 ? -2.84 -6.828 16.062 1 96.25 217 THR A CA 1
ATOM 1661 C C . THR A 1 217 ? -1.626 -5.977 16.438 1 96.25 217 THR A C 1
ATOM 1663 O O . THR A 1 217 ? -0.709 -6.453 17.109 1 96.25 217 THR A O 1
ATOM 1666 N N . GLN A 1 218 ? -1.604 -4.703 16.016 1 97.44 218 GLN A N 1
ATOM 1667 C CA . GLN A 1 218 ? -0.34 -3.984 16.141 1 97.44 218 GLN A CA 1
ATOM 1668 C C . GLN A 1 218 ? -0.503 -2.725 16.969 1 97.44 218 GLN A C 1
ATOM 1670 O O . GLN A 1 218 ? 0.19 -1.729 16.75 1 97.44 218 GLN A O 1
ATOM 1675 N N . GLN A 1 219 ? -1.386 -2.691 17.844 1 95.88 219 GLN A N 1
ATOM 1676 C CA . GLN A 1 219 ? -1.572 -1.562 18.75 1 95.88 219 GLN A CA 1
ATOM 1677 C C . GLN A 1 219 ? -0.37 -1.396 19.672 1 95.88 219 GLN A C 1
ATOM 1679 O O . GLN A 1 219 ? 0.193 -2.383 20.156 1 95.88 219 GLN A O 1
ATOM 1684 N N . ASP A 1 220 ? -0.017 -0.175 19.875 1 95.56 220 ASP A N 1
ATOM 1685 C CA . ASP A 1 220 ? 1.039 0.105 20.844 1 95.56 220 ASP A CA 1
ATOM 1686 C C . ASP A 1 220 ? 0.547 -0.114 22.266 1 95.56 220 ASP A C 1
ATOM 1688 O O . ASP A 1 220 ? -0.628 0.107 22.562 1 95.56 220 ASP A O 1
ATOM 1692 N N . ARG A 1 221 ? 1.508 -0.446 23.188 1 90.94 221 ARG A N 1
ATOM 1693 C CA . ARG A 1 221 ? 1.185 -0.664 24.594 1 90.94 221 ARG A CA 1
ATOM 1694 C C . ARG A 1 221 ? 1.5 0.575 25.422 1 90.94 221 ARG A C 1
ATOM 1696 O O . ARG A 1 221 ? 0.934 0.766 26.5 1 90.94 221 ARG A O 1
ATOM 1703 N N . GLU A 1 222 ? 2.438 1.41 24.859 1 88.31 222 GLU A N 1
ATOM 1704 C CA . GLU A 1 222 ? 2.826 2.662 25.5 1 88.31 222 GLU A CA 1
ATOM 1705 C C . GLU A 1 222 ? 2.365 3.867 24.688 1 88.31 222 GLU A C 1
ATOM 1707 O O . GLU A 1 222 ? 2.121 3.754 23.484 1 88.31 222 GLU A O 1
ATOM 1712 N N . GLU A 1 223 ? 2.229 5.012 25.297 1 82.81 223 GLU A N 1
ATOM 1713 C CA . GLU A 1 223 ? 1.736 6.227 24.656 1 82.81 223 GLU A CA 1
ATOM 1714 C C . GLU A 1 223 ? 2.736 6.754 23.625 1 82.81 223 GLU A C 1
ATOM 1716 O O . GLU A 1 223 ? 2.354 7.156 22.531 1 82.81 223 GLU A O 1
ATOM 1721 N N . LEU A 1 224 ? 3.926 6.891 23.859 1 85.81 224 LEU A N 1
ATOM 1722 C CA . LEU A 1 224 ? 4.984 7.332 22.953 1 85.81 224 LEU A CA 1
ATOM 1723 C C . LEU A 1 224 ? 6.145 6.344 22.953 1 85.81 224 LEU A C 1
ATOM 1725 O O . LEU A 1 224 ? 7.219 6.641 23.484 1 85.81 224 LEU A O 1
ATOM 1729 N N . PRO A 1 225 ? 5.938 5.254 22.188 1 88 225 PRO A N 1
ATOM 1730 C CA . PRO A 1 225 ? 7.016 4.266 22.156 1 88 225 PRO A CA 1
ATOM 1731 C C . PRO A 1 225 ? 8.219 4.723 21.344 1 88 225 PRO A C 1
ATOM 1733 O O . PRO A 1 225 ? 8.086 5.586 20.469 1 88 225 PRO A O 1
ATOM 1736 N N . ALA A 1 226 ? 9.359 4.23 21.734 1 88.5 226 ALA A N 1
ATOM 1737 C CA . ALA A 1 226 ? 10.555 4.492 20.938 1 88.5 226 ALA A CA 1
ATOM 1738 C C . ALA A 1 226 ? 10.383 3.965 19.516 1 88.5 226 ALA A C 1
ATOM 1740 O O . ALA A 1 226 ? 10.836 4.594 18.547 1 88.5 226 ALA A O 1
ATOM 1741 N N . VAL A 1 227 ? 9.758 2.828 19.422 1 93.81 227 VAL A N 1
ATOM 1742 C CA . VAL A 1 227 ? 9.438 2.227 18.141 1 93.81 227 VAL A CA 1
ATOM 1743 C C . VAL A 1 227 ? 8.016 1.664 18.172 1 93.81 227 VAL A C 1
ATOM 1745 O O . VAL A 1 227 ? 7.668 0.903 19.078 1 93.81 227 VAL A O 1
ATOM 1748 N N . HIS A 1 228 ? 7.227 2.057 17.25 1 97.44 228 HIS A N 1
ATOM 1749 C CA . HIS A 1 228 ? 5.859 1.55 17.172 1 97.44 228 HIS A CA 1
ATOM 1750 C C . HIS A 1 228 ? 5.84 0.072 16.797 1 97.44 228 HIS A C 1
ATOM 1752 O O . HIS A 1 228 ? 6.637 -0.373 15.961 1 97.44 228 HIS A O 1
ATOM 1758 N N . ARG A 1 229 ? 4.883 -0.662 17.328 1 97.75 229 ARG A N 1
ATOM 1759 C CA . ARG A 1 229 ? 4.738 -2.088 17.047 1 97.75 229 ARG A CA 1
ATOM 1760 C C . ARG A 1 229 ? 4.508 -2.336 15.562 1 97.75 229 ARG A C 1
ATOM 1762 O O . ARG A 1 229 ? 5.082 -3.262 14.984 1 97.75 229 ARG A O 1
ATOM 1769 N N . ALA A 1 230 ? 3.643 -1.539 14.945 1 98.38 230 ALA A N 1
ATOM 1770 C CA . ALA A 1 230 ? 3.381 -1.677 13.516 1 98.38 230 ALA A CA 1
ATOM 1771 C C . ALA A 1 230 ? 4.66 -1.512 12.703 1 98.38 230 ALA A C 1
ATOM 1773 O O . ALA A 1 230 ? 4.859 -2.197 11.703 1 98.38 230 ALA A O 1
ATOM 1774 N N . SER A 1 231 ? 5.535 -0.586 13.117 1 98.44 231 SER A N 1
ATOM 1775 C CA . SER A 1 231 ? 6.805 -0.364 12.43 1 98.44 231 SER A CA 1
ATOM 1776 C C . SER A 1 231 ? 7.723 -1.574 12.562 1 98.44 231 SER A C 1
ATOM 1778 O O . SER A 1 231 ? 8.289 -2.045 11.57 1 98.44 231 SER A O 1
ATOM 1780 N N . SER A 1 232 ? 7.871 -2.057 13.797 1 98 232 SER A N 1
ATOM 1781 C CA . SER A 1 232 ? 8.711 -3.225 14.039 1 98 232 SER A CA 1
ATOM 1782 C C . SER A 1 232 ? 8.195 -4.441 13.281 1 98 232 SER A C 1
ATOM 1784 O O . SER A 1 232 ? 8.984 -5.258 12.797 1 98 232 SER A O 1
ATOM 1786 N N . TYR A 1 233 ? 6.922 -4.559 13.258 1 98.25 233 TYR A N 1
ATOM 1787 C CA . TYR A 1 233 ? 6.309 -5.672 12.547 1 98.25 233 TYR A CA 1
ATOM 1788 C C . TYR A 1 233 ? 6.645 -5.625 11.055 1 98.25 233 TYR A C 1
ATOM 1790 O O . TYR A 1 233 ? 7.008 -6.641 10.461 1 98.25 233 TYR A O 1
ATOM 1798 N N . GLN A 1 234 ? 6.516 -4.426 10.406 1 98.19 234 GLN A N 1
ATOM 1799 C CA . GLN A 1 234 ? 6.863 -4.262 9 1 98.19 234 GLN A CA 1
ATOM 1800 C C . GLN A 1 234 ? 8.328 -4.621 8.75 1 98.19 234 GLN A C 1
ATOM 1802 O O . GLN A 1 234 ? 8.633 -5.359 7.812 1 98.19 234 GLN A O 1
ATOM 1807 N N . GLN A 1 235 ? 9.172 -4.129 9.578 1 98.19 235 GLN A N 1
ATOM 1808 C CA . GLN A 1 235 ? 10.602 -4.398 9.438 1 98.19 235 GLN A CA 1
ATOM 1809 C C . GLN A 1 235 ? 10.898 -5.883 9.594 1 98.19 235 GLN A C 1
ATOM 1811 O O . GLN A 1 235 ? 11.648 -6.461 8.805 1 98.19 235 GLN A O 1
ATOM 1816 N N . TYR A 1 236 ? 10.289 -6.461 10.562 1 98.19 236 TYR A N 1
ATOM 1817 C CA . TYR A 1 236 ? 10.5 -7.875 10.844 1 98.19 236 TYR A CA 1
ATOM 1818 C C . TYR A 1 236 ? 10.055 -8.742 9.672 1 98.19 236 TYR A C 1
ATOM 1820 O O . TYR A 1 236 ? 10.742 -9.688 9.289 1 98.19 236 TYR A O 1
ATOM 1828 N N . GLN A 1 237 ? 8.953 -8.43 9.148 1 97.38 237 GLN A N 1
ATOM 1829 C CA . GLN A 1 237 ? 8.438 -9.203 8.031 1 97.38 237 GLN A CA 1
ATOM 1830 C C . GLN A 1 237 ? 9.328 -9.062 6.801 1 97.38 237 GLN A C 1
ATOM 1832 O O . GLN A 1 237 ? 9.531 -10.031 6.062 1 97.38 237 GLN A O 1
ATOM 1837 N N . GLY A 1 238 ? 9.836 -7.859 6.535 1 98.19 238 GLY A N 1
ATOM 1838 C CA . GLY A 1 238 ? 10.805 -7.676 5.469 1 98.19 238 GLY A CA 1
ATOM 1839 C C . GLY A 1 238 ? 12.062 -8.508 5.656 1 98.19 238 GLY A C 1
ATOM 1840 O O . GLY A 1 238 ? 12.516 -9.18 4.727 1 98.19 238 GLY A O 1
ATOM 1841 N N . GLU A 1 239 ? 12.594 -8.508 6.855 1 97.75 239 GLU A N 1
ATOM 1842 C CA . GLU A 1 239 ? 13.797 -9.273 7.172 1 97.75 239 GLU A CA 1
ATOM 1843 C C . GLU A 1 239 ? 13.555 -10.773 7.027 1 97.75 239 GLU A C 1
ATOM 1845 O O . GLU A 1 239 ? 14.422 -11.5 6.535 1 97.75 239 GLU A O 1
ATOM 1850 N N . LYS A 1 240 ? 12.453 -11.164 7.508 1 97.94 240 LYS A N 1
ATOM 1851 C CA . LYS A 1 240 ? 12.094 -12.578 7.43 1 97.94 240 LYS A CA 1
ATOM 1852 C C . LYS A 1 240 ? 12.086 -13.062 5.984 1 97.94 240 LYS A C 1
ATOM 1854 O O . LYS A 1 240 ? 12.586 -14.148 5.684 1 97.94 240 LYS A O 1
ATOM 1859 N N . LEU A 1 241 ? 11.516 -12.297 5.086 1 98.19 241 LEU A N 1
ATOM 1860 C CA . LEU A 1 241 ? 11.516 -12.688 3.682 1 98.19 241 LEU A CA 1
ATOM 1861 C C . LEU A 1 241 ? 12.938 -12.727 3.129 1 98.19 241 LEU A C 1
ATOM 1863 O O . LEU A 1 241 ? 13.297 -13.648 2.393 1 98.19 241 LEU A O 1
ATOM 1867 N N . CYS A 1 242 ? 13.734 -11.734 3.506 1 98.19 242 CYS A N 1
ATOM 1868 C CA . CYS A 1 242 ? 15.094 -11.609 2.988 1 98.19 242 CYS A CA 1
ATOM 1869 C C . CYS A 1 242 ? 15.93 -12.82 3.361 1 98.19 242 CYS A C 1
ATOM 1871 O O . CYS A 1 242 ? 16.875 -13.164 2.656 1 98.19 242 CYS A O 1
ATOM 1873 N N . ARG A 1 243 ? 15.547 -13.523 4.414 1 97.81 243 ARG A N 1
ATOM 1874 C CA . ARG A 1 243 ? 16.297 -14.688 4.867 1 97.81 243 ARG A CA 1
ATOM 1875 C C . ARG A 1 243 ? 16.031 -15.891 3.969 1 97.81 243 ARG A C 1
ATOM 1877 O O . ARG A 1 243 ? 16.828 -16.844 3.955 1 97.81 243 ARG A O 1
ATOM 1884 N N . ARG A 1 244 ? 14.969 -15.797 3.158 1 97.12 244 ARG A N 1
ATOM 1885 C CA . ARG A 1 244 ? 14.617 -17.031 2.465 1 97.12 244 ARG A CA 1
ATOM 1886 C C . ARG A 1 244 ? 14.281 -16.766 1.002 1 97.12 244 ARG A C 1
ATOM 1888 O O . ARG A 1 244 ? 13.734 -17.625 0.316 1 97.12 244 ARG A O 1
ATOM 1895 N N . TYR A 1 245 ? 14.516 -15.57 0.525 1 98.31 245 TYR A N 1
ATOM 1896 C CA . TYR A 1 245 ? 14.148 -15.227 -0.846 1 98.31 245 TYR A CA 1
ATOM 1897 C C . TYR A 1 245 ? 15.141 -14.242 -1.445 1 98.31 245 TYR A C 1
ATOM 1899 O O . TYR A 1 245 ? 15.992 -13.695 -0.735 1 98.31 245 TYR A O 1
ATOM 1907 N N . ASN A 1 246 ? 15.125 -14.016 -2.781 1 98.69 246 ASN A N 1
ATOM 1908 C CA . ASN A 1 246 ? 1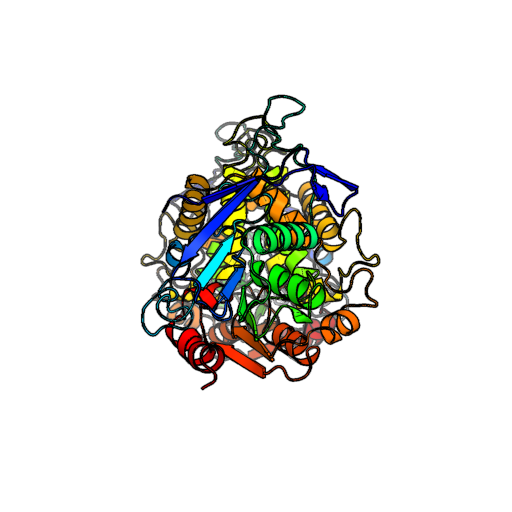6.016 -13.039 -3.402 1 98.69 246 ASN A CA 1
ATOM 1909 C C . ASN A 1 246 ? 15.242 -12.023 -4.23 1 98.69 246 ASN A C 1
ATOM 1911 O O . ASN A 1 246 ? 14.133 -12.297 -4.688 1 98.69 246 ASN A O 1
ATOM 1915 N N . ALA A 1 247 ? 15.844 -10.844 -4.422 1 98.81 247 ALA A N 1
ATOM 1916 C CA . ALA A 1 247 ? 15.172 -9.703 -5.039 1 98.81 247 ALA A CA 1
ATOM 1917 C C . ALA A 1 247 ? 14.945 -9.953 -6.527 1 98.81 247 ALA A C 1
ATOM 1919 O O . ALA A 1 247 ? 13.945 -9.492 -7.09 1 98.81 247 ALA A O 1
ATOM 1920 N N . TYR A 1 248 ? 15.852 -10.688 -7.191 1 98.81 248 TYR A N 1
ATOM 1921 C CA . TYR A 1 248 ? 15.727 -10.922 -8.625 1 98.81 248 TYR A CA 1
ATOM 1922 C C . TYR A 1 248 ? 14.5 -11.773 -8.938 1 98.81 248 TYR A C 1
ATOM 1924 O O . TYR A 1 248 ? 13.734 -11.453 -9.852 1 98.81 248 TYR A O 1
ATOM 1932 N N . SER A 1 249 ? 14.328 -12.836 -8.172 1 98.81 249 SER A N 1
ATOM 1933 C CA . SER A 1 249 ? 13.164 -13.695 -8.359 1 98.81 249 SER A CA 1
ATOM 1934 C C . SER A 1 249 ? 11.867 -12.938 -8.078 1 98.81 249 SER A C 1
ATOM 1936 O O . SER A 1 249 ? 10.914 -13.023 -8.852 1 98.81 249 SER A O 1
ATOM 1938 N N . TYR A 1 250 ? 11.859 -12.258 -6.93 1 98.81 250 TYR A N 1
ATOM 1939 C CA . TYR A 1 250 ? 10.68 -11.492 -6.551 1 98.81 250 TYR A CA 1
ATOM 1940 C C . TYR A 1 250 ? 10.281 -10.523 -7.66 1 98.81 250 TYR A C 1
ATOM 1942 O O . TYR A 1 250 ? 9.117 -10.477 -8.062 1 98.81 250 TYR A O 1
ATOM 1950 N N . TYR A 1 251 ? 11.242 -9.805 -8.188 1 98.62 251 TYR A N 1
ATOM 1951 C CA . TYR A 1 251 ? 11.055 -8.828 -9.258 1 98.62 251 TYR A CA 1
ATOM 1952 C C . TYR A 1 251 ? 10.5 -9.484 -10.508 1 98.62 251 TYR A C 1
ATOM 1954 O O . TYR A 1 251 ? 9.539 -8.992 -11.102 1 98.62 251 TYR A O 1
ATOM 1962 N N . ALA A 1 252 ? 11.062 -10.562 -10.891 1 98.38 252 ALA A N 1
ATOM 1963 C CA . ALA A 1 252 ? 10.68 -11.258 -12.117 1 98.38 252 ALA A CA 1
ATOM 1964 C C . ALA A 1 252 ? 9.25 -11.789 -12.016 1 98.38 252 ALA A C 1
ATOM 1966 O O . ALA A 1 252 ? 8.492 -11.719 -12.984 1 98.38 252 ALA A O 1
ATOM 1967 N N . ILE A 1 253 ? 8.891 -12.305 -10.898 1 98.56 253 ILE A N 1
ATOM 1968 C CA . ILE A 1 253 ? 7.574 -12.898 -10.734 1 98.56 253 ILE A CA 1
ATOM 1969 C C . ILE A 1 253 ? 6.512 -11.805 -10.703 1 98.56 253 ILE A C 1
ATOM 1971 O O . ILE A 1 253 ? 5.406 -11.992 -11.219 1 98.56 253 ILE A O 1
ATOM 1975 N N . LEU A 1 254 ? 6.828 -10.633 -10.117 1 98.5 254 LEU A N 1
ATOM 1976 C CA . LEU A 1 254 ? 5.895 -9.516 -10.18 1 98.5 254 LEU A CA 1
ATOM 1977 C C . LEU A 1 254 ? 5.613 -9.125 -11.633 1 98.5 254 LEU A C 1
ATOM 1979 O O . LEU A 1 254 ? 4.48 -8.781 -11.977 1 98.5 254 LEU A O 1
ATOM 1983 N N . ASN A 1 255 ? 6.672 -9.18 -12.453 1 97.44 255 ASN A N 1
ATOM 1984 C CA . ASN A 1 255 ? 6.48 -8.883 -13.867 1 97.44 255 ASN A CA 1
ATOM 1985 C C . ASN A 1 255 ? 5.559 -9.898 -14.531 1 97.44 255 ASN A C 1
ATOM 1987 O O . ASN A 1 255 ? 4.699 -9.531 -15.336 1 97.44 255 ASN A O 1
ATOM 1991 N N . ALA A 1 256 ? 5.766 -11.125 -14.211 1 97.94 256 ALA A N 1
ATOM 1992 C CA . ALA A 1 256 ? 4.898 -12.172 -14.75 1 97.94 256 ALA A CA 1
ATOM 1993 C C . ALA A 1 256 ? 3.455 -11.977 -14.297 1 97.94 256 ALA A C 1
ATOM 1995 O O . ALA A 1 256 ? 2.525 -12.133 -15.094 1 97.94 256 ALA A O 1
ATOM 1996 N N . PHE A 1 257 ? 3.268 -11.625 -13.055 1 98.31 257 PHE A N 1
ATOM 1997 C CA . PHE A 1 257 ? 1.963 -11.305 -12.492 1 98.31 257 PHE A CA 1
ATOM 1998 C C . PHE A 1 257 ? 1.256 -10.25 -13.336 1 98.31 257 PHE A C 1
ATOM 2000 O O . PHE A 1 257 ? 0.103 -10.438 -13.734 1 98.31 257 PHE A O 1
ATOM 2007 N N . ASP A 1 258 ? 1.951 -9.219 -13.664 1 97.88 258 ASP A N 1
ATOM 2008 C CA . ASP A 1 258 ? 1.355 -8.039 -14.289 1 97.88 258 ASP A CA 1
ATOM 2009 C C . ASP A 1 258 ? 0.912 -8.336 -15.719 1 97.88 258 ASP A C 1
ATOM 2011 O O . ASP A 1 258 ? 0.05 -7.645 -16.266 1 97.88 258 ASP A O 1
ATOM 2015 N N . THR A 1 259 ? 1.484 -9.32 -16.344 1 96.62 259 THR A N 1
ATOM 2016 C CA . THR A 1 259 ? 1.185 -9.609 -17.75 1 96.62 259 THR A CA 1
ATOM 2017 C C . THR A 1 259 ? 0.039 -10.609 -17.859 1 96.62 259 THR A C 1
ATOM 2019 O O . THR A 1 259 ? -0.382 -10.953 -18.969 1 96.62 259 THR A O 1
ATOM 2022 N N . HIS A 1 260 ? -0.454 -11.078 -16.75 1 98.06 260 HIS A N 1
ATOM 2023 C CA . HIS A 1 260 ? -1.47 -12.125 -16.797 1 98.06 260 HIS A CA 1
ATOM 2024 C C . HIS A 1 260 ? -2.77 -11.602 -17.406 1 98.06 260 HIS A C 1
ATOM 2026 O O . HIS A 1 260 ? -3.314 -10.602 -16.938 1 98.06 260 HIS A O 1
ATOM 2032 N N . ASP A 1 261 ? -3.236 -12.227 -18.391 1 97.94 261 ASP A N 1
ATOM 2033 C CA . ASP A 1 261 ? -4.512 -12.023 -19.078 1 97.94 261 ASP A CA 1
ATOM 2034 C C . ASP A 1 261 ? -4.992 -13.312 -19.734 1 97.94 261 ASP A C 1
ATOM 2036 O O . ASP A 1 261 ? -4.559 -13.648 -20.844 1 97.94 261 ASP A O 1
ATOM 2040 N N . ALA A 1 262 ? -5.926 -14 -19.062 1 98.19 262 ALA A N 1
ATOM 2041 C CA . ALA A 1 262 ? -6.434 -15.273 -19.578 1 98.19 262 ALA A CA 1
ATOM 2042 C C . ALA A 1 262 ? -7.137 -15.07 -20.922 1 98.19 262 ALA A C 1
ATOM 2044 O O . ALA A 1 262 ? -7.289 -16.016 -21.703 1 98.19 262 ALA A O 1
ATOM 2045 N N . GLY A 1 263 ? -7.555 -13.891 -21.203 1 97.69 263 GLY A N 1
ATOM 2046 C CA . GLY A 1 263 ? -8.297 -13.586 -22.422 1 97.69 263 GLY A CA 1
ATOM 2047 C C . GLY A 1 263 ? -7.402 -13.242 -23.594 1 97.69 263 GLY A C 1
ATOM 2048 O O . GLY A 1 263 ? -7.871 -13.156 -24.734 1 97.69 263 GLY A O 1
ATOM 2049 N N . ARG A 1 264 ? -6.152 -13.008 -23.312 1 96.5 264 ARG A N 1
ATOM 2050 C CA . ARG A 1 264 ? -5.234 -12.578 -24.375 1 96.5 264 ARG A CA 1
ATOM 2051 C C . ARG A 1 264 ? -5.203 -13.594 -25.516 1 96.5 264 ARG A C 1
ATOM 2053 O O . ARG A 1 264 ? -4.902 -14.766 -25.297 1 96.5 264 ARG A O 1
ATOM 2060 N N . GLY A 1 265 ? -5.531 -13.117 -26.703 1 95.81 265 GLY A N 1
ATOM 2061 C CA . GLY A 1 265 ? -5.547 -13.977 -27.875 1 95.81 265 GLY A CA 1
ATOM 2062 C C . GLY A 1 265 ? -6.719 -14.938 -27.891 1 95.81 265 GLY A C 1
ATOM 2063 O O . GLY A 1 265 ? -6.742 -15.883 -28.688 1 95.81 265 GLY A O 1
ATOM 2064 N N . ARG A 1 266 ? -7.695 -14.758 -27 1 97.38 266 ARG A N 1
ATOM 2065 C CA . ARG A 1 266 ? -8.789 -15.719 -26.875 1 97.38 266 ARG A CA 1
ATOM 2066 C C . ARG A 1 266 ? -10.141 -15.008 -26.906 1 97.38 266 ARG A C 1
ATOM 2068 O O . ARG A 1 266 ? -11.109 -15.492 -26.312 1 97.38 266 ARG A O 1
ATOM 2075 N N . GLY A 1 267 ? -10.172 -13.836 -27.453 1 96.56 267 GLY A N 1
ATOM 2076 C CA . GLY A 1 267 ? -11.43 -13.117 -27.609 1 96.56 267 GLY A CA 1
ATOM 2077 C C . GLY A 1 267 ? -11.883 -12.422 -26.344 1 96.56 267 GLY A C 1
ATOM 2078 O O . GLY A 1 267 ? -13.047 -12.031 -26.219 1 96.56 267 GLY A O 1
ATOM 2079 N N . GLY A 1 268 ? -11 -12.32 -25.391 1 96.88 268 GLY A N 1
ATOM 2080 C CA . GLY A 1 268 ? -11.336 -11.648 -24.141 1 96.88 268 GLY A CA 1
ATOM 2081 C C . GLY A 1 268 ? -11.508 -12.602 -22.984 1 96.88 268 GLY A C 1
ATOM 2082 O O . GLY A 1 268 ? -11.57 -13.812 -23.172 1 96.88 268 GLY A O 1
ATOM 2083 N N . VAL A 1 269 ? -11.602 -12.031 -21.797 1 97.81 269 VAL A N 1
ATOM 2084 C CA . VAL A 1 269 ? -11.625 -12.812 -20.562 1 97.81 269 VAL A CA 1
ATOM 2085 C C . VAL A 1 269 ? -12.875 -13.688 -20.516 1 97.81 269 VAL A C 1
ATOM 2087 O O . VAL A 1 269 ? -12.797 -14.883 -20.234 1 97.81 269 VAL A O 1
ATOM 2090 N N . ALA A 1 270 ? -14.008 -13.109 -20.844 1 98.12 270 ALA A N 1
ATOM 2091 C CA . ALA A 1 270 ? -15.266 -13.859 -20.797 1 98.12 270 ALA A CA 1
ATOM 2092 C C . ALA A 1 270 ? -15.219 -15.062 -21.734 1 98.12 270 ALA A C 1
ATOM 2094 O O . ALA A 1 270 ? -15.617 -16.172 -21.359 1 98.12 270 ALA A O 1
ATOM 2095 N N . ALA A 1 271 ? -14.734 -14.844 -22.906 1 98.5 271 ALA A N 1
ATOM 2096 C CA . ALA A 1 271 ? -14.617 -15.93 -23.875 1 98.5 271 ALA A CA 1
ATOM 2097 C C . ALA A 1 271 ? -13.672 -17.016 -23.391 1 98.5 271 ALA A C 1
ATOM 2099 O O . ALA A 1 271 ? -13.953 -18.203 -23.531 1 98.5 271 ALA A O 1
ATOM 2100 N N . ALA A 1 272 ? -12.555 -16.609 -22.828 1 98.62 272 ALA A N 1
ATOM 2101 C CA . ALA A 1 272 ? -11.578 -17.562 -22.312 1 98.62 272 ALA A CA 1
ATOM 2102 C C . ALA A 1 272 ? -12.18 -18.391 -21.188 1 98.62 272 ALA A C 1
ATOM 2104 O O . ALA A 1 272 ? -12.039 -19.625 -21.156 1 98.62 272 ALA A O 1
ATOM 2105 N N . LEU A 1 273 ? -12.859 -17.75 -20.281 1 98.81 273 LEU A N 1
ATOM 2106 C CA . LEU A 1 273 ? -13.391 -18.438 -19.094 1 98.81 273 LEU A CA 1
ATOM 2107 C C . LEU A 1 273 ? -14.547 -19.359 -19.484 1 98.81 273 LEU A C 1
ATOM 2109 O O . LEU A 1 273 ? -14.82 -20.328 -18.781 1 98.81 273 LEU A O 1
ATOM 2113 N N . SER A 1 274 ? -15.211 -19.125 -20.547 1 98.31 274 SER A N 1
ATOM 2114 C CA . SER A 1 274 ? -16.297 -19.984 -21 1 98.31 274 SER A CA 1
ATOM 2115 C C . SER A 1 274 ? -15.789 -21.344 -21.438 1 98.31 274 SER A C 1
ATOM 2117 O O . SER A 1 274 ? -16.562 -22.297 -21.578 1 98.31 274 SER A O 1
ATOM 2119 N N . ARG A 1 275 ? -14.484 -21.453 -21.594 1 98.06 275 ARG A N 1
ATOM 2120 C CA . ARG A 1 275 ? -13.875 -22.703 -22.016 1 98.06 275 ARG A CA 1
ATOM 2121 C C . ARG A 1 275 ? -13.719 -23.656 -20.844 1 98.06 275 ARG A C 1
ATOM 2123 O O . ARG A 1 275 ? -13.477 -24.859 -21.031 1 98.06 275 ARG A O 1
ATOM 2130 N N . ILE A 1 276 ? -13.82 -23.141 -19.641 1 98.69 276 ILE A N 1
ATOM 2131 C CA . ILE A 1 276 ? -13.602 -23.969 -18.453 1 98.69 276 ILE A CA 1
ATOM 2132 C C . ILE A 1 276 ? -14.719 -25.016 -18.344 1 98.69 276 ILE A C 1
ATOM 2134 O O . ILE A 1 276 ? -15.898 -24.656 -18.281 1 98.69 276 ILE A O 1
ATOM 2138 N N . ALA A 1 277 ? -14.297 -26.297 -18.266 1 98.25 277 ALA A N 1
ATOM 2139 C CA . ALA A 1 277 ? -15.242 -27.406 -18.188 1 98.25 277 ALA A CA 1
ATOM 2140 C C . ALA A 1 277 ? -15.32 -27.969 -16.766 1 98.25 277 ALA A C 1
ATOM 2142 O O . ALA A 1 277 ? -16.266 -28.688 -16.422 1 98.25 277 ALA A O 1
ATOM 2143 N N . ALA A 1 278 ? -14.375 -27.609 -15.961 1 98.44 278 ALA A N 1
ATOM 2144 C CA . ALA A 1 278 ? -14.258 -28.156 -14.609 1 98.44 278 ALA A CA 1
ATOM 2145 C C . ALA A 1 278 ? -15.391 -27.656 -13.719 1 98.44 278 ALA A C 1
ATOM 2147 O O . ALA A 1 278 ? -15.82 -26.516 -13.82 1 98.44 278 ALA A O 1
ATOM 2148 N N . ARG A 1 279 ? -15.898 -28.578 -12.828 1 98.31 279 ARG A N 1
ATOM 2149 C CA . ARG A 1 279 ? -16.703 -28.078 -11.719 1 98.31 279 ARG A CA 1
ATOM 2150 C C . ARG A 1 279 ? -15.906 -27.094 -10.867 1 98.31 279 ARG A C 1
ATOM 2152 O O . ARG A 1 279 ? -14.836 -27.438 -10.359 1 98.31 279 ARG A O 1
ATOM 2159 N N . THR A 1 280 ? -16.438 -25.828 -10.727 1 98.81 280 THR A N 1
ATOM 2160 C CA . THR A 1 280 ? -15.57 -24.781 -10.211 1 98.81 280 THR A CA 1
ATOM 2161 C C . THR A 1 280 ? -16.172 -24.156 -8.953 1 98.81 280 THR A C 1
ATOM 2163 O O . THR A 1 280 ? -17.375 -23.891 -8.898 1 98.81 280 THR A O 1
ATOM 2166 N N . ILE A 1 281 ? -15.367 -23.953 -7.93 1 98.75 281 ILE A N 1
ATOM 2167 C CA . ILE A 1 281 ? -15.695 -23.156 -6.758 1 98.75 281 ILE A CA 1
ATOM 2168 C C . ILE A 1 281 ? -14.789 -21.922 -6.707 1 98.75 281 ILE A C 1
ATOM 2170 O O . ILE A 1 281 ? -13.602 -22 -7.02 1 98.75 281 ILE A O 1
ATOM 2174 N N . VAL A 1 282 ? -15.375 -20.75 -6.512 1 98.88 282 VAL A N 1
ATOM 2175 C CA . VAL A 1 282 ? -14.68 -19.469 -6.328 1 98.88 282 VAL A CA 1
ATOM 2176 C C . VAL A 1 282 ? -14.867 -18.984 -4.891 1 98.88 282 VAL A C 1
ATOM 2178 O O . VAL A 1 282 ? -15.992 -18.875 -4.41 1 98.88 282 VAL A O 1
ATOM 2181 N N . VAL A 1 283 ? -13.758 -18.734 -4.168 1 98.81 283 VAL A N 1
ATOM 2182 C CA . VAL A 1 283 ? -13.812 -18.344 -2.764 1 98.81 283 VAL A CA 1
ATOM 2183 C C . VAL A 1 283 ? -13.195 -16.969 -2.586 1 98.81 283 VAL A C 1
ATOM 2185 O O . VAL A 1 283 ? -12.008 -16.766 -2.836 1 98.81 283 VAL A O 1
ATOM 2188 N N . GLY A 1 284 ? -14 -16 -2.203 1 98.5 284 GLY A N 1
ATOM 2189 C CA . GLY A 1 284 ? -13.516 -14.672 -1.855 1 98.5 284 GLY A CA 1
ATOM 2190 C C . GLY A 1 284 ? -13.297 -14.484 -0.366 1 98.5 284 GLY A C 1
ATOM 2191 O O . GLY A 1 284 ? -13.594 -15.383 0.426 1 98.5 284 GLY A O 1
ATOM 2192 N N . ILE A 1 285 ? -12.688 -13.43 0.023 1 98.38 285 ILE A N 1
ATOM 2193 C CA . ILE A 1 285 ? -12.477 -13.039 1.411 1 98.38 285 ILE A CA 1
ATOM 2194 C C . ILE A 1 285 ? -13.102 -11.664 1.656 1 98.38 285 ILE A C 1
ATOM 2196 O O . ILE A 1 285 ? -12.844 -10.719 0.91 1 98.38 285 ILE A O 1
ATOM 2200 N N . THR A 1 286 ? -13.758 -11.5 2.729 1 96.94 286 THR A N 1
ATOM 2201 C CA . THR A 1 286 ? -14.648 -10.367 2.941 1 96.94 286 THR A CA 1
ATOM 2202 C C . THR A 1 286 ? -13.859 -9.055 2.961 1 96.94 286 THR A C 1
ATOM 2204 O O . THR A 1 286 ? -14.352 -8.023 2.512 1 96.94 286 THR A O 1
ATOM 2207 N N . THR A 1 287 ? -12.602 -9.102 3.449 1 95.56 287 THR A N 1
ATOM 2208 C CA . THR A 1 287 ? -11.867 -7.863 3.676 1 95.56 287 THR A CA 1
ATOM 2209 C C . THR A 1 287 ? -10.68 -7.75 2.717 1 95.56 287 THR A C 1
ATOM 2211 O O . THR A 1 287 ? -9.781 -6.93 2.922 1 95.56 287 THR A O 1
ATOM 2214 N N . ASP A 1 288 ? -10.695 -8.609 1.672 1 97.06 288 ASP A N 1
ATOM 2215 C CA . ASP A 1 288 ? -9.594 -8.578 0.71 1 97.06 288 ASP A CA 1
ATOM 2216 C C . ASP A 1 288 ? -9.625 -7.301 -0.119 1 97.06 288 ASP A C 1
ATOM 2218 O O . ASP A 1 288 ? -10.617 -7 -0.776 1 97.06 288 ASP A O 1
ATOM 2222 N N . ILE A 1 289 ? -8.445 -6.602 -0.161 1 95.44 289 ILE A N 1
ATOM 2223 C CA . ILE A 1 289 ? -8.453 -5.34 -0.896 1 95.44 289 ILE A CA 1
ATOM 2224 C C . ILE A 1 289 ? -7.672 -5.5 -2.199 1 95.44 289 ILE A C 1
ATOM 2226 O O . ILE A 1 289 ? -7.59 -4.562 -2.998 1 95.44 289 ILE A O 1
ATOM 2230 N N . ILE A 1 290 ? -7.035 -6.648 -2.447 1 97 290 ILE A N 1
ATOM 2231 C CA . ILE A 1 290 ? -6.352 -6.895 -3.713 1 97 290 ILE A CA 1
ATOM 2232 C C . ILE A 1 290 ? -7.336 -7.465 -4.73 1 97 290 ILE A C 1
ATOM 2234 O O . ILE A 1 290 ? -7.477 -6.938 -5.836 1 97 290 ILE A O 1
ATOM 2238 N N . PHE A 1 291 ? -7.906 -8.539 -4.312 1 97.62 291 PHE A N 1
ATOM 2239 C CA . PHE A 1 291 ? -8.977 -9.188 -5.059 1 97.62 291 PHE A CA 1
ATOM 2240 C C . PHE A 1 291 ? -10.297 -9.094 -4.305 1 97.62 291 PHE A C 1
ATOM 2242 O O . PHE A 1 291 ? -10.672 -10.016 -3.574 1 97.62 291 PHE A O 1
ATOM 2249 N N . THR A 1 292 ? -10.992 -8.07 -4.551 1 95.38 292 THR A N 1
ATOM 2250 C CA . THR A 1 292 ? -12.148 -7.703 -3.742 1 95.38 292 THR A CA 1
ATOM 2251 C C . THR A 1 292 ? -13.289 -8.695 -3.947 1 95.38 292 THR A C 1
ATOM 2253 O O . THR A 1 292 ? -13.352 -9.375 -4.973 1 95.38 292 THR A O 1
ATOM 2256 N N . PRO A 1 293 ? -14.219 -8.758 -2.979 1 96.75 293 PRO A N 1
ATOM 2257 C CA . PRO A 1 293 ? -15.383 -9.633 -3.133 1 96.75 293 PRO A CA 1
ATOM 2258 C C . PRO A 1 293 ? -16.156 -9.367 -4.422 1 96.75 293 PRO A C 1
ATOM 2260 O O . PRO A 1 293 ? -16.625 -10.305 -5.074 1 96.75 293 PRO A O 1
ATOM 2263 N N . THR A 1 294 ? -16.219 -8.125 -4.766 1 95.31 294 THR A N 1
ATOM 2264 C CA . THR A 1 294 ? -16.906 -7.773 -6 1 95.31 294 THR A CA 1
ATOM 2265 C C . THR A 1 294 ? -16.219 -8.391 -7.207 1 95.31 294 THR A C 1
ATOM 2267 O O . THR A 1 294 ? -16.859 -8.969 -8.078 1 95.31 294 THR A O 1
ATOM 2270 N N . GLU A 1 295 ? -14.953 -8.281 -7.258 1 95.5 295 GLU A N 1
ATOM 2271 C CA . GLU A 1 295 ? -14.18 -8.844 -8.367 1 95.5 295 GLU A CA 1
ATOM 2272 C C . GLU A 1 295 ? -14.281 -10.367 -8.391 1 95.5 295 GLU A C 1
ATOM 2274 O O . GLU A 1 295 ? -14.305 -10.977 -9.461 1 95.5 295 GLU A O 1
ATOM 2279 N N . MET A 1 296 ? -14.328 -10.961 -7.234 1 98.19 296 MET A N 1
ATOM 2280 C CA . MET A 1 296 ? -14.438 -12.414 -7.137 1 98.19 296 MET A CA 1
ATOM 2281 C C . MET A 1 296 ? -15.789 -12.891 -7.656 1 98.19 296 MET A C 1
ATOM 2283 O O . MET A 1 296 ? -15.875 -13.93 -8.312 1 98.19 296 MET A O 1
ATOM 2287 N N . ARG A 1 297 ? -16.828 -12.141 -7.371 1 98.19 297 ARG A N 1
ATOM 2288 C CA . ARG A 1 297 ? -18.156 -12.477 -7.883 1 98.19 297 ARG A CA 1
ATOM 2289 C C . ARG A 1 297 ? -18.219 -12.312 -9.398 1 98.19 297 ARG A C 1
ATOM 2291 O O . ARG A 1 297 ? -18.875 -13.094 -10.086 1 98.19 297 ARG A O 1
ATOM 2298 N N . ASP A 1 298 ? -17.547 -11.289 -9.867 1 97.69 298 ASP A N 1
ATOM 2299 C CA . ASP A 1 298 ? -17.469 -11.109 -11.32 1 97.69 298 ASP A CA 1
ATOM 2300 C C . ASP A 1 298 ? -16.781 -12.305 -11.977 1 97.69 298 ASP A C 1
ATOM 2302 O O . ASP A 1 298 ? -17.234 -12.781 -13.023 1 97.69 298 ASP A O 1
ATOM 2306 N N . LEU A 1 299 ? -15.688 -12.727 -11.375 1 98.5 299 LEU A N 1
ATOM 2307 C CA . LEU A 1 299 ? -14.969 -13.898 -11.867 1 98.5 299 LEU A CA 1
ATOM 2308 C C . LEU A 1 299 ? -15.883 -15.117 -11.891 1 98.5 299 LEU A C 1
ATOM 2310 O O . LEU A 1 299 ? -15.969 -15.812 -12.906 1 98.5 299 LEU A O 1
ATOM 2314 N N . GLN A 1 300 ? -16.547 -15.352 -10.789 1 98.69 300 GLN A N 1
ATOM 2315 C CA . GLN A 1 300 ? -17.469 -16.469 -10.688 1 98.69 300 GLN A CA 1
ATOM 2316 C C . GLN A 1 300 ? -18.562 -16.391 -11.75 1 98.69 300 GLN A C 1
ATOM 2318 O O . GLN A 1 300 ? -18.906 -17.391 -12.367 1 98.69 300 GLN A O 1
ATOM 2323 N N . GLY A 1 301 ? -19.047 -15.25 -12.023 1 98.38 301 GLY A N 1
ATOM 2324 C CA . GLY A 1 301 ? -20.125 -15.055 -12.977 1 98.38 301 GLY A CA 1
ATOM 2325 C C . GLY A 1 301 ? -19.75 -15.414 -14.398 1 98.38 301 GLY A C 1
ATOM 2326 O O . GLY A 1 301 ? -20.625 -15.711 -15.219 1 98.38 301 GLY A O 1
ATOM 2327 N N . MET A 1 302 ? -18.5 -15.445 -14.68 1 98.5 302 MET A N 1
ATOM 2328 C CA . MET A 1 302 ? -18.031 -15.695 -16.047 1 98.5 302 MET A CA 1
ATOM 2329 C C . MET A 1 302 ? -17.703 -17.172 -16.25 1 98.5 302 MET A C 1
ATOM 2331 O O . MET A 1 302 ? -17.344 -17.594 -17.344 1 98.5 302 MET A O 1
ATOM 2335 N N . ILE A 1 303 ? -17.797 -17.984 -15.188 1 98.62 303 ILE A N 1
ATOM 2336 C CA . ILE A 1 303 ? -17.531 -19.422 -15.266 1 98.62 303 ILE A CA 1
ATOM 2337 C C . ILE A 1 303 ? -18.844 -20.188 -15.078 1 98.62 303 ILE A C 1
ATOM 2339 O O . ILE A 1 303 ? -19.359 -20.281 -13.961 1 98.62 303 ILE A O 1
ATOM 2343 N N . ALA A 1 304 ? -19.281 -20.812 -16.109 1 97.19 304 ALA A N 1
ATOM 2344 C CA . ALA A 1 304 ? -20.578 -21.469 -16.109 1 97.19 304 ALA A CA 1
ATOM 2345 C C . ALA A 1 304 ? -20.609 -22.594 -15.078 1 97.19 304 ALA A C 1
ATOM 2347 O O . ALA A 1 304 ? -19.672 -23.391 -14.984 1 97.19 304 ALA A O 1
ATOM 2348 N N . GLY A 1 305 ? -21.703 -22.609 -14.312 1 96.88 305 GLY A N 1
ATOM 2349 C CA . GLY A 1 305 ? -21.938 -23.703 -13.383 1 96.88 305 GLY A CA 1
ATOM 2350 C C . GLY A 1 305 ? -21.109 -23.578 -12.109 1 96.88 305 GLY A C 1
ATOM 2351 O O . GLY A 1 305 ? -21.188 -24.453 -11.242 1 96.88 305 GLY A O 1
ATOM 2352 N N . SER A 1 306 ? -20.328 -22.516 -11.969 1 98.38 306 SER A N 1
ATOM 2353 C CA . SER A 1 306 ? -19.484 -22.344 -10.797 1 98.38 306 SER A CA 1
ATOM 2354 C C . SER A 1 306 ? -20.297 -21.875 -9.594 1 98.38 306 SER A C 1
ATOM 2356 O O . SER A 1 306 ? -21.422 -21.391 -9.75 1 98.38 306 SER A O 1
ATOM 2358 N N . VAL A 1 307 ? -19.781 -22.094 -8.359 1 98.25 307 VAL A N 1
ATOM 2359 C CA . VAL A 1 307 ? -20.406 -21.641 -7.125 1 98.25 307 VAL A CA 1
ATOM 2360 C C . VAL A 1 307 ? -19.469 -20.703 -6.379 1 98.25 307 VAL A C 1
ATOM 2362 O O . VAL A 1 307 ? -18.25 -20.828 -6.453 1 98.25 307 VAL A O 1
ATOM 2365 N N . TYR A 1 308 ? -20.094 -19.734 -5.691 1 98.5 308 TYR A N 1
ATOM 2366 C CA . TYR A 1 308 ? -19.344 -18.719 -4.957 1 98.5 308 TYR A CA 1
ATOM 2367 C C . TYR A 1 308 ? -19.484 -18.938 -3.453 1 98.5 308 TYR A C 1
ATOM 2369 O O . TYR A 1 308 ? -20.578 -19.219 -2.957 1 98.5 308 TYR A O 1
ATOM 2377 N N . HIS A 1 309 ? -18.359 -18.922 -2.768 1 98.56 309 HIS A N 1
ATOM 2378 C CA . HIS A 1 309 ? -18.312 -18.859 -1.312 1 98.56 309 HIS A CA 1
ATOM 2379 C C . HIS A 1 309 ? -17.438 -17.703 -0.842 1 98.56 309 HIS A C 1
ATOM 2381 O O . HIS A 1 309 ? -16.672 -17.141 -1.625 1 98.56 309 HIS A O 1
ATOM 2387 N N . GLU A 1 310 ? -17.594 -17.328 0.404 1 97.69 310 GLU A N 1
ATOM 2388 C CA . GLU A 1 310 ? -16.812 -16.234 0.975 1 97.69 310 GLU A CA 1
ATOM 2389 C C . GLU A 1 310 ? -16.391 -16.562 2.404 1 97.69 310 GLU A C 1
ATOM 2391 O O . GLU A 1 310 ? -17.172 -17.078 3.193 1 97.69 310 GLU A O 1
ATOM 2396 N N . ILE A 1 311 ? -15.148 -16.375 2.668 1 97.62 311 ILE A N 1
ATOM 2397 C CA . ILE A 1 311 ? -14.656 -16.516 4.031 1 97.62 311 ILE A CA 1
ATOM 2398 C C . ILE A 1 311 ? -14.578 -15.156 4.707 1 97.62 311 ILE A C 1
ATOM 2400 O O . ILE A 1 311 ? -14.227 -14.164 4.074 1 97.62 311 ILE A O 1
ATOM 2404 N N . ASP A 1 312 ? -14.953 -15.164 6 1 97.62 312 ASP A N 1
ATOM 2405 C CA . ASP A 1 312 ? -14.883 -13.961 6.824 1 97.62 312 ASP A CA 1
ATOM 2406 C C . ASP A 1 312 ? -13.562 -13.898 7.586 1 97.62 312 ASP A C 1
ATOM 2408 O O . ASP A 1 312 ? -13.234 -14.805 8.359 1 97.62 312 ASP A O 1
ATOM 2412 N N . SER A 1 313 ? -12.797 -12.891 7.301 1 97.31 313 SER A N 1
ATOM 2413 C CA . SER A 1 313 ? -11.492 -12.742 7.945 1 97.31 313 SER A CA 1
ATOM 2414 C C . SER A 1 313 ? -11.133 -11.273 8.125 1 97.31 313 SER A C 1
ATOM 2416 O O . SER A 1 313 ? -11.305 -10.469 7.211 1 97.31 313 SER A O 1
ATOM 2418 N N . PRO A 1 314 ? -10.609 -10.875 9.305 1 95.75 314 PRO A N 1
ATOM 2419 C CA . PRO A 1 314 ? -10.094 -9.516 9.469 1 95.75 314 PRO A CA 1
ATOM 2420 C C . PRO A 1 314 ? -8.711 -9.328 8.836 1 95.75 314 PRO A C 1
ATOM 2422 O O . PRO A 1 314 ? -8.141 -8.242 8.898 1 95.75 314 PRO A O 1
ATOM 2425 N N . PHE A 1 315 ? -8.195 -10.336 8.133 1 95.25 315 PHE A N 1
ATOM 2426 C CA . PHE A 1 315 ? -6.809 -10.281 7.676 1 95.25 315 PHE A CA 1
ATOM 2427 C C . PHE A 1 315 ? -6.742 -10.141 6.16 1 95.25 315 PHE A C 1
ATOM 2429 O O . PHE A 1 315 ? -5.75 -10.531 5.539 1 95.25 315 PHE A O 1
ATOM 2436 N N . GLY A 1 316 ? -7.812 -9.695 5.602 1 95.5 316 GLY A N 1
ATOM 2437 C CA . GLY A 1 316 ? -7.789 -9.398 4.18 1 95.5 316 GLY A CA 1
ATOM 2438 C C . GLY A 1 316 ? -7.387 -10.586 3.324 1 95.5 316 GLY A C 1
ATOM 2439 O O . GLY A 1 316 ? -7.902 -11.688 3.508 1 95.5 316 GLY A O 1
ATOM 2440 N N . HIS A 1 317 ? -6.52 -10.352 2.377 1 97 317 HIS A N 1
ATOM 2441 C CA . HIS A 1 317 ? -6.035 -11.344 1.418 1 97 317 HIS A CA 1
ATOM 2442 C C . HIS A 1 317 ? -5.438 -12.555 2.129 1 97 317 HIS A C 1
ATOM 2444 O O . HIS A 1 317 ? -5.609 -13.688 1.685 1 97 317 HIS A O 1
ATOM 2450 N N . ASP A 1 318 ? -4.785 -12.359 3.26 1 95.56 318 ASP A N 1
ATOM 2451 C CA . ASP A 1 318 ? -4.137 -13.438 4.004 1 95.56 318 ASP A CA 1
ATOM 2452 C C . ASP A 1 318 ? -5.172 -14.344 4.668 1 95.56 318 ASP A C 1
ATOM 2454 O O . ASP A 1 318 ? -4.824 -15.383 5.23 1 95.56 318 ASP A O 1
ATOM 2458 N N . GLY A 1 319 ? -6.371 -13.984 4.551 1 95.69 319 GLY A N 1
ATOM 2459 C CA . GLY A 1 319 ? -7.422 -14.805 5.129 1 95.69 319 GLY A CA 1
ATOM 2460 C C . GLY A 1 319 ? -7.383 -16.25 4.668 1 95.69 319 GLY A C 1
ATOM 2461 O O . GLY A 1 319 ? -7.754 -17.156 5.418 1 95.69 319 GLY A O 1
ATOM 2462 N N . PHE A 1 320 ? -6.969 -16.484 3.451 1 94.69 320 PHE A N 1
ATOM 2463 C CA . PHE A 1 320 ? -6.98 -17.859 2.957 1 94.69 320 PHE A CA 1
ATOM 2464 C C . PHE A 1 320 ? -5.895 -18.672 3.635 1 94.69 320 PHE A C 1
ATOM 2466 O O . PHE A 1 320 ? -5.945 -19.906 3.617 1 94.69 320 PHE A O 1
ATOM 2473 N N . LEU A 1 321 ? -4.91 -18.047 4.277 1 94.25 321 LEU A N 1
ATOM 2474 C CA . LEU A 1 321 ? -3.85 -18.734 5.004 1 94.25 321 LEU A CA 1
ATOM 2475 C C . LEU A 1 321 ? -4.242 -18.953 6.465 1 94.25 321 LEU A C 1
ATOM 2477 O O . LEU A 1 321 ? -3.795 -19.906 7.098 1 94.25 321 LEU A O 1
ATOM 2481 N N . VAL A 1 322 ? -5.086 -18.016 6.969 1 93.88 322 VAL A N 1
ATOM 2482 C CA . VAL A 1 322 ? -5.324 -17.969 8.406 1 93.88 322 VAL A CA 1
ATOM 2483 C C . VAL A 1 322 ? -6.633 -18.688 8.734 1 93.88 322 VAL A C 1
ATOM 2485 O O . VAL A 1 322 ? -6.742 -19.359 9.766 1 93.88 322 VAL A O 1
ATOM 2488 N N . GLU A 1 323 ? -7.598 -18.609 7.844 1 96.06 323 GLU A N 1
ATOM 2489 C CA . GLU A 1 323 ? -8.93 -19.125 8.133 1 96.06 323 GLU A CA 1
ATOM 2490 C C . GLU A 1 323 ? -9.094 -20.562 7.648 1 96.06 323 GLU A C 1
ATOM 2492 O O . GLU A 1 323 ? -10.031 -20.875 6.914 1 96.06 323 GLU A O 1
ATOM 2497 N N . HIS A 1 324 ? -8.312 -21.438 8.18 1 95.19 324 HIS A N 1
ATOM 2498 C CA . HIS A 1 324 ? -8.219 -22.812 7.695 1 95.19 324 HIS A CA 1
ATOM 2499 C C . HIS A 1 324 ? -9.516 -23.578 7.957 1 95.19 324 HIS A C 1
ATOM 2501 O O . HIS A 1 324 ? -9.93 -24.391 7.141 1 95.19 324 HIS A O 1
ATOM 2507 N N . GLU A 1 325 ? -10.211 -23.266 9.07 1 96.88 325 GLU A N 1
ATOM 2508 C CA . GLU A 1 325 ? -11.438 -23.984 9.383 1 96.88 325 GLU A CA 1
ATOM 2509 C C . GLU A 1 325 ? -12.547 -23.641 8.391 1 96.88 325 GLU A C 1
ATOM 2511 O O . GLU A 1 325 ? -13.227 -24.531 7.883 1 96.88 325 GLU A O 1
ATOM 2516 N N . GLN A 1 326 ? -12.703 -22.359 8.125 1 97.81 326 GLN A N 1
ATOM 2517 C CA . GLN A 1 326 ? -13.711 -21.938 7.16 1 97.81 326 GLN A CA 1
ATOM 2518 C C . GLN A 1 326 ? -13.422 -22.516 5.777 1 97.81 326 GLN A C 1
ATOM 2520 O O . GLN A 1 326 ? -14.328 -22.984 5.086 1 97.81 326 GLN A O 1
ATOM 2525 N N . LEU A 1 327 ? -12.156 -22.484 5.395 1 97.62 327 LEU A N 1
ATOM 2526 C CA . LEU A 1 327 ? -11.758 -23 4.09 1 97.62 327 LEU A CA 1
ATOM 2527 C C . LEU A 1 327 ? -12.016 -24.5 3.992 1 97.62 327 LEU A C 1
ATOM 2529 O O . LEU A 1 327 ? -12.516 -24.984 2.973 1 97.62 327 LEU A O 1
ATOM 2533 N N . ASN A 1 328 ? -11.633 -25.188 5.059 1 97.75 328 ASN A N 1
ATOM 2534 C CA . ASN A 1 328 ? -11.852 -26.641 5.07 1 97.75 328 ASN A CA 1
ATOM 2535 C C . ASN A 1 328 ? -13.344 -26.969 4.992 1 97.75 328 ASN A C 1
ATOM 2537 O O . ASN A 1 328 ? -13.734 -27.922 4.316 1 97.75 328 ASN A O 1
ATOM 2541 N N . ASP A 1 329 ? -14.172 -26.203 5.668 1 97.75 329 ASP A N 1
ATOM 2542 C CA . ASP A 1 329 ? -15.617 -26.422 5.656 1 97.75 329 ASP A CA 1
ATOM 2543 C C . ASP A 1 329 ? -16.188 -26.281 4.246 1 97.75 329 ASP A C 1
ATOM 2545 O O . ASP A 1 329 ? -17.125 -26.984 3.871 1 97.75 329 ASP A O 1
ATOM 2549 N N . ILE A 1 330 ? -15.609 -25.422 3.475 1 98.06 330 ILE A N 1
ATOM 2550 C CA . ILE A 1 330 ? -16.078 -25.141 2.121 1 98.06 330 ILE A CA 1
ATOM 2551 C C . ILE A 1 330 ? -15.508 -26.172 1.152 1 98.06 330 ILE A C 1
ATOM 2553 O O . ILE A 1 330 ? -16.234 -26.734 0.338 1 98.06 330 ILE A O 1
ATOM 2557 N N . LEU A 1 331 ? -14.227 -26.547 1.305 1 98.19 331 LEU A N 1
ATOM 2558 C CA . LEU A 1 331 ? -13.508 -27.25 0.244 1 98.19 331 LEU A CA 1
ATOM 2559 C C . LEU A 1 331 ? -13.57 -28.766 0.45 1 98.19 331 LEU A C 1
ATOM 2561 O O . LEU A 1 331 ? -13.578 -29.531 -0.519 1 98.19 331 LEU A O 1
ATOM 2565 N N . ARG A 1 332 ? -13.609 -29.219 1.673 1 97.5 332 ARG A N 1
ATOM 2566 C CA . ARG A 1 332 ? -13.578 -30.656 1.932 1 97.5 332 ARG A CA 1
ATOM 2567 C C . ARG A 1 332 ? -14.758 -31.359 1.273 1 97.5 332 ARG A C 1
ATOM 2569 O O . ARG A 1 332 ? -14.578 -32.344 0.546 1 97.5 332 ARG A O 1
ATOM 2576 N N . PRO A 1 333 ? -16 -30.859 1.486 1 97 333 PRO A N 1
ATOM 2577 C CA . PRO A 1 333 ? -17.125 -31.516 0.798 1 97 333 PRO A CA 1
ATOM 2578 C C . PRO A 1 333 ? -17.016 -31.422 -0.722 1 97 333 PRO A C 1
ATOM 2580 O O . PRO A 1 333 ? -17.375 -32.375 -1.426 1 97 333 PRO A O 1
ATOM 2583 N N . PHE A 1 334 ? -16.578 -30.375 -1.261 1 97.31 334 PHE A N 1
ATOM 2584 C CA . PHE A 1 334 ? -16.422 -30.172 -2.695 1 97.31 334 PHE A CA 1
ATOM 2585 C C . PHE A 1 334 ? -15.406 -31.156 -3.273 1 97.31 334 PHE A C 1
ATOM 2587 O O . PHE A 1 334 ? -15.68 -31.812 -4.281 1 97.31 334 PHE A O 1
ATOM 2594 N N . MET A 1 335 ? -14.242 -31.297 -2.535 1 96.19 335 MET A N 1
ATOM 2595 C CA . MET A 1 335 ? -13.156 -32.156 -2.988 1 96.19 335 MET A CA 1
ATOM 2596 C C . MET A 1 335 ? -13.57 -33.625 -2.936 1 96.19 335 MET A C 1
ATOM 2598 O O . MET A 1 335 ? -13.172 -34.438 -3.787 1 96.19 335 MET A O 1
ATOM 2602 N N . ASN A 1 336 ? -14.461 -33.969 -1.979 1 91.38 336 ASN A N 1
ATOM 2603 C CA . ASN A 1 336 ? -14.82 -35.375 -1.738 1 91.38 336 ASN A CA 1
ATOM 2604 C C . ASN A 1 336 ? -16.156 -35.719 -2.383 1 91.38 336 ASN A C 1
ATOM 2606 O O . ASN A 1 336 ? -16.688 -36.812 -2.158 1 91.38 336 ASN A O 1
ATOM 2610 N N . ASN A 1 337 ? -16.719 -34.844 -3.195 1 89 337 ASN A N 1
ATOM 2611 C CA . ASN A 1 337 ? -18 -35.031 -3.846 1 89 337 ASN A CA 1
ATOM 2612 C C . ASN A 1 337 ? -19.109 -35.312 -2.83 1 89 337 ASN A C 1
ATOM 2614 O O . ASN A 1 337 ? -19.906 -36.25 -2.996 1 89 337 ASN A O 1
ATOM 2618 N N . GLU A 1 338 ? -19.047 -34.625 -1.74 1 85.69 338 GLU A N 1
ATOM 2619 C CA . GLU A 1 338 ? -20.062 -34.75 -0.696 1 85.69 338 GLU A CA 1
ATOM 2620 C C . GLU A 1 338 ? -21.078 -33.625 -0.773 1 85.69 338 GLU A C 1
ATOM 2622 O O . GLU A 1 338 ? -20.75 -32.531 -1.24 1 85.69 338 GLU A O 1
ATOM 2627 N N . MET B 1 1 ? 2.773 31.953 -5.312 1 77.12 1 MET B N 1
ATOM 2628 C CA . MET B 1 1 ? 3.178 33.188 -4.652 1 77.12 1 MET B CA 1
ATOM 2629 C C . MET B 1 1 ? 4.262 32.906 -3.613 1 77.12 1 MET B C 1
ATOM 2631 O O . MET B 1 1 ? 4.262 31.875 -2.965 1 77.12 1 MET B O 1
ATOM 2635 N N . GLU B 1 2 ? 5.172 33.844 -3.486 1 90.62 2 GLU B N 1
ATOM 2636 C CA . GLU B 1 2 ? 6.223 33.688 -2.48 1 90.62 2 GLU B CA 1
ATOM 2637 C C . GLU B 1 2 ? 5.652 33.781 -1.069 1 90.62 2 GLU B C 1
ATOM 2639 O O . GLU B 1 2 ? 4.805 34.656 -0.805 1 90.62 2 GLU B O 1
ATOM 2644 N N . PRO B 1 3 ? 6.043 32.906 -0.232 1 97.38 3 PRO B N 1
ATOM 2645 C CA . PRO B 1 3 ? 5.516 32.969 1.134 1 97.38 3 PRO B CA 1
ATOM 2646 C C . PRO B 1 3 ? 6.105 34.094 1.953 1 97.38 3 PRO B C 1
ATOM 2648 O O . PRO B 1 3 ? 7.199 34.594 1.646 1 97.38 3 PRO B O 1
ATOM 2651 N N . ARG B 1 4 ? 5.332 34.625 2.953 1 98.06 4 ARG B N 1
ATOM 2652 C CA . ARG B 1 4 ? 5.867 35.469 4.016 1 98.06 4 ARG B CA 1
ATOM 2653 C C . ARG B 1 4 ? 6.617 34.625 5.051 1 98.06 4 ARG B C 1
ATOM 2655 O O . ARG B 1 4 ? 6.324 33.438 5.234 1 98.06 4 ARG B O 1
ATOM 2662 N N . ILE B 1 5 ? 7.609 35.281 5.703 1 98.25 5 ILE B N 1
ATOM 2663 C CA . ILE B 1 5 ? 8.398 34.562 6.68 1 98.25 5 ILE B CA 1
ATOM 2664 C C . ILE B 1 5 ? 8.312 35.25 8.039 1 98.25 5 ILE B C 1
ATOM 2666 O O . ILE B 1 5 ? 8.547 36.438 8.148 1 98.25 5 ILE B O 1
ATOM 2670 N N . TYR B 1 6 ? 7.922 34.531 9 1 98.44 6 TYR B N 1
ATOM 2671 C CA . TYR B 1 6 ? 7.996 34.938 10.391 1 98.44 6 TYR B CA 1
ATOM 2672 C C . TYR B 1 6 ? 9.156 34.25 11.109 1 98.44 6 TYR B C 1
ATOM 2674 O O . TYR B 1 6 ? 9.312 33.031 11.031 1 98.44 6 TYR B O 1
ATOM 2682 N N . ILE B 1 7 ? 9.969 35.031 11.789 1 97.81 7 ILE B N 1
ATOM 2683 C CA . ILE B 1 7 ? 11.062 34.469 12.586 1 97.81 7 ILE B CA 1
ATOM 2684 C C . ILE B 1 7 ? 10.711 34.562 14.07 1 97.81 7 ILE B C 1
ATOM 2686 O O . ILE B 1 7 ? 10.547 35.656 14.609 1 97.81 7 ILE B O 1
ATOM 2690 N N . ALA B 1 8 ? 10.664 33.5 14.719 1 97.06 8 ALA B N 1
ATOM 2691 C CA . ALA B 1 8 ? 10.328 33.469 16.141 1 97.06 8 ALA B CA 1
ATOM 2692 C C . ALA B 1 8 ? 11.445 34.062 16.984 1 97.06 8 ALA B C 1
ATOM 2694 O O . ALA B 1 8 ? 12.625 33.906 16.656 1 97.06 8 ALA B O 1
ATOM 2695 N N . PRO B 1 9 ? 11.188 34.844 18.078 1 93.44 9 PRO B N 1
ATOM 2696 C CA . PRO B 1 9 ? 12.188 35.594 18.844 1 93.44 9 PRO B CA 1
ATOM 2697 C C . PRO B 1 9 ? 13.102 34.688 19.656 1 93.44 9 PRO B C 1
ATOM 2699 O O . PRO B 1 9 ? 14.195 35.125 20.062 1 93.44 9 PRO B O 1
ATOM 2702 N N . GLY B 1 10 ? 13 33.438 19.875 1 92.31 10 GLY B N 1
ATOM 2703 C CA . GLY B 1 10 ? 13.844 32.594 20.672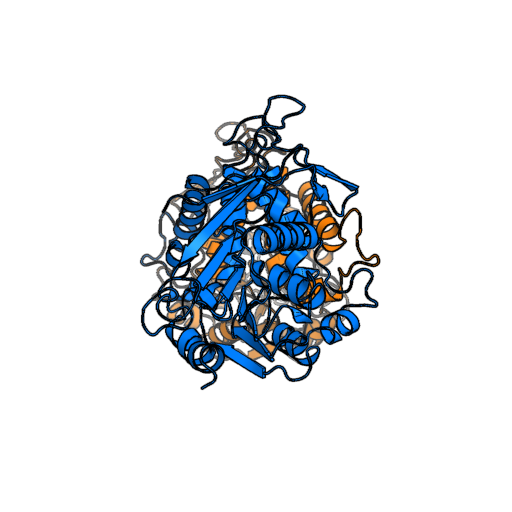 1 92.31 10 GLY B CA 1
ATOM 2704 C C . GLY B 1 10 ? 13.797 31.125 20.234 1 92.31 10 GLY B C 1
ATOM 2705 O O . GLY B 1 10 ? 13.141 30.797 19.234 1 92.31 10 GLY B O 1
ATOM 2706 N N . PRO B 1 11 ? 14.664 30.406 21.062 1 96.81 11 PRO B N 1
ATOM 2707 C CA . PRO B 1 11 ? 14.664 28.969 20.734 1 96.81 11 PRO B CA 1
ATOM 2708 C C . PRO B 1 11 ? 13.289 28.328 20.891 1 96.81 11 PRO B C 1
ATOM 2710 O O . PRO B 1 11 ? 12.445 28.828 21.625 1 96.81 11 PRO B O 1
ATOM 2713 N N . PHE B 1 12 ? 13.055 27.328 20.125 1 98.12 12 PHE B N 1
ATOM 2714 C CA . PHE B 1 12 ? 11.789 26.609 20.109 1 98.12 12 PHE B CA 1
ATOM 2715 C C . PHE B 1 12 ? 11.961 25.203 20.672 1 98.12 12 PHE B C 1
ATOM 2717 O O . PHE B 1 12 ? 12.633 24.359 20.078 1 98.12 12 PHE B O 1
ATOM 2724 N N . ARG B 1 13 ? 11.375 24.969 21.812 1 97.69 13 ARG B N 1
ATOM 2725 C CA . ARG B 1 13 ? 11.492 23.656 22.469 1 97.69 13 ARG B CA 1
ATOM 2726 C C . ARG B 1 13 ? 10.5 22.672 21.891 1 97.69 13 ARG B C 1
ATOM 2728 O O . ARG B 1 13 ? 9.312 22.969 21.75 1 97.69 13 ARG B O 1
ATOM 2735 N N . LEU B 1 14 ? 10.984 21.516 21.562 1 97.62 14 LEU B N 1
ATOM 2736 C CA . LEU B 1 14 ? 10.148 20.469 21 1 97.62 14 LEU B CA 1
ATOM 2737 C C . LEU B 1 14 ? 9.656 19.516 22.094 1 97.62 14 LEU B C 1
ATOM 2739 O O . LEU B 1 14 ? 10.281 19.406 23.156 1 97.62 14 LEU B O 1
ATOM 2743 N N . GLU B 1 15 ? 8.555 18.828 21.797 1 95.12 15 GLU B N 1
ATOM 2744 C CA . GLU B 1 15 ? 7.973 17.875 22.75 1 95.12 15 GLU B CA 1
ATOM 2745 C C . GLU B 1 15 ? 8.953 16.75 23.078 1 95.12 15 GLU B C 1
ATOM 2747 O O . GLU B 1 15 ? 8.922 16.188 24.172 1 95.12 15 GLU B O 1
ATOM 2752 N N . THR B 1 16 ? 9.875 16.5 22.188 1 93.62 16 THR B N 1
ATOM 2753 C CA . THR B 1 16 ? 10.805 15.391 22.328 1 93.62 16 THR B CA 1
ATOM 2754 C C . THR B 1 16 ? 11.984 15.781 23.219 1 93.62 16 THR B C 1
ATOM 2756 O O . THR B 1 16 ? 12.867 14.961 23.484 1 93.62 16 THR B O 1
ATOM 2759 N N . GLY B 1 17 ? 12.086 16.938 23.656 1 95.62 17 GLY B N 1
ATOM 2760 C CA . GLY B 1 17 ? 13.156 17.406 24.531 1 95.62 17 GLY B CA 1
ATOM 2761 C C . GLY B 1 17 ? 14.242 18.156 23.781 1 95.62 17 GLY B C 1
ATOM 2762 O O . GLY B 1 17 ? 15.023 18.891 24.406 1 95.62 17 GLY B O 1
ATOM 2763 N N . HIS B 1 18 ? 14.234 18.109 22.469 1 96.88 18 HIS B N 1
ATOM 2764 C CA . HIS B 1 18 ? 15.188 18.859 21.656 1 96.88 18 HIS B CA 1
ATOM 2765 C C . HIS B 1 18 ? 14.781 20.312 21.531 1 96.88 18 HIS B C 1
ATOM 2767 O O . HIS B 1 18 ? 13.664 20.688 21.891 1 96.88 18 HIS B O 1
ATOM 2773 N N . THR B 1 19 ? 15.773 21.109 21.125 1 97.44 19 THR B N 1
ATOM 2774 C CA . THR B 1 19 ? 15.516 22.531 20.938 1 97.44 19 THR B CA 1
ATOM 2775 C C . THR B 1 19 ? 16 22.984 19.562 1 97.44 19 THR B C 1
ATOM 2777 O O . THR B 1 19 ? 17.109 22.641 19.141 1 97.44 19 THR B O 1
ATOM 2780 N N . LEU B 1 20 ? 15.172 23.672 18.859 1 98.12 20 LEU B N 1
ATOM 2781 C CA . LEU B 1 20 ? 15.586 24.375 17.656 1 98.12 20 LEU B CA 1
ATOM 2782 C C . LEU B 1 20 ? 16.109 25.766 18 1 98.12 20 LEU B C 1
ATOM 2784 O O . LEU B 1 20 ? 15.375 26.594 18.547 1 98.12 20 LEU B O 1
ATOM 2788 N N . PRO B 1 21 ? 17.359 26.016 17.641 1 97.19 21 PRO B N 1
ATOM 2789 C CA . PRO B 1 21 ? 17.906 27.344 17.969 1 97.19 21 PRO B CA 1
ATOM 2790 C C . PRO B 1 21 ? 17.141 28.484 17.297 1 97.19 21 PRO B C 1
ATOM 2792 O O . PRO B 1 21 ? 17.109 29.594 17.812 1 97.19 21 PRO B O 1
ATOM 2795 N N . GLU B 1 22 ? 16.594 28.234 16.172 1 96.44 22 GLU B N 1
ATOM 2796 C CA . GLU B 1 22 ? 15.812 29.188 15.383 1 96.44 22 GLU B CA 1
ATOM 2797 C C . GLU B 1 22 ? 14.594 28.516 14.75 1 96.44 22 GLU B C 1
ATOM 2799 O O . GLU B 1 22 ? 14.664 27.375 14.297 1 96.44 22 GLU B O 1
ATOM 2804 N N . LEU B 1 23 ? 13.477 29.281 14.797 1 98.38 23 LEU B N 1
ATOM 2805 C CA . LEU B 1 23 ? 12.266 28.828 14.117 1 98.38 23 LEU B CA 1
ATOM 2806 C C . LEU B 1 23 ? 11.773 29.875 13.125 1 98.38 23 LEU B C 1
ATOM 2808 O O . LEU B 1 23 ? 11.453 31.016 13.523 1 98.38 23 LEU B O 1
ATOM 2812 N N . LYS B 1 24 ? 11.836 29.547 11.906 1 98.31 24 LYS B N 1
ATOM 2813 C CA . LYS B 1 24 ? 11.195 30.297 10.836 1 98.31 24 LYS B CA 1
ATOM 2814 C C . LYS B 1 24 ? 9.891 29.641 10.398 1 98.31 24 LYS B C 1
ATOM 2816 O O . LYS B 1 24 ? 9.812 28.422 10.312 1 98.31 24 LYS B O 1
ATOM 2821 N N . ILE B 1 25 ? 8.867 30.469 10.156 1 98.81 25 ILE B N 1
ATOM 2822 C CA . ILE B 1 25 ? 7.582 29.969 9.688 1 98.81 25 ILE B CA 1
ATOM 2823 C C . ILE B 1 25 ? 7.188 30.672 8.398 1 98.81 25 ILE B C 1
ATOM 2825 O O . ILE B 1 25 ? 7.008 31.891 8.391 1 98.81 25 ILE B O 1
ATOM 2829 N N . ALA B 1 26 ? 7.137 29.891 7.297 1 98.81 26 ALA B N 1
ATOM 2830 C CA . ALA B 1 26 ? 6.637 30.406 6.023 1 98.81 26 ALA B CA 1
ATOM 2831 C C . ALA B 1 26 ? 5.121 30.266 5.934 1 98.81 26 ALA B C 1
ATOM 2833 O O . ALA B 1 26 ? 4.559 29.234 6.332 1 98.81 26 ALA B O 1
ATOM 2834 N N . TYR B 1 27 ? 4.426 31.328 5.465 1 98.81 27 TYR B N 1
ATOM 2835 C CA . TYR B 1 27 ? 2.969 31.266 5.434 1 98.81 27 TYR B CA 1
ATOM 2836 C C . TYR B 1 27 ? 2.404 32.156 4.328 1 98.81 27 TYR B C 1
ATOM 2838 O O . TYR B 1 27 ? 3.111 33 3.787 1 98.81 27 TYR B O 1
ATOM 2846 N N . HIS B 1 28 ? 1.202 31.859 3.908 1 98.69 28 HIS B N 1
ATOM 2847 C CA . HIS B 1 28 ? 0.419 32.656 2.979 1 98.69 28 HIS B CA 1
ATOM 2848 C C . HIS B 1 28 ? -0.883 33.156 3.619 1 98.69 28 HIS B C 1
ATOM 2850 O O . HIS B 1 28 ? -1.381 32.5 4.555 1 98.69 28 HIS B O 1
ATOM 2856 N N . THR B 1 29 ? -1.345 34.281 3.166 1 98.12 29 THR B N 1
ATOM 2857 C CA . THR B 1 29 ? -2.668 34.781 3.535 1 98.12 29 THR B CA 1
ATOM 2858 C C . THR B 1 29 ? -3.465 35.156 2.293 1 98.12 29 THR B C 1
ATOM 2860 O O . THR B 1 29 ? -2.885 35.5 1.255 1 98.12 29 THR B O 1
ATOM 2863 N N . TYR B 1 30 ? -4.742 35 2.377 1 97.88 30 TYR B N 1
ATOM 2864 C CA . TYR B 1 30 ? -5.699 35.438 1.368 1 97.88 30 TYR B CA 1
ATOM 2865 C C . TYR B 1 30 ? -6.789 36.312 1.992 1 97.88 30 TYR B C 1
ATOM 2867 O O . TYR B 1 30 ? -7.227 36.031 3.115 1 97.88 30 TYR B O 1
ATOM 2875 N N . GLY B 1 31 ? -7.227 37.312 1.296 1 97.56 31 GLY B N 1
ATOM 2876 C CA . GLY B 1 31 ? -8.234 38.219 1.844 1 97.56 31 GLY B CA 1
ATOM 2877 C C . GLY B 1 31 ? -7.672 39.219 2.842 1 97.56 31 GLY B C 1
ATOM 2878 O O . GLY B 1 31 ? -6.457 39.375 2.932 1 97.56 31 GLY B O 1
ATOM 2879 N N . GLU B 1 32 ? -8.648 39.969 3.492 1 97 32 GLU B N 1
ATOM 2880 C CA . GLU B 1 32 ? -8.258 41 4.434 1 97 32 GLU B CA 1
ATOM 2881 C C . GLU B 1 32 ? -8.898 40.781 5.801 1 97 32 GLU B C 1
ATOM 2883 O O . GLU B 1 32 ? -10.07 40.438 5.887 1 97 32 GLU B O 1
ATOM 2888 N N . LEU B 1 33 ? -8 40.938 6.754 1 96.38 33 LEU B N 1
ATOM 2889 C CA . LEU B 1 33 ? -8.523 40.875 8.117 1 96.38 33 LEU B CA 1
ATOM 2890 C C . LEU B 1 33 ? -9.477 42.031 8.367 1 96.38 33 LEU B C 1
ATOM 2892 O O . LEU B 1 33 ? -9.133 43.188 8.109 1 96.38 33 LEU B O 1
ATOM 2896 N N . ASN B 1 34 ? -10.625 41.75 8.828 1 94.5 34 ASN B N 1
ATOM 2897 C CA . ASN B 1 34 ? -11.57 42.844 9.07 1 94.5 34 ASN B CA 1
ATOM 2898 C C . ASN B 1 34 ? -11.305 43.531 10.406 1 94.5 34 ASN B C 1
ATOM 2900 O O . ASN B 1 34 ? -10.414 43.125 11.156 1 94.5 34 ASN B O 1
ATOM 2904 N N . ALA B 1 35 ? -12.062 44.562 10.695 1 93.31 35 ALA B N 1
ATOM 2905 C CA . ALA B 1 35 ? -11.836 45.375 11.875 1 93.31 35 ALA B CA 1
ATOM 2906 C C . ALA B 1 35 ? -12.102 44.594 13.156 1 93.31 35 ALA B C 1
ATOM 2908 O O . ALA B 1 35 ? -11.414 44.781 14.164 1 93.31 35 ALA B O 1
ATOM 2909 N N . ALA B 1 36 ? -13.07 43.75 13.094 1 91.69 36 ALA B N 1
ATOM 2910 C CA . ALA B 1 36 ? -13.477 43 14.266 1 91.69 36 ALA B CA 1
ATOM 2911 C C . ALA B 1 36 ? -12.57 41.781 14.469 1 91.69 36 ALA B C 1
ATOM 2913 O O . ALA B 1 36 ? -12.602 41.156 15.523 1 91.69 36 ALA B O 1
ATOM 2914 N N . HIS B 1 37 ? -11.734 41.406 13.492 1 92.81 37 HIS B N 1
ATOM 2915 C CA . HIS B 1 37 ? -10.812 40.281 13.523 1 92.81 37 HIS B CA 1
ATOM 2916 C C . HIS B 1 37 ? -11.555 38.969 13.773 1 92.81 37 HIS B C 1
ATOM 2918 O O . HIS B 1 37 ? -11.086 38.125 14.539 1 92.81 37 HIS B O 1
ATOM 2924 N N . ASP B 1 38 ? -12.734 38.875 13.266 1 90.81 38 ASP B N 1
ATOM 2925 C CA . ASP B 1 38 ? -13.539 37.688 13.5 1 90.81 38 ASP B CA 1
ATOM 2926 C C . ASP B 1 38 ? -13.758 36.906 12.203 1 90.81 38 ASP B C 1
ATOM 2928 O O . ASP B 1 38 ? -14.578 36 12.156 1 90.81 38 ASP B O 1
ATOM 2932 N N . ASN B 1 39 ? -13.031 37.281 11.133 1 96.75 39 ASN B N 1
ATOM 2933 C CA . ASN B 1 39 ? -13.227 36.625 9.852 1 96.75 39 ASN B CA 1
ATOM 2934 C C . ASN B 1 39 ? -12.031 35.75 9.484 1 96.75 39 ASN B C 1
ATOM 2936 O O . ASN B 1 39 ? -11.781 35.5 8.305 1 96.75 39 ASN B O 1
ATOM 2940 N N . VAL B 1 40 ? -11.242 35.312 10.523 1 98.5 40 VAL B N 1
ATOM 2941 C CA . VAL B 1 40 ? -10.039 34.5 10.289 1 98.5 40 VAL B CA 1
ATOM 2942 C C . VAL B 1 40 ? -10.414 33.062 10.055 1 98.5 40 VAL B C 1
ATOM 2944 O O . VAL B 1 40 ? -11.164 32.469 10.836 1 98.5 40 VAL B O 1
ATOM 2947 N N . VAL B 1 41 ? -9.969 32.469 8.945 1 98.75 41 VAL B N 1
ATOM 2948 C CA . VAL B 1 41 ? -9.992 31.047 8.672 1 98.75 41 VAL B CA 1
ATOM 2949 C C . VAL B 1 41 ? -8.562 30.516 8.57 1 98.75 41 VAL B C 1
ATOM 2951 O O . VAL B 1 41 ? -7.758 31.031 7.801 1 98.75 41 VAL B O 1
ATOM 2954 N N . TRP B 1 42 ? -8.234 29.547 9.367 1 98.88 42 TRP B N 1
ATOM 2955 C CA . TRP B 1 42 ? -6.914 28.938 9.32 1 98.88 42 TRP B CA 1
ATOM 2956 C C . TRP B 1 42 ? -6.984 27.547 8.68 1 98.88 42 TRP B C 1
ATOM 2958 O O . TRP B 1 42 ? -7.75 26.688 9.117 1 98.88 42 TRP B O 1
ATOM 2968 N N . VAL B 1 43 ? -6.227 27.312 7.621 1 98.88 43 VAL B N 1
ATOM 2969 C CA . VAL B 1 43 ? -6.184 26.031 6.93 1 98.88 43 VAL B CA 1
ATOM 2970 C C . VAL B 1 43 ? -4.887 25.297 7.277 1 98.88 43 VAL B C 1
ATOM 2972 O O . VAL B 1 43 ? -3.793 25.828 7.066 1 98.88 43 VAL B O 1
ATOM 2975 N N . CYS B 1 44 ? -5 24.109 7.859 1 98.81 44 CYS B N 1
ATOM 2976 C CA . CYS B 1 44 ? -3.859 23.234 8.102 1 98.81 44 CYS B CA 1
ATOM 2977 C C . CYS B 1 44 ? -3.652 22.281 6.93 1 98.81 44 CYS B C 1
ATOM 2979 O O . CYS B 1 44 ? -4.496 21.422 6.668 1 98.81 44 CYS B O 1
ATOM 2981 N N . HIS B 1 45 ? -2.527 22.391 6.258 1 98.12 45 HIS B N 1
ATOM 2982 C CA . HIS B 1 45 ? -2.336 21.625 5.031 1 98.12 45 HIS B CA 1
ATOM 2983 C C . HIS B 1 45 ? -1.853 20.219 5.34 1 98.12 45 HIS B C 1
ATOM 2985 O O . HIS B 1 45 ? -1.355 19.953 6.434 1 98.12 45 HIS B O 1
ATOM 2991 N N . ALA B 1 46 ? -2.002 19.391 4.348 1 95.88 46 ALA B N 1
ATOM 2992 C CA . ALA B 1 46 ? -1.664 17.969 4.445 1 95.88 46 ALA B CA 1
ATOM 2993 C C . ALA B 1 46 ? -0.171 17.75 4.227 1 95.88 46 ALA B C 1
ATOM 2995 O O . ALA B 1 46 ? 0.611 18.703 4.215 1 95.88 46 ALA B O 1
ATOM 2996 N N . LEU B 1 47 ? 0.293 16.547 4.125 1 95.94 47 LEU B N 1
ATOM 2997 C CA . LEU B 1 47 ? 1.649 16.016 4.23 1 95.94 47 LEU B CA 1
ATOM 2998 C C . LEU B 1 47 ? 2.6 16.766 3.301 1 95.94 47 LEU B C 1
ATOM 3000 O O . LEU B 1 47 ? 3.494 17.484 3.764 1 95.94 47 LEU B O 1
ATOM 3004 N N . THR B 1 48 ? 2.363 16.734 1.975 1 96.5 48 THR B N 1
ATOM 3005 C CA . THR B 1 48 ? 3.322 17.297 1.029 1 96.5 48 THR B CA 1
ATOM 3006 C C . THR B 1 48 ? 2.781 18.578 0.407 1 96.5 48 THR B C 1
ATOM 3008 O O . THR B 1 48 ? 3.314 19.062 -0.592 1 96.5 48 THR B O 1
ATOM 3011 N N . ALA B 1 49 ? 1.668 19.062 0.935 1 97.12 49 ALA B N 1
ATOM 3012 C CA . ALA B 1 49 ? 1.151 20.344 0.454 1 97.12 49 ALA B CA 1
ATOM 3013 C C . ALA B 1 49 ? 1.986 21.516 0.982 1 97.12 49 ALA B C 1
ATOM 3015 O O . ALA B 1 49 ? 3.121 21.312 1.426 1 97.12 49 ALA B O 1
ATOM 3016 N N . ASN B 1 50 ? 1.52 22.688 0.67 1 97.75 50 ASN B N 1
ATOM 3017 C CA . ASN B 1 50 ? 2.217 23.891 1.083 1 97.75 50 ASN B CA 1
ATOM 3018 C C . ASN B 1 50 ? 1.242 24.969 1.548 1 97.75 50 ASN B C 1
ATOM 3020 O O . ASN B 1 50 ? 0.032 24.75 1.592 1 97.75 50 ASN B O 1
ATOM 3024 N N . SER B 1 51 ? 1.756 26.125 1.939 1 98.5 51 SER B N 1
ATOM 3025 C CA . SER B 1 51 ? 0.937 27.172 2.533 1 98.5 51 SER B CA 1
ATOM 3026 C C . SER B 1 51 ? 0.109 27.891 1.476 1 98.5 51 SER B C 1
ATOM 3028 O O . SER B 1 51 ? -0.805 28.656 1.806 1 98.5 51 SER B O 1
ATOM 3030 N N . ASP B 1 52 ? 0.415 27.703 0.202 1 98.06 52 ASP B N 1
ATOM 3031 C CA . ASP B 1 52 ? -0.381 28.281 -0.881 1 98.06 52 ASP B CA 1
ATOM 3032 C C . ASP B 1 52 ? -1.58 27.391 -1.206 1 98.06 52 ASP B C 1
ATOM 3034 O O . ASP B 1 52 ? -1.547 26.625 -2.168 1 98.06 52 ASP B O 1
ATOM 3038 N N . VAL B 1 53 ? -2.633 27.609 -0.501 1 98 53 VAL B N 1
ATOM 3039 C CA . VAL B 1 53 ? -3.811 26.75 -0.536 1 98 53 VAL B CA 1
ATOM 3040 C C . VAL B 1 53 ? -4.375 26.703 -1.953 1 98 53 VAL B C 1
ATOM 3042 O O . VAL B 1 53 ? -4.773 25.641 -2.436 1 98 53 VAL B O 1
ATOM 3045 N N . ALA B 1 54 ? -4.379 27.797 -2.65 1 95.94 54 ALA B N 1
ATOM 3046 C CA . ALA B 1 54 ? -4.941 27.875 -3.996 1 95.94 54 ALA B CA 1
ATOM 3047 C C . ALA B 1 54 ? -4.16 27 -4.969 1 95.94 54 ALA B C 1
ATOM 3049 O O . ALA B 1 54 ? -4.68 26.594 -6.012 1 95.94 54 ALA B O 1
ATOM 3050 N N . ASP B 1 55 ? -2.975 26.734 -4.641 1 94.44 55 ASP B N 1
ATOM 3051 C CA . ASP B 1 55 ? -2.092 25.938 -5.496 1 94.44 55 ASP B CA 1
ATOM 3052 C C . ASP B 1 55 ? -2.49 24.469 -5.48 1 94.44 55 ASP B C 1
ATOM 3054 O O . ASP B 1 55 ? -2.479 23.812 -6.523 1 94.44 55 ASP B O 1
ATOM 3058 N N . TRP B 1 56 ? -2.822 23.922 -4.375 1 95.06 56 TRP B N 1
ATOM 3059 C CA . TRP B 1 56 ? -2.963 22.469 -4.258 1 95.06 56 TRP B CA 1
ATOM 3060 C C . TRP B 1 56 ? -4.418 22.078 -4.004 1 95.06 56 TRP B C 1
ATOM 3062 O O . TRP B 1 56 ? -4.789 20.906 -4.137 1 95.06 56 TRP B O 1
ATOM 3072 N N . TRP B 1 57 ? -5.211 22.984 -3.533 1 96.62 57 TRP B N 1
ATOM 3073 C CA . TRP B 1 57 ? -6.617 22.719 -3.27 1 96.62 57 TRP B CA 1
ATOM 3074 C C . TRP B 1 57 ? -7.516 23.484 -4.23 1 96.62 57 TRP B C 1
ATOM 3076 O O . TRP B 1 57 ? -8.062 24.531 -3.875 1 96.62 57 TRP B O 1
ATOM 3086 N N . PRO B 1 58 ? -7.797 22.906 -5.348 1 91.5 58 PRO B N 1
ATOM 3087 C CA . PRO B 1 58 ? -8.508 23.641 -6.387 1 91.5 58 PRO B CA 1
ATOM 3088 C C . PRO B 1 58 ? -9.938 24 -5.988 1 91.5 58 PRO B C 1
ATOM 3090 O O . PRO B 1 58 ? -10.609 23.203 -5.32 1 91.5 58 PRO B O 1
ATOM 3093 N N . HIS B 1 59 ? -10.336 25.219 -6.367 1 94.12 59 HIS B N 1
ATOM 3094 C CA . HIS B 1 59 ? -11.719 25.688 -6.246 1 94.12 59 HIS B CA 1
ATOM 3095 C C . HIS B 1 59 ? -12.109 25.859 -4.785 1 94.12 59 HIS B C 1
ATOM 3097 O O . HIS B 1 59 ? -13.242 25.547 -4.398 1 94.12 59 HIS B O 1
ATOM 3103 N N . THR B 1 60 ? -11.086 26.266 -4.023 1 95.69 60 THR B N 1
ATOM 3104 C CA . THR B 1 60 ? -11.398 26.578 -2.631 1 95.69 60 THR B CA 1
ATOM 3105 C C . THR B 1 60 ? -11.305 28.078 -2.377 1 95.69 60 THR B C 1
ATOM 3107 O O . THR B 1 60 ? -12.32 28.734 -2.156 1 95.69 60 THR B O 1
ATOM 3110 N N . ILE B 1 61 ? -10.102 28.672 -2.67 1 96.75 61 ILE B N 1
ATOM 3111 C CA . ILE B 1 61 ? -9.867 30.094 -2.477 1 96.75 61 ILE B CA 1
ATOM 3112 C C . ILE B 1 61 ? -10.398 30.875 -3.676 1 96.75 61 ILE B C 1
ATOM 3114 O O . ILE B 1 61 ? -9.625 31.422 -4.465 1 96.75 61 ILE B O 1
ATOM 3118 N N . GLU B 1 62 ? -11.742 30.938 -3.783 1 96.88 62 GLU B N 1
ATOM 3119 C CA . GLU B 1 62 ? -12.445 31.594 -4.879 1 96.88 62 GLU B CA 1
ATOM 3120 C C . GLU B 1 62 ? -13.742 32.25 -4.391 1 96.88 62 GLU B C 1
ATOM 3122 O O . GLU B 1 62 ? -14.289 31.844 -3.363 1 96.88 62 GLU B O 1
ATOM 3127 N N . THR B 1 63 ? -14.156 33.25 -5.164 1 95.88 63 THR B N 1
ATOM 3128 C CA . THR B 1 63 ? -15.43 33.875 -4.855 1 95.88 63 THR B CA 1
ATOM 3129 C C . THR B 1 63 ? -16.562 32.875 -4.844 1 95.88 63 THR B C 1
ATOM 3131 O O . THR B 1 63 ? -16.688 32.062 -5.766 1 95.88 63 THR B O 1
ATOM 3134 N N . GLY B 1 64 ? -17.312 32.875 -3.82 1 95.69 64 GLY B N 1
ATOM 3135 C CA . GLY B 1 64 ? -18.484 32.031 -3.727 1 95.69 64 GLY B CA 1
ATOM 3136 C C . GLY B 1 64 ? -18.172 30.656 -3.156 1 95.69 64 GLY B C 1
ATOM 3137 O O . GLY B 1 64 ? -19.078 29.844 -2.932 1 95.69 64 GLY B O 1
ATOM 3138 N N . LYS B 1 65 ? -16.969 30.375 -2.863 1 97.62 65 LYS B N 1
ATOM 3139 C CA . LYS B 1 65 ? -16.578 29.078 -2.311 1 97.62 65 LYS B CA 1
ATOM 3140 C C . LYS B 1 65 ? -16.344 29.172 -0.803 1 97.62 65 LYS B C 1
ATOM 3142 O O . LYS B 1 65 ? -16.453 30.266 -0.221 1 97.62 65 LYS B O 1
ATOM 3147 N N . PHE B 1 66 ? -16.094 28.047 -0.141 1 97.25 66 PHE B N 1
ATOM 3148 C CA . PHE B 1 66 ? -16.156 28 1.315 1 97.25 66 PHE B CA 1
ATOM 3149 C C . PHE B 1 66 ? -14.961 28.719 1.929 1 97.25 66 PHE B C 1
ATOM 3151 O O . PHE B 1 66 ? -14.977 29.062 3.113 1 97.25 66 PHE B O 1
ATOM 3158 N N . LEU B 1 67 ? -13.906 29 1.132 1 98.19 67 LEU B N 1
ATOM 3159 C CA . LEU B 1 67 ? -12.781 29.812 1.578 1 98.19 67 LEU B CA 1
ATOM 3160 C C . LEU B 1 67 ? -12.688 31.109 0.767 1 98.19 67 LEU B C 1
ATOM 3162 O O . LEU B 1 67 ? -11.594 31.5 0.347 1 98.19 67 LEU B O 1
ATOM 3166 N N . ASP B 1 68 ? -13.805 31.734 0.529 1 97.69 68 ASP B N 1
ATOM 3167 C CA . ASP B 1 68 ? -13.93 32.969 -0.244 1 97.69 68 ASP B CA 1
ATOM 3168 C C . ASP B 1 68 ? -13.117 34.094 0.391 1 97.69 68 ASP B C 1
ATOM 3170 O O . ASP B 1 68 ? -13.477 34.594 1.459 1 97.69 68 ASP B O 1
ATOM 3174 N N . PRO B 1 69 ? -12.102 34.531 -0.298 1 97.06 69 PRO B N 1
ATOM 3175 C CA . PRO B 1 69 ? -11.234 35.562 0.296 1 97.06 69 PRO B CA 1
ATOM 3176 C C . PRO B 1 69 ? -11.93 36.906 0.418 1 97.06 69 PRO B C 1
ATOM 3178 O O . PRO B 1 69 ? -11.422 37.812 1.084 1 97.06 69 PRO B O 1
ATOM 3181 N N . ALA B 1 70 ? -13.086 37.062 -0.174 1 96.81 70 ALA B N 1
ATOM 3182 C CA . ALA B 1 70 ? -13.867 38.281 0.003 1 96.81 70 ALA B CA 1
ATOM 3183 C C . ALA B 1 70 ? -14.562 38.312 1.364 1 96.81 70 ALA B C 1
ATOM 3185 O O . ALA B 1 70 ? -14.93 39.375 1.87 1 96.81 70 ALA B O 1
ATOM 3186 N N . ARG B 1 71 ? -14.703 37.188 1.936 1 95.88 71 ARG B N 1
ATOM 3187 C CA . ARG B 1 71 ? -15.422 37.062 3.197 1 95.88 71 ARG B CA 1
ATOM 3188 C C . ARG B 1 71 ? -14.477 36.719 4.34 1 95.88 71 ARG B C 1
ATOM 3190 O O . ARG B 1 71 ? -14.75 37 5.5 1 95.88 71 ARG B O 1
ATOM 3197 N N . HIS B 1 72 ? -13.445 36.031 3.998 1 97.56 72 HIS B N 1
ATOM 3198 C CA . HIS B 1 72 ? -12.57 35.469 5.02 1 97.56 72 HIS B CA 1
ATOM 3199 C C . HIS B 1 72 ? -11.133 35.938 4.855 1 97.56 72 HIS B C 1
ATOM 3201 O O . HIS B 1 72 ? -10.688 36.219 3.732 1 97.56 72 HIS B O 1
ATOM 3207 N N . PHE B 1 73 ? -10.461 36.156 5.965 1 98.31 73 PHE B N 1
ATOM 3208 C CA . PHE B 1 73 ? -9.008 36.25 6.004 1 98.31 73 PHE B CA 1
ATOM 3209 C C . PHE B 1 73 ? -8.391 34.844 6.223 1 98.31 73 PHE B C 1
ATOM 3211 O O . PHE B 1 73 ? -8.32 34.375 7.355 1 98.31 73 PHE B O 1
ATOM 3218 N N . VAL B 1 74 ? -7.918 34.25 5.133 1 98.56 74 VAL B N 1
ATOM 3219 C CA . VAL B 1 74 ? -7.457 32.875 5.176 1 98.56 74 VAL B CA 1
ATOM 3220 C C . VAL B 1 74 ? -5.953 32.844 5.434 1 98.56 74 VAL B C 1
ATOM 3222 O O . VAL B 1 74 ? -5.184 33.531 4.754 1 98.56 74 VAL B O 1
ATOM 3225 N N . VAL B 1 75 ? -5.555 32.094 6.434 1 98.81 75 VAL B N 1
ATOM 3226 C CA . VAL B 1 75 ? -4.148 31.906 6.777 1 98.81 75 VAL B CA 1
ATOM 3227 C C . VAL B 1 75 ? -3.764 30.438 6.637 1 98.81 75 VAL B C 1
ATOM 3229 O O . VAL B 1 75 ? -4.523 29.547 7.027 1 98.81 75 VAL B O 1
ATOM 3232 N N . CYS B 1 76 ? -2.658 30.125 6.027 1 98.81 76 CYS B N 1
ATOM 3233 C CA . CYS B 1 76 ? -2.066 28.797 5.988 1 98.81 76 CYS B CA 1
ATOM 3234 C C . CYS B 1 76 ? -0.553 28.875 6.156 1 98.81 76 CYS B C 1
ATOM 3236 O O . CYS B 1 76 ? 0.12 29.625 5.453 1 98.81 76 CYS B O 1
ATOM 3238 N N . ALA B 1 77 ? -0.036 28.109 7.051 1 98.88 77 ALA B N 1
ATOM 3239 C CA . ALA B 1 77 ? 1.403 28.078 7.297 1 98.88 77 ALA B CA 1
ATOM 3240 C C . ALA B 1 77 ? 1.991 26.719 6.922 1 98.88 77 ALA B C 1
ATOM 3242 O O . ALA B 1 77 ? 1.368 25.688 7.152 1 98.88 77 ALA B O 1
ATOM 3243 N N . ASN B 1 78 ? 3.18 26.75 6.348 1 98.75 78 ASN B N 1
ATOM 3244 C CA . ASN B 1 78 ? 3.906 25.484 6.168 1 98.75 78 ASN B CA 1
ATOM 3245 C C . ASN B 1 78 ? 4.309 24.875 7.508 1 98.75 78 ASN B C 1
ATOM 3247 O O . ASN B 1 78 ? 4.691 25.594 8.43 1 98.75 78 ASN B O 1
ATOM 3251 N N . ILE B 1 79 ? 4.273 23.609 7.566 1 98.69 79 ILE B N 1
ATOM 3252 C CA . ILE B 1 79 ? 4.461 22.953 8.852 1 98.69 79 ILE B CA 1
ATOM 3253 C C . ILE B 1 79 ? 5.953 22.75 9.109 1 98.69 79 ILE B C 1
ATOM 3255 O O . ILE B 1 79 ? 6.762 22.781 8.18 1 98.69 79 ILE B O 1
ATOM 3259 N N . LEU B 1 80 ? 6.258 22.594 10.359 1 98.62 80 LEU B N 1
ATOM 3260 C CA . LEU B 1 80 ? 7.609 22.281 10.789 1 98.62 80 LEU B CA 1
ATOM 3261 C C . LEU B 1 80 ? 8.148 21.062 10.039 1 98.62 80 LEU B C 1
ATOM 3263 O O . LEU B 1 80 ? 7.453 20.047 9.914 1 98.62 80 LEU B O 1
ATOM 3267 N N . GLY B 1 81 ? 9.352 21.141 9.492 1 98.31 81 GLY B N 1
ATOM 3268 C CA . GLY B 1 81 ? 9.977 20.031 8.789 1 98.31 81 GLY B CA 1
ATOM 3269 C C . GLY B 1 81 ? 9.68 20.016 7.305 1 98.31 81 GLY B C 1
ATOM 3270 O O . GLY B 1 81 ? 10.297 19.25 6.551 1 98.31 81 GLY B O 1
ATOM 3271 N N . SER B 1 82 ? 8.766 20.828 6.844 1 97.06 82 SER B N 1
ATOM 3272 C CA . SER B 1 82 ? 8.336 20.781 5.453 1 97.06 82 SER B CA 1
ATOM 3273 C C . SER B 1 82 ? 9.414 21.312 4.52 1 97.06 82 SER B C 1
ATOM 3275 O O . SER B 1 82 ? 10.32 22.031 4.957 1 97.06 82 SER B O 1
ATOM 3277 N N . HIS B 1 83 ? 9.336 21.031 3.297 1 97.12 83 HIS B N 1
ATOM 3278 C CA . HIS B 1 83 ? 10.258 21.422 2.236 1 97.12 83 HIS B CA 1
ATOM 3279 C C . HIS B 1 83 ? 10.086 22.891 1.875 1 97.12 83 HIS B C 1
ATOM 3281 O O . HIS B 1 83 ? 10.961 23.484 1.236 1 97.12 83 HIS B O 1
ATOM 3287 N N . TYR B 1 84 ? 9.031 23.562 2.357 1 97.38 84 TYR B N 1
ATOM 3288 C CA . TYR B 1 84 ? 8.594 24.781 1.682 1 97.38 84 TYR B CA 1
ATOM 3289 C C . TYR B 1 84 ? 8.82 26 2.557 1 97.38 84 TYR B C 1
ATOM 3291 O O . TYR B 1 84 ? 8.047 26.953 2.508 1 97.38 84 TYR B O 1
ATOM 3299 N N . GLY B 1 85 ? 9.883 26.031 3.344 1 96.25 85 GLY B N 1
ATOM 3300 C CA . GLY B 1 85 ? 10.312 27.297 3.889 1 96.25 85 GLY B CA 1
ATOM 3301 C C . GLY B 1 85 ? 10.312 27.328 5.406 1 96.25 85 GLY B C 1
ATOM 3302 O O . GLY B 1 85 ? 11.156 28 6.02 1 96.25 85 GLY B O 1
ATOM 3303 N N . THR B 1 86 ? 9.281 26.719 6.039 1 98.56 86 THR B N 1
ATOM 3304 C CA . THR B 1 86 ? 9.359 26.562 7.488 1 98.56 86 THR B CA 1
ATOM 3305 C C . THR B 1 86 ? 10.547 25.688 7.871 1 98.56 86 THR B C 1
ATOM 3307 O O . THR B 1 86 ? 10.898 24.75 7.145 1 98.56 86 THR B O 1
ATOM 3310 N N . THR B 1 87 ? 11.18 25.984 9.055 1 98.69 87 THR B N 1
ATOM 3311 C CA . THR B 1 87 ? 12.398 25.297 9.469 1 98.69 87 THR B CA 1
ATOM 3312 C C . THR B 1 87 ? 12.258 23.797 9.297 1 98.69 87 THR B C 1
ATOM 3314 O O . THR B 1 87 ? 11.297 23.188 9.781 1 98.69 87 THR B O 1
ATOM 3317 N N . GLY B 1 88 ? 13.172 23.203 8.562 1 98.44 88 GLY B N 1
ATOM 3318 C CA . GLY B 1 88 ? 13.188 21.781 8.281 1 98.44 88 GLY B CA 1
ATOM 3319 C C . GLY B 1 88 ? 14.586 21.234 8.023 1 98.44 88 GLY B C 1
ATOM 3320 O O . GLY B 1 88 ? 15.578 21.922 8.258 1 98.44 88 GLY B O 1
ATOM 3321 N N . PRO B 1 89 ? 14.664 20.062 7.555 1 98.56 89 PRO B N 1
ATOM 3322 C CA . PRO B 1 89 ? 15.93 19.328 7.441 1 98.56 89 PRO B CA 1
ATOM 3323 C C . PRO B 1 89 ? 16.938 20.047 6.535 1 98.56 89 PRO B C 1
ATOM 3325 O O . PRO B 1 89 ? 18.141 19.938 6.742 1 98.56 89 PRO B O 1
ATOM 3328 N N . LEU B 1 90 ? 16.516 20.797 5.539 1 98.19 90 LEU B N 1
ATOM 3329 C CA . LEU B 1 90 ? 17.438 21.391 4.578 1 98.19 90 LEU B CA 1
ATOM 3330 C C . LEU B 1 90 ? 17.875 22.781 5.027 1 98.19 90 LEU B C 1
ATOM 3332 O O . LEU B 1 90 ? 18.719 23.406 4.398 1 98.19 90 LEU B O 1
ATOM 3336 N N . HIS B 1 91 ? 17.312 23.344 6.098 1 98.19 91 HIS B N 1
ATOM 3337 C CA . HIS B 1 91 ? 17.766 24.609 6.641 1 98.19 91 HIS B CA 1
ATOM 3338 C C . HIS B 1 91 ? 19.094 24.469 7.367 1 98.19 91 HIS B C 1
ATOM 3340 O O . HIS B 1 91 ? 19.391 23.406 7.91 1 98.19 91 HIS B O 1
ATOM 3346 N N . THR B 1 92 ? 19.844 25.547 7.387 1 97.44 92 THR B N 1
ATOM 3347 C CA . THR B 1 92 ? 21.141 25.547 8.055 1 97.44 92 THR B CA 1
ATOM 3348 C C . THR B 1 92 ? 20.969 25.547 9.57 1 97.44 92 THR B C 1
ATOM 3350 O O . THR B 1 92 ? 20.203 26.344 10.117 1 97.44 92 THR B O 1
ATOM 3353 N N . ASN B 1 93 ? 21.578 24.609 10.195 1 96.31 93 ASN B N 1
ATOM 3354 C CA . ASN B 1 93 ? 21.719 24.641 11.648 1 96.31 93 ASN B CA 1
ATOM 3355 C C . ASN B 1 93 ? 22.672 25.734 12.102 1 96.31 93 ASN B C 1
ATOM 3357 O O . ASN B 1 93 ? 23.875 25.672 11.82 1 96.31 93 ASN B O 1
ATOM 3361 N N . PRO B 1 94 ? 22.156 26.656 12.805 1 95.44 94 PRO B N 1
ATOM 3362 C CA . PRO B 1 94 ? 23.016 27.766 13.203 1 95.44 94 PRO B CA 1
ATOM 3363 C C . PRO B 1 94 ? 24.203 27.312 14.055 1 95.44 94 PRO B C 1
ATOM 3365 O O . PRO B 1 94 ? 25.234 27.984 14.094 1 95.44 94 PRO B O 1
ATOM 3368 N N . GLN B 1 95 ? 24.094 26.25 14.695 1 94.88 95 GLN B N 1
ATOM 3369 C CA . GLN B 1 95 ? 25.141 25.766 15.586 1 94.88 95 GLN B CA 1
ATOM 3370 C C . GLN B 1 95 ? 26.297 25.125 14.797 1 94.88 95 GLN B C 1
ATOM 3372 O O . GLN B 1 95 ? 27.453 25.188 15.219 1 94.88 95 GLN B O 1
ATOM 3377 N N . THR B 1 96 ? 26.047 24.5 13.648 1 95.44 96 THR B N 1
ATOM 3378 C CA . THR B 1 96 ? 27.078 23.766 12.906 1 95.44 96 THR B CA 1
ATOM 3379 C C . THR B 1 96 ? 27.422 24.5 11.602 1 95.44 96 THR B C 1
ATOM 3381 O O . THR B 1 96 ? 28.453 24.234 11 1 95.44 96 THR B O 1
ATOM 3384 N N . GLY B 1 97 ? 26.531 25.312 11.117 1 97.06 97 GLY B N 1
ATOM 3385 C CA . GLY B 1 97 ? 26.734 26.031 9.867 1 97.06 97 GLY B CA 1
ATOM 3386 C C . GLY B 1 97 ? 26.406 25.219 8.641 1 97.06 97 GLY B C 1
ATOM 3387 O O . GLY B 1 97 ? 26.641 25.656 7.512 1 97.06 97 GLY B O 1
ATOM 3388 N N . THR B 1 98 ? 25.922 24.016 8.859 1 97.19 98 THR B N 1
ATOM 3389 C CA . THR B 1 98 ? 25.531 23.125 7.777 1 97.19 98 THR B CA 1
ATOM 3390 C C . THR B 1 98 ? 24.078 22.703 7.926 1 97.19 98 THR B C 1
ATOM 3392 O O . THR B 1 98 ? 23.5 22.781 9.016 1 97.19 98 THR B O 1
ATOM 3395 N N . PRO B 1 99 ? 23.438 22.328 6.805 1 98.12 99 PRO B N 1
ATOM 3396 C CA . PRO B 1 99 ? 22.062 21.875 6.926 1 98.12 99 PRO B CA 1
ATOM 3397 C C . PRO B 1 99 ? 21.922 20.688 7.871 1 98.12 99 PRO B C 1
ATOM 3399 O O . PRO B 1 99 ? 22.859 19.922 8.055 1 98.12 99 PRO B O 1
ATOM 3402 N N . TYR B 1 100 ? 20.734 20.5 8.422 1 98.25 100 TYR B N 1
ATOM 3403 C CA . TYR B 1 100 ? 20.484 19.453 9.391 1 98.25 100 TYR B CA 1
ATOM 3404 C C . TYR B 1 100 ? 20.547 18.078 8.734 1 98.25 100 TYR B C 1
ATOM 3406 O O . TYR B 1 100 ? 21.203 17.156 9.25 1 98.25 100 TYR B O 1
ATOM 3414 N N . TYR B 1 101 ? 19.812 17.953 7.543 1 97.94 101 TYR B N 1
ATOM 3415 C CA . TYR B 1 101 ? 19.609 16.672 6.871 1 97.94 101 TYR B CA 1
ATOM 3416 C C . TYR B 1 101 ? 19.078 15.625 7.84 1 97.94 101 TYR B C 1
ATOM 3418 O O . TYR B 1 101 ? 18.031 15.82 8.469 1 97.94 101 TYR B O 1
ATOM 3426 N N . ARG B 1 102 ? 19.719 14.547 8.016 1 95.06 102 ARG B N 1
ATOM 3427 C CA . ARG B 1 102 ? 19.234 13.453 8.844 1 95.06 102 ARG B CA 1
ATOM 3428 C C . ARG B 1 102 ? 19.312 13.812 10.328 1 95.06 102 ARG B C 1
ATOM 3430 O O . ARG B 1 102 ? 18.688 13.156 11.164 1 95.06 102 ARG B O 1
ATOM 3437 N N . ASP B 1 103 ? 20.031 14.859 10.648 1 96.44 103 ASP B N 1
ATOM 3438 C CA . ASP B 1 103 ? 20.234 15.219 12.047 1 96.44 103 ASP B CA 1
ATOM 3439 C C . ASP B 1 103 ? 19.141 16.172 12.539 1 96.44 103 ASP B C 1
ATOM 3441 O O . ASP B 1 103 ? 19.156 16.609 13.688 1 96.44 103 ASP B O 1
ATOM 3445 N N . PHE B 1 104 ? 18.25 16.562 11.664 1 98.12 104 PHE B N 1
ATOM 3446 C CA . PHE B 1 104 ? 17.109 17.359 12.125 1 98.12 104 PHE B CA 1
ATOM 3447 C C . PHE B 1 104 ? 16.391 16.656 13.266 1 98.12 104 PHE B C 1
ATOM 3449 O O . PHE B 1 104 ? 16.078 15.469 13.172 1 98.12 104 PHE B O 1
ATOM 3456 N N . PRO B 1 105 ? 16.125 17.344 14.344 1 97.75 105 PRO B N 1
ATOM 3457 C CA . PRO B 1 105 ? 15.555 16.672 15.508 1 97.75 105 PRO B CA 1
ATOM 3458 C C . PRO B 1 105 ? 14.125 16.188 15.258 1 97.75 105 PRO B C 1
ATOM 3460 O O . PRO B 1 105 ? 13.375 16.812 14.523 1 97.75 105 PRO B O 1
ATOM 3463 N N . PRO B 1 106 ? 13.758 15.055 15.875 1 97.06 106 PRO B N 1
ATOM 3464 C CA . PRO B 1 106 ? 12.367 14.602 15.766 1 97.06 106 PRO B CA 1
ATOM 3465 C C . PRO B 1 106 ? 11.383 15.586 16.391 1 97.06 106 PRO B C 1
ATOM 3467 O O . PRO B 1 106 ? 11.688 16.203 17.422 1 97.06 106 PRO B O 1
ATOM 3470 N N . PHE B 1 107 ? 10.242 15.727 15.828 1 97.75 107 PHE B N 1
ATOM 3471 C CA . PHE B 1 107 ? 9.172 16.594 16.312 1 97.75 107 PHE B CA 1
ATOM 3472 C C . PHE B 1 107 ? 7.82 15.906 16.188 1 97.75 107 PHE B C 1
ATOM 3474 O O . PHE B 1 107 ? 7.727 14.805 15.625 1 97.75 107 PHE B O 1
ATOM 3481 N N . THR B 1 108 ? 6.781 16.516 16.766 1 97.88 108 THR B N 1
ATOM 3482 C CA . THR B 1 108 ? 5.441 15.938 16.781 1 97.88 108 THR B CA 1
ATOM 3483 C C . THR B 1 108 ? 4.426 16.906 16.188 1 97.88 108 THR B C 1
ATOM 3485 O O . THR B 1 108 ? 4.762 18.062 15.898 1 97.88 108 THR B O 1
ATOM 3488 N N . ILE B 1 109 ? 3.207 16.438 16.031 1 98.5 109 ILE B N 1
ATOM 3489 C CA . ILE B 1 109 ? 2.107 17.281 15.586 1 98.5 109 ILE B CA 1
ATOM 3490 C C . ILE B 1 109 ? 1.872 18.391 16.609 1 98.5 109 ILE B C 1
ATOM 3492 O O . ILE B 1 109 ? 1.53 19.516 16.234 1 98.5 109 ILE B O 1
ATOM 3496 N N . ARG B 1 110 ? 2.078 18.156 17.859 1 98.38 110 ARG B N 1
ATOM 3497 C CA . ARG B 1 110 ? 1.94 19.188 18.875 1 98.38 110 ARG B CA 1
ATOM 3498 C C . ARG B 1 110 ? 2.934 20.328 18.656 1 98.38 110 ARG B C 1
ATOM 3500 O O . ARG B 1 110 ? 2.607 21.5 18.859 1 98.38 110 ARG B O 1
ATOM 3507 N N . ASP B 1 111 ? 4.145 19.953 18.281 1 98.69 111 ASP B N 1
ATOM 3508 C CA . ASP B 1 111 ? 5.145 20.969 17.969 1 98.69 111 ASP B CA 1
ATOM 3509 C C . ASP B 1 111 ? 4.723 21.812 16.766 1 98.69 111 ASP B C 1
ATOM 3511 O O . ASP B 1 111 ? 4.926 23.031 16.75 1 98.69 111 ASP B O 1
ATOM 3515 N N . ILE B 1 112 ? 4.156 21.172 15.758 1 98.88 112 ILE B N 1
ATOM 3516 C CA . ILE B 1 112 ? 3.646 21.875 14.586 1 98.88 112 ILE B CA 1
ATOM 3517 C C . ILE B 1 112 ? 2.572 22.875 15.016 1 98.88 112 ILE B C 1
ATOM 3519 O O . ILE B 1 112 ? 2.6 24.031 14.602 1 98.88 112 ILE B O 1
ATOM 3523 N N . VAL B 1 113 ? 1.664 22.438 15.852 1 98.88 113 VAL B N 1
ATOM 3524 C CA . VAL B 1 113 ? 0.557 23.266 16.312 1 98.88 113 VAL B CA 1
ATOM 3525 C C . VAL B 1 113 ? 1.091 24.422 17.156 1 98.88 113 VAL B C 1
ATOM 3527 O O . VAL B 1 113 ? 0.629 25.562 17.031 1 98.88 113 VAL B O 1
ATOM 3530 N N . ARG B 1 114 ? 2.084 24.172 18 1 98.56 114 ARG B N 1
ATOM 3531 C CA . ARG B 1 114 ? 2.682 25.234 18.781 1 98.56 114 ARG B CA 1
ATOM 3532 C C . ARG B 1 114 ? 3.316 26.297 17.891 1 98.56 114 ARG B C 1
ATOM 3534 O O . ARG B 1 114 ? 3.285 27.484 18.203 1 98.56 114 ARG B O 1
ATOM 3541 N N . ALA B 1 115 ? 3.918 25.828 16.828 1 98.75 115 ALA B N 1
ATOM 3542 C CA . ALA B 1 115 ? 4.453 26.766 15.859 1 98.75 115 ALA B CA 1
ATOM 3543 C C . ALA B 1 115 ? 3.342 27.609 15.234 1 98.75 115 ALA B C 1
ATOM 3545 O O . ALA B 1 115 ? 3.496 28.828 15.055 1 98.75 115 ALA B O 1
ATOM 3546 N N . HIS B 1 116 ? 2.211 26.984 14.891 1 98.75 116 HIS B N 1
ATOM 3547 C CA . HIS B 1 116 ? 1.06 27.719 14.375 1 98.75 116 HIS B CA 1
ATOM 3548 C C . HIS B 1 116 ? 0.576 28.75 15.383 1 98.75 116 HIS B C 1
ATOM 3550 O O . HIS B 1 116 ? 0.254 29.891 15 1 98.75 116 HIS B O 1
ATOM 3556 N N . ILE B 1 117 ? 0.504 28.359 16.625 1 98.56 117 ILE B N 1
ATOM 3557 C CA . ILE B 1 117 ? 0.036 29.25 17.688 1 98.56 117 ILE B CA 1
ATOM 3558 C C . ILE B 1 117 ? 0.955 30.453 17.797 1 98.56 117 ILE B C 1
ATOM 3560 O O . ILE B 1 117 ? 0.485 31.594 17.906 1 98.56 117 ILE B O 1
ATOM 3564 N N . LEU B 1 118 ? 2.271 30.219 17.719 1 98.25 118 LEU B N 1
ATOM 3565 C CA . LEU B 1 118 ? 3.236 31.312 17.75 1 98.25 118 LEU B CA 1
ATOM 3566 C C . LEU B 1 118 ? 2.982 32.281 16.625 1 98.25 118 LEU B C 1
ATOM 3568 O O . LEU B 1 118 ? 3.025 33.5 16.828 1 98.25 118 LEU B O 1
ATOM 3572 N N . LEU B 1 119 ? 2.756 31.781 15.438 1 98.56 119 LEU B N 1
ATOM 3573 C CA . LEU B 1 119 ? 2.488 32.625 14.289 1 98.56 119 LEU B CA 1
ATOM 3574 C C . LEU B 1 119 ? 1.182 33.406 14.469 1 98.56 119 LEU B C 1
ATOM 3576 O O . LEU B 1 119 ? 1.106 34.594 14.164 1 98.56 119 LEU B O 1
ATOM 3580 N N . ALA B 1 120 ? 0.146 32.719 14.93 1 98.38 120 ALA B N 1
ATOM 3581 C CA . ALA B 1 120 ? -1.143 33.344 15.156 1 98.38 120 ALA B CA 1
ATOM 3582 C C . ALA B 1 120 ? -1.002 34.531 16.125 1 98.38 120 ALA B C 1
ATOM 3584 O O . ALA B 1 120 ? -1.545 35.625 15.883 1 98.38 120 ALA B O 1
ATOM 3585 N N . ASP B 1 121 ? -0.274 34.312 17.219 1 97.62 121 ASP B N 1
ATOM 3586 C CA . ASP B 1 121 ? -0.035 35.375 18.188 1 97.62 121 ASP B CA 1
ATOM 3587 C C . ASP B 1 121 ? 0.701 36.531 17.562 1 97.62 121 ASP B C 1
ATOM 3589 O O . ASP B 1 121 ? 0.342 37.688 17.781 1 97.62 121 ASP B O 1
ATOM 3593 N N . ALA B 1 122 ? 1.68 36.219 16.797 1 97.38 122 ALA B N 1
ATOM 3594 C CA . ALA B 1 122 ? 2.482 37.25 16.141 1 97.38 122 ALA B CA 1
ATOM 3595 C C . ALA B 1 122 ? 1.642 38.062 15.164 1 97.38 122 ALA B C 1
ATOM 3597 O O . ALA B 1 122 ? 1.882 39.281 14.984 1 97.38 122 ALA B O 1
ATOM 3598 N N . LEU B 1 123 ? 0.658 37.438 14.555 1 96.56 123 LEU B N 1
ATOM 3599 C CA . LEU B 1 123 ? -0.2 38.094 13.578 1 96.56 123 LEU B CA 1
ATOM 3600 C C . LEU B 1 123 ? -1.347 38.844 14.273 1 96.56 123 LEU B C 1
ATOM 3602 O O . LEU B 1 123 ? -2.172 39.469 13.609 1 96.56 123 LEU B O 1
ATOM 3606 N N . GLY B 1 124 ? -1.432 38.688 15.57 1 95.31 124 GLY B N 1
ATOM 3607 C CA . GLY B 1 124 ? -2.475 39.344 16.328 1 95.31 124 GLY B CA 1
ATOM 3608 C C . GLY B 1 124 ? -3.826 38.656 16.219 1 95.31 124 GLY B C 1
ATOM 3609 O O . GLY B 1 124 ? -4.867 39.312 16.359 1 95.31 124 GLY B O 1
ATOM 3610 N N . ILE B 1 125 ? -3.801 37.438 15.945 1 97.12 125 ILE B N 1
ATOM 3611 C CA . ILE B 1 125 ? -5.043 36.688 15.781 1 97.12 125 ILE B CA 1
ATOM 3612 C C . ILE B 1 125 ? -5.465 36.062 17.109 1 97.12 125 ILE B C 1
ATOM 3614 O O . ILE B 1 125 ? -4.898 35.062 17.547 1 97.12 125 ILE B O 1
ATOM 3618 N N . GLY B 1 126 ? -6.477 36.625 17.703 1 96.25 126 GLY B N 1
ATOM 3619 C CA . GLY B 1 126 ? -6.984 36.156 18.984 1 96.25 126 GLY B CA 1
ATOM 3620 C C . GLY B 1 126 ? -7.992 35.031 18.828 1 96.25 126 GLY B C 1
ATOM 3621 O O . GLY B 1 126 ? -7.965 34.062 19.594 1 96.25 126 GLY B O 1
ATOM 3622 N N . ARG B 1 127 ? -8.875 35.25 17.891 1 96.69 127 ARG B N 1
ATOM 3623 C CA . ARG B 1 127 ? -9.891 34.25 17.609 1 96.69 127 ARG B CA 1
ATOM 3624 C C . ARG B 1 127 ? -9.789 33.75 16.156 1 96.69 127 ARG B C 1
ATOM 3626 O O . ARG B 1 127 ? -9.562 34.562 15.25 1 96.69 127 ARG B O 1
ATOM 3633 N N . ILE B 1 128 ? -9.922 32.469 16.031 1 98.44 128 ILE B N 1
ATOM 3634 C CA . ILE B 1 128 ? -9.992 31.828 14.711 1 98.44 128 ILE B CA 1
ATOM 3635 C C . ILE B 1 128 ? -11.43 31.406 14.422 1 98.44 128 ILE B C 1
ATOM 3637 O O . ILE B 1 128 ? -11.953 30.484 15.07 1 98.44 128 ILE B O 1
ATOM 3641 N N . GLY B 1 129 ? -12.031 32.094 13.492 1 97.88 129 GLY B N 1
ATOM 3642 C CA . GLY B 1 129 ? -13.422 31.797 13.172 1 97.88 129 GLY B CA 1
ATOM 3643 C C . GLY B 1 129 ? -13.641 30.359 12.75 1 97.88 129 GLY B C 1
ATOM 3644 O O . GLY B 1 129 ? -14.617 29.734 13.164 1 97.88 129 GLY B O 1
ATOM 3645 N N . ALA B 1 130 ? -12.758 29.875 11.875 1 98.5 130 ALA B N 1
ATOM 3646 C CA . ALA B 1 130 ? -12.82 28.484 11.445 1 98.5 130 ALA B CA 1
ATOM 3647 C C . ALA B 1 130 ? -11.422 27.891 11.273 1 98.5 130 ALA B C 1
ATOM 3649 O O . ALA B 1 130 ? -10.523 28.562 10.758 1 98.5 130 ALA B O 1
ATOM 3650 N N . LEU B 1 131 ? -11.242 26.75 11.844 1 98.88 131 LEU B N 1
ATOM 3651 C CA . LEU B 1 131 ? -10.039 25.953 11.664 1 98.88 131 LEU B CA 1
ATOM 3652 C C . LEU B 1 131 ? -10.32 24.734 10.797 1 98.88 131 LEU B C 1
ATOM 3654 O O . LEU B 1 131 ? -11.164 23.891 11.141 1 98.88 131 LEU B O 1
ATOM 3658 N N . VAL B 1 132 ? -9.617 24.625 9.633 1 98.81 132 VAL B N 1
ATOM 3659 C CA . VAL B 1 132 ? -9.883 23.578 8.641 1 98.81 132 VAL B CA 1
ATOM 3660 C C . VAL B 1 132 ? -8.664 22.672 8.5 1 98.81 132 VAL B C 1
ATOM 3662 O O . VAL B 1 132 ? -7.543 23.156 8.32 1 98.81 132 VAL B O 1
ATOM 3665 N N . GLY B 1 133 ? -8.828 21.438 8.617 1 98.62 133 GLY B N 1
ATOM 3666 C CA . GLY B 1 133 ? -7.738 20.484 8.43 1 98.62 133 GLY B CA 1
ATOM 3667 C C . GLY B 1 133 ? -8.18 19.203 7.754 1 98.62 133 GLY B C 1
ATOM 3668 O O . GLY B 1 133 ? -9.234 18.656 8.07 1 98.62 133 GLY B O 1
ATOM 3669 N N . SER B 1 134 ? -7.43 18.734 6.809 1 98 134 SER B N 1
ATOM 3670 C CA . SER B 1 134 ? -7.629 17.453 6.156 1 98 134 SER B CA 1
ATOM 3671 C C . SER B 1 134 ? -6.406 16.547 6.32 1 98 134 SER B C 1
ATOM 3673 O O . SER B 1 134 ? -5.281 17.031 6.418 1 98 134 SER B O 1
ATOM 3675 N N . SER B 1 135 ? -6.609 15.18 6.395 1 98 135 SER B N 1
ATOM 3676 C CA . SER B 1 135 ? -5.5 14.242 6.52 1 98 135 SER B CA 1
ATOM 3677 C C . SER B 1 135 ? -4.578 14.625 7.672 1 98 135 SER B C 1
ATOM 3679 O O . SER B 1 135 ? -5.035 14.797 8.805 1 98 135 SER B O 1
ATOM 3681 N N . VAL B 1 136 ? -3.314 14.93 7.434 1 98.19 136 VAL B N 1
ATOM 3682 C CA . VAL B 1 136 ? -2.373 15.367 8.461 1 98.19 136 VAL B CA 1
ATOM 3683 C C . VAL B 1 136 ? -2.752 16.766 8.953 1 98.19 136 VAL B C 1
ATOM 3685 O O . VAL B 1 136 ? -2.559 17.078 10.133 1 98.19 136 VAL B O 1
ATOM 3688 N N . GLY B 1 137 ? -3.297 17.531 8.031 1 98.69 137 GLY B N 1
ATOM 3689 C CA . GLY B 1 137 ? -3.828 18.812 8.461 1 98.69 137 GLY B CA 1
ATOM 3690 C C . GLY B 1 137 ? -4.93 18.688 9.5 1 98.69 137 GLY B C 1
ATOM 3691 O O . GLY B 1 137 ? -5.082 19.547 10.367 1 98.69 137 GLY B O 1
ATOM 3692 N N . GLY B 1 138 ? -5.691 17.594 9.383 1 98.81 138 GLY B N 1
ATOM 3693 C CA . GLY B 1 138 ? -6.703 17.297 10.391 1 98.81 138 GLY B CA 1
ATOM 3694 C C . GLY B 1 138 ? -6.117 16.953 11.742 1 98.81 138 GLY B C 1
ATOM 3695 O O . GLY B 1 138 ? -6.68 17.312 12.781 1 98.81 138 GLY B O 1
ATOM 3696 N N . PHE B 1 139 ? -4.973 16.234 11.766 1 98.81 139 PHE B N 1
ATOM 3697 C CA . PHE B 1 139 ? -4.242 15.992 13 1 98.81 139 PHE B CA 1
ATOM 3698 C C . PHE B 1 139 ? -3.934 17.312 13.711 1 98.81 139 PHE B C 1
ATOM 3700 O O . PHE B 1 139 ? -4.152 17.438 14.922 1 98.81 139 PHE B O 1
ATOM 3707 N N . GLN B 1 140 ? -3.455 18.266 12.93 1 98.94 140 GLN B N 1
ATOM 3708 C CA . GLN B 1 140 ? -3.123 19.594 13.445 1 98.94 140 GLN B CA 1
ATOM 3709 C C . GLN B 1 140 ? -4.359 20.281 14.008 1 98.94 140 GLN B C 1
ATOM 3711 O O . GLN B 1 140 ? -4.324 20.828 15.117 1 98.94 140 GLN B O 1
ATOM 3716 N N . ALA B 1 141 ? -5.398 20.219 13.258 1 98.94 141 ALA B N 1
ATOM 3717 C CA . ALA B 1 141 ? -6.629 20.906 13.633 1 98.94 141 ALA B CA 1
ATOM 3718 C C . ALA B 1 141 ? -7.215 20.328 14.914 1 98.94 141 ALA B C 1
ATOM 3720 O O . ALA B 1 141 ? -7.648 21.062 15.805 1 98.94 141 ALA B O 1
ATOM 3721 N N . VAL B 1 142 ? -7.23 19.016 15.016 1 98.94 142 VAL B N 1
ATOM 3722 C CA . VAL B 1 142 ? -7.707 18.375 16.234 1 98.94 142 VAL B CA 1
ATOM 3723 C C . VAL B 1 142 ? -6.848 18.797 17.422 1 98.94 142 VAL B C 1
ATOM 3725 O O . VAL B 1 142 ? -7.375 19.219 18.453 1 98.94 142 VAL B O 1
ATOM 3728 N N . GLU B 1 143 ? -5.566 18.719 17.266 1 98.88 143 GLU B N 1
ATOM 3729 C CA . GLU B 1 143 ? -4.648 19.078 18.344 1 98.88 143 GLU B CA 1
ATOM 3730 C C . GLU B 1 143 ? -4.848 20.516 18.781 1 98.88 143 GLU B C 1
ATOM 3732 O O . GLU B 1 143 ? -4.875 20.812 19.969 1 98.88 143 GLU B O 1
ATOM 3737 N N . TRP B 1 144 ? -4.969 21.406 17.781 1 98.94 144 TRP B N 1
ATOM 3738 C CA . TRP B 1 144 ? -5.117 22.812 18.094 1 98.94 144 TRP B CA 1
ATOM 3739 C C . TRP B 1 144 ? -6.43 23.078 18.828 1 98.94 144 TRP B C 1
ATOM 3741 O O . TRP B 1 144 ? -6.453 23.797 19.828 1 98.94 144 TRP B O 1
ATOM 3751 N N . ALA B 1 145 ? -7.508 22.469 18.406 1 98.88 145 ALA B N 1
ATOM 3752 C CA . ALA B 1 145 ? -8.82 22.641 19.031 1 98.88 145 ALA B CA 1
ATOM 3753 C C . ALA B 1 145 ? -8.836 22.109 20.453 1 98.88 145 ALA B C 1
ATOM 3755 O O . ALA B 1 145 ? -9.539 22.656 21.312 1 98.88 145 ALA B O 1
ATOM 3756 N N . VAL B 1 146 ? -8.078 21.078 20.703 1 98.81 146 VAL B N 1
ATOM 3757 C CA . VAL B 1 146 ? -7.973 20.516 22.031 1 98.81 146 VAL B CA 1
ATOM 3758 C C . VAL B 1 146 ? -7.086 21.406 22.906 1 98.81 146 VAL B C 1
ATOM 3760 O O . VAL B 1 146 ? -7.363 21.594 24.094 1 98.81 146 VAL B O 1
ATOM 3763 N N . THR B 1 147 ? -6.062 21.953 22.328 1 98.69 147 THR B N 1
ATOM 3764 C CA . THR B 1 147 ? -5.074 22.766 23.047 1 98.69 147 THR B CA 1
ATOM 3765 C C . THR B 1 147 ? -5.645 24.125 23.422 1 98.69 147 THR B C 1
ATOM 3767 O O . THR B 1 147 ? -5.414 24.625 24.516 1 98.69 147 THR B O 1
ATOM 3770 N N . GLU B 1 148 ? -6.371 24.719 22.484 1 98.62 148 GLU B N 1
ATOM 3771 C CA . GLU B 1 148 ? -6.984 26.031 22.703 1 98.62 148 GLU B CA 1
ATOM 3772 C C . GLU B 1 148 ? -8.469 26.016 22.344 1 98.62 148 GLU B C 1
ATOM 3774 O O . GLU B 1 148 ? -8.898 26.703 21.422 1 98.62 148 GLU B O 1
ATOM 3779 N N . PRO B 1 149 ? -9.258 25.406 23.172 1 98.38 149 PRO B N 1
ATOM 3780 C CA . PRO B 1 149 ? -10.672 25.219 22.844 1 98.38 149 PRO B CA 1
ATOM 3781 C C . PRO B 1 149 ? -11.422 26.531 22.688 1 98.38 149 PRO B C 1
ATOM 3783 O O . PRO B 1 149 ? -12.328 26.625 21.844 1 98.38 149 PRO B O 1
ATOM 3786 N N . GLN B 1 150 ? -11.023 27.562 23.359 1 97.94 150 GLN B N 1
ATOM 3787 C CA . GLN B 1 150 ? -11.773 28.812 23.344 1 97.94 150 GLN B CA 1
ATOM 3788 C C . GLN B 1 150 ? -11.375 29.703 22.172 1 97.94 150 GLN B C 1
ATOM 3790 O O . GLN B 1 150 ? -12.078 30.656 21.828 1 97.94 150 GLN B O 1
ATOM 3795 N N . ARG B 1 151 ? -10.305 29.375 21.5 1 98.12 151 ARG B N 1
ATOM 3796 C CA . ARG B 1 151 ? -9.805 30.203 20.406 1 98.12 151 ARG B CA 1
ATOM 3797 C C . ARG B 1 151 ? -10.492 29.844 19.094 1 98.12 151 ARG B C 1
ATOM 3799 O O . ARG B 1 151 ? -10.547 30.656 18.172 1 98.12 151 ARG B O 1
ATOM 3806 N N . ILE B 1 152 ? -10.992 28.625 19.031 1 98.31 152 ILE B N 1
ATOM 3807 C CA . ILE B 1 152 ? -11.5 28.094 17.766 1 98.31 152 ILE B CA 1
ATOM 3808 C C . ILE B 1 152 ? -13.023 28.203 17.75 1 98.31 152 ILE B C 1
ATOM 3810 O O . ILE B 1 152 ? -13.703 27.672 18.641 1 98.31 152 ILE B O 1
ATOM 3814 N N . GLY B 1 153 ? -13.57 28.844 16.75 1 97.94 153 GLY B N 1
ATOM 3815 C CA . GLY B 1 153 ? -15.016 28.984 16.609 1 97.94 153 GLY B CA 1
ATOM 3816 C C . GLY B 1 153 ? -15.656 27.797 15.914 1 97.94 153 GLY B C 1
ATOM 3817 O O . GLY B 1 153 ? -16.578 27.188 16.453 1 97.94 153 GLY B O 1
ATOM 3818 N N . LYS B 1 154 ? -15.258 27.531 14.758 1 98.38 154 LYS B N 1
ATOM 3819 C CA . LYS B 1 154 ? -15.688 26.375 13.969 1 98.38 154 LYS B CA 1
ATOM 3820 C C . LYS B 1 154 ? -14.508 25.453 13.656 1 98.38 154 LYS B C 1
ATOM 3822 O O . LYS B 1 154 ? -13.375 25.906 13.523 1 98.38 154 LYS B O 1
ATOM 3827 N N . LEU B 1 155 ? -14.773 24.156 13.625 1 98.81 155 LEU B N 1
ATOM 3828 C CA . LEU B 1 155 ? -13.766 23.156 13.328 1 98.81 155 LEU B CA 1
ATOM 3829 C C . LEU B 1 155 ? -14.219 22.234 12.195 1 98.81 155 LEU B C 1
ATOM 3831 O O . LEU B 1 155 ? -15.305 21.656 12.25 1 98.81 155 LEU B O 1
ATOM 3835 N N . VAL B 1 156 ? -13.43 22.188 11.125 1 98.88 156 VAL B N 1
ATOM 3836 C CA . VAL B 1 156 ? -13.695 21.328 9.977 1 98.88 156 VAL B CA 1
ATOM 3837 C C . VAL B 1 156 ? -12.633 20.234 9.891 1 98.88 156 VAL B C 1
ATOM 3839 O O . VAL B 1 156 ? -11.445 20.516 9.688 1 98.88 156 VAL B O 1
ATOM 3842 N N . LEU B 1 157 ? -13.047 19.031 10.062 1 98.88 157 LEU B N 1
ATOM 3843 C CA . LEU B 1 157 ? -12.164 17.875 9.984 1 98.88 157 LEU B CA 1
ATOM 3844 C C . LEU B 1 157 ? -12.516 17 8.781 1 98.88 157 LEU B C 1
ATOM 3846 O O . LEU B 1 157 ? -13.633 16.484 8.703 1 98.88 157 LEU B O 1
ATOM 3850 N N . ILE B 1 158 ? -11.562 16.844 7.855 1 98.69 158 ILE B N 1
ATOM 3851 C CA . ILE B 1 158 ? -11.812 16.078 6.637 1 98.69 158 ILE B CA 1
ATOM 3852 C C . ILE B 1 158 ? -10.844 14.906 6.547 1 98.69 158 ILE B C 1
ATOM 3854 O O . ILE B 1 158 ? -9.625 15.102 6.508 1 98.69 158 ILE B O 1
ATOM 3858 N N . ALA B 1 159 ? -11.344 13.648 6.508 1 98.31 159 ALA B N 1
ATOM 3859 C CA . ALA B 1 159 ? -10.539 12.445 6.297 1 98.31 159 ALA B CA 1
ATOM 3860 C C . ALA B 1 159 ? -9.312 12.445 7.203 1 98.31 159 ALA B C 1
ATOM 3862 O O . ALA B 1 159 ? -8.18 12.406 6.727 1 98.31 159 ALA B O 1
ATOM 3863 N N . THR B 1 160 ? -9.523 12.398 8.477 1 98.62 160 THR B N 1
ATOM 3864 C CA . THR B 1 160 ? -8.453 12.531 9.453 1 98.62 160 THR B CA 1
ATOM 3865 C C . THR B 1 160 ? -8.766 11.727 10.711 1 98.62 160 THR B C 1
ATOM 3867 O O . THR B 1 160 ? -9.648 10.859 10.695 1 98.62 160 THR B O 1
ATOM 3870 N N . SER B 1 161 ? -7.945 11.938 11.758 1 98.38 161 SER B N 1
ATOM 3871 C CA . SER B 1 161 ? -8.102 11.211 13.008 1 98.38 161 SER B CA 1
ATOM 3872 C C . SER B 1 161 ? -7.516 11.992 14.18 1 98.38 161 SER B C 1
ATOM 3874 O O . SER B 1 161 ? -6.859 13.016 13.977 1 98.38 161 SER B O 1
ATOM 3876 N N . ALA B 1 162 ? -7.859 11.5 15.359 1 98.69 162 ALA B N 1
ATOM 3877 C CA . ALA B 1 162 ? -7.324 12.117 16.578 1 98.69 162 ALA B CA 1
ATOM 3878 C C . ALA B 1 162 ? -6.047 11.414 17.031 1 98.69 162 ALA B C 1
ATOM 3880 O O . ALA B 1 162 ? -5.312 11.93 17.875 1 98.69 162 ALA B O 1
ATOM 3881 N N . LYS B 1 163 ? -5.789 10.297 16.438 1 98 163 LYS B N 1
ATOM 3882 C CA . LYS B 1 163 ? -4.617 9.5 16.766 1 98 163 LYS B CA 1
ATOM 3883 C C . LYS B 1 163 ? -4.195 8.625 15.594 1 98 163 LYS B C 1
ATOM 3885 O O . LYS B 1 163 ? -5.039 8.062 14.898 1 98 163 LYS B O 1
ATOM 3890 N N . ALA B 1 164 ? -2.867 8.609 15.375 1 97.75 164 ALA B N 1
ATOM 3891 C CA . ALA B 1 164 ? -2.369 7.68 14.359 1 97.75 164 ALA B CA 1
ATOM 3892 C C . ALA B 1 164 ? -2.713 6.238 14.719 1 97.75 164 ALA B C 1
ATOM 3894 O O . ALA B 1 164 ? -2.59 5.836 15.883 1 97.75 164 ALA B O 1
ATOM 3895 N N . SER B 1 165 ? -3.207 5.469 13.797 1 97.5 165 SER B N 1
ATOM 3896 C CA . SER B 1 165 ? -3.566 4.07 14.008 1 97.5 165 SER B CA 1
ATOM 3897 C C . SER B 1 165 ? -2.414 3.145 13.641 1 97.5 165 SER B C 1
ATOM 3899 O O . SER B 1 165 ? -1.487 3.547 12.93 1 97.5 165 SER B O 1
ATOM 3901 N N . PRO B 1 166 ? -2.451 1.895 14.109 1 97.94 166 PRO B N 1
ATOM 3902 C CA . PRO B 1 166 ? -1.442 0.935 13.656 1 97.94 166 PRO B CA 1
ATOM 3903 C C . PRO B 1 166 ? -1.382 0.818 12.133 1 97.94 166 PRO B C 1
ATOM 3905 O O . PRO B 1 166 ? -0.295 0.695 11.562 1 97.94 166 PRO B O 1
ATOM 3908 N N . TRP B 1 167 ? -2.48 0.896 11.5 1 98 167 TRP B N 1
ATOM 3909 C CA . TRP B 1 167 ? -2.582 0.812 10.047 1 98 167 TRP B CA 1
ATOM 3910 C C . TRP B 1 167 ? -1.841 1.967 9.383 1 98 167 TRP B C 1
ATOM 3912 O O . TRP B 1 167 ? -0.988 1.749 8.523 1 98 167 TRP B O 1
ATOM 3922 N N . SER B 1 168 ? -2.145 3.186 9.781 1 98.12 168 SER B N 1
ATOM 3923 C CA . SER B 1 168 ? -1.491 4.34 9.172 1 98.12 168 SER B CA 1
ATOM 3924 C C . SER B 1 168 ? -0.001 4.367 9.492 1 98.12 168 SER B C 1
ATOM 3926 O O . SER B 1 168 ? 0.809 4.805 8.672 1 98.12 168 SER B O 1
ATOM 3928 N N . ILE B 1 169 ? 0.374 3.908 10.688 1 98.56 169 ILE B N 1
ATOM 3929 C CA . ILE B 1 169 ? 1.777 3.826 11.07 1 98.56 169 ILE B CA 1
ATOM 3930 C C . ILE B 1 169 ? 2.498 2.809 10.188 1 98.56 169 ILE B C 1
ATOM 3932 O O . ILE B 1 169 ? 3.631 3.039 9.766 1 98.56 169 ILE B O 1
ATOM 3936 N N . ALA B 1 170 ? 1.847 1.717 9.914 1 98.75 170 ALA B N 1
ATOM 3937 C CA . ALA B 1 170 ? 2.428 0.709 9.031 1 98.75 170 ALA B CA 1
ATOM 3938 C C . ALA B 1 170 ? 2.648 1.271 7.629 1 98.75 170 ALA B C 1
ATOM 3940 O O . ALA B 1 170 ? 3.672 0.998 6.996 1 98.75 170 ALA B O 1
ATOM 3941 N N . ILE B 1 171 ? 1.673 2 7.141 1 98.62 171 ILE B N 1
ATOM 3942 C CA . ILE B 1 171 ? 1.791 2.639 5.836 1 98.62 171 ILE B CA 1
ATOM 3943 C C . ILE B 1 171 ? 3.016 3.553 5.816 1 98.62 171 ILE B C 1
ATOM 3945 O O . ILE B 1 171 ? 3.836 3.484 4.898 1 98.62 171 ILE B O 1
ATOM 3949 N N . ASP B 1 172 ? 3.17 4.328 6.816 1 98.69 172 ASP B N 1
ATOM 3950 C CA . ASP B 1 172 ? 4.281 5.27 6.898 1 98.69 172 ASP B CA 1
ATOM 3951 C C . ASP B 1 172 ? 5.617 4.539 7.012 1 98.69 172 ASP B C 1
ATOM 3953 O O . ASP B 1 172 ? 6.605 4.941 6.395 1 98.69 172 ASP B O 1
ATOM 3957 N N . GLU B 1 173 ? 5.629 3.518 7.844 1 98.75 173 GLU B N 1
ATOM 3958 C CA . GLU B 1 173 ? 6.863 2.752 7.992 1 98.75 173 GLU B CA 1
ATOM 3959 C C . GLU B 1 173 ? 7.312 2.168 6.656 1 98.75 173 GLU B C 1
ATOM 3961 O O . GLU B 1 173 ? 8.508 2.154 6.352 1 98.75 173 GLU B O 1
ATOM 3966 N N . THR B 1 174 ? 6.41 1.669 5.934 1 98.75 174 THR B N 1
ATOM 3967 C CA . THR B 1 174 ? 6.73 1.116 4.625 1 98.75 174 THR B CA 1
ATOM 3968 C C . THR B 1 174 ? 7.379 2.174 3.736 1 98.75 174 THR B C 1
ATOM 3970 O O . THR B 1 174 ? 8.336 1.884 3.018 1 98.75 174 THR B O 1
ATOM 3973 N N . GLN B 1 175 ? 6.867 3.375 3.736 1 98.81 175 GLN B N 1
ATOM 3974 C CA . GLN B 1 175 ? 7.457 4.477 2.982 1 98.81 175 GLN B CA 1
ATOM 3975 C C . GLN B 1 175 ? 8.875 4.777 3.465 1 98.81 175 GLN B C 1
ATOM 3977 O O . GLN B 1 175 ? 9.781 4.98 2.656 1 98.81 175 GLN B O 1
ATOM 3982 N N . ARG B 1 176 ? 9.055 4.77 4.77 1 98.69 176 ARG B N 1
ATOM 3983 C CA . ARG B 1 176 ? 10.383 5.023 5.316 1 98.69 176 ARG B CA 1
ATOM 3984 C C . ARG B 1 176 ? 11.359 3.918 4.914 1 98.69 176 ARG B C 1
ATOM 3986 O O . ARG B 1 176 ? 12.516 4.191 4.613 1 98.69 176 ARG B O 1
ATOM 3993 N N . MET B 1 177 ? 10.898 2.684 4.926 1 98.75 177 MET B N 1
ATOM 3994 C CA . MET B 1 177 ? 11.734 1.562 4.5 1 98.75 177 MET B CA 1
ATOM 3995 C C . MET B 1 177 ? 12.203 1.749 3.059 1 98.75 177 MET B C 1
ATOM 3997 O O . MET B 1 177 ? 13.352 1.454 2.73 1 98.75 177 MET B O 1
ATOM 4001 N N . ALA B 1 178 ? 11.32 2.219 2.184 1 98.81 178 ALA B N 1
ATOM 4002 C CA . ALA B 1 178 ? 11.68 2.469 0.79 1 98.81 178 ALA B CA 1
ATOM 4003 C C . ALA B 1 178 ? 12.742 3.555 0.687 1 98.81 178 ALA B C 1
ATOM 4005 O O . ALA B 1 178 ? 13.695 3.432 -0.093 1 98.81 178 ALA B O 1
ATOM 4006 N N . ILE B 1 179 ? 12.586 4.617 1.449 1 98.81 179 ILE B N 1
ATOM 4007 C CA . ILE B 1 179 ? 13.57 5.695 1.455 1 98.81 179 ILE B CA 1
ATOM 4008 C C . ILE B 1 179 ? 14.914 5.168 1.956 1 98.81 179 ILE B C 1
ATOM 4010 O O . ILE B 1 179 ? 15.953 5.453 1.367 1 98.81 179 ILE B O 1
ATOM 4014 N N . GLU B 1 180 ? 14.883 4.379 2.984 1 98.5 180 GLU B N 1
ATOM 4015 C CA . GLU B 1 180 ? 16.094 3.861 3.607 1 98.5 180 GLU B CA 1
ATOM 4016 C C . GLU B 1 180 ? 16.797 2.846 2.705 1 98.5 180 GLU B C 1
ATOM 4018 O O . GLU B 1 180 ? 18 2.607 2.84 1 98.5 180 GLU B O 1
ATOM 4023 N N . ALA B 1 181 ? 16.047 2.217 1.824 1 98.5 181 ALA B N 1
ATOM 4024 C CA . ALA B 1 181 ? 16.641 1.287 0.866 1 98.5 181 ALA B CA 1
ATOM 4025 C C . ALA B 1 181 ? 17.562 2.018 -0.11 1 98.5 181 ALA B C 1
ATOM 4027 O O . ALA B 1 181 ? 18.453 1.412 -0.697 1 98.5 181 ALA B O 1
ATOM 4028 N N . ASP B 1 182 ? 17.312 3.316 -0.395 1 98.25 182 ASP B N 1
ATOM 4029 C CA . ASP B 1 182 ? 18.203 4.18 -1.167 1 98.25 182 ASP B CA 1
ATOM 4030 C C . ASP B 1 182 ? 19.438 4.574 -0.353 1 98.25 182 ASP B C 1
ATOM 4032 O O . ASP B 1 182 ? 19.344 5.418 0.541 1 98.25 182 ASP B O 1
ATOM 4036 N N . ARG B 1 183 ? 20.562 4.148 -0.685 1 95.94 183 ARG B N 1
ATOM 4037 C CA . ARG B 1 183 ? 21.766 4.277 0.136 1 95.94 183 ARG B CA 1
ATOM 4038 C C . ARG B 1 183 ? 22.297 5.707 0.115 1 95.94 183 ARG B C 1
ATOM 4040 O O . ARG B 1 183 ? 23.141 6.074 0.928 1 95.94 183 ARG B O 1
ATOM 4047 N N . THR B 1 184 ? 21.781 6.477 -0.833 1 97.62 184 THR B N 1
ATOM 4048 C CA . THR B 1 184 ? 22.203 7.871 -0.816 1 97.62 184 THR B CA 1
ATOM 4049 C C . THR B 1 184 ? 21.516 8.625 0.324 1 97.62 184 THR B C 1
ATOM 4051 O O . THR B 1 184 ? 21.969 9.711 0.704 1 97.62 184 THR B O 1
ATOM 4054 N N . PHE B 1 185 ? 20.422 8.117 0.844 1 98.25 185 PHE B N 1
ATOM 4055 C CA . PHE B 1 185 ? 19.75 8.75 1.978 1 98.25 185 PHE B CA 1
ATOM 4056 C C . PHE B 1 185 ? 20.672 8.773 3.197 1 98.25 185 PHE B C 1
ATOM 4058 O O . PHE B 1 185 ? 21.188 7.738 3.613 1 98.25 185 PHE B O 1
ATOM 4065 N N . GLY B 1 186 ? 20.906 9.914 3.711 1 96.19 186 GLY B N 1
ATOM 4066 C CA . GLY B 1 186 ? 21.844 10.117 4.801 1 96.19 186 GLY B CA 1
ATOM 4067 C C . GLY B 1 186 ? 23.094 10.883 4.383 1 96.19 186 GLY B C 1
ATOM 4068 O O . GLY B 1 186 ? 23.828 11.398 5.23 1 96.19 186 GLY B O 1
ATOM 4069 N N . GLU B 1 187 ? 23.328 10.852 3.098 1 97.62 187 GLU B N 1
ATOM 4070 C CA . GLU B 1 187 ? 24.422 11.688 2.609 1 97.62 187 GLU B CA 1
ATOM 4071 C C . GLU B 1 187 ? 24.094 13.172 2.752 1 97.62 187 GLU B C 1
ATOM 4073 O O . GLU B 1 187 ? 22.922 13.555 2.67 1 97.62 187 GLU B O 1
ATOM 4078 N N . PRO B 1 188 ? 25.078 14.023 2.977 1 97 188 PRO B N 1
ATOM 4079 C CA . PRO B 1 188 ? 24.844 15.445 3.197 1 97 188 PRO B CA 1
ATOM 4080 C C . PRO B 1 188 ? 24.609 16.219 1.897 1 97 188 PRO B C 1
ATOM 4082 O O . PRO B 1 188 ? 25.391 17.094 1.547 1 97 188 PRO B O 1
ATOM 4085 N N . ARG B 1 189 ? 23.594 15.906 1.239 1 97.12 189 ARG B N 1
ATOM 4086 C CA . ARG B 1 189 ? 23.203 16.594 0.012 1 97.12 189 ARG B CA 1
ATOM 4087 C C . ARG B 1 189 ? 21.688 16.672 -0.119 1 97.12 189 ARG B C 1
ATOM 4089 O O . ARG B 1 189 ? 20.969 15.758 0.303 1 97.12 189 ARG B O 1
ATOM 4096 N N . ASP B 1 190 ? 21.156 17.594 -0.801 1 97.69 190 ASP B N 1
ATOM 4097 C CA . ASP B 1 190 ? 19.734 17.938 -0.858 1 97.69 190 ASP B CA 1
ATOM 4098 C C . ASP B 1 190 ? 18.938 16.875 -1.63 1 97.69 190 ASP B C 1
ATOM 4100 O O . ASP B 1 190 ? 17.75 16.672 -1.372 1 97.69 190 ASP B O 1
ATOM 4104 N N . ASP B 1 191 ? 19.625 16.203 -2.604 1 97.44 191 ASP B N 1
ATOM 4105 C CA . ASP B 1 191 ? 18.922 15.273 -3.49 1 97.44 191 ASP B CA 1
ATOM 4106 C C . ASP B 1 191 ? 19.125 13.828 -3.061 1 97.44 191 ASP B C 1
ATOM 4108 O O . ASP B 1 191 ? 18.953 12.906 -3.857 1 97.44 191 ASP B O 1
ATOM 4112 N N . ALA B 1 192 ? 19.625 13.609 -1.842 1 98.19 192 ALA B N 1
ATOM 4113 C CA . ALA B 1 192 ? 19.797 12.258 -1.325 1 98.19 192 ALA B CA 1
ATOM 4114 C C . ALA B 1 192 ? 18.453 11.57 -1.127 1 98.19 192 ALA B C 1
ATOM 4116 O O . ALA B 1 192 ? 17.469 12.211 -0.732 1 98.19 192 ALA B O 1
ATOM 4117 N N . GLY B 1 193 ? 18.391 10.281 -1.47 1 98.38 193 GLY B N 1
ATOM 4118 C CA . GLY B 1 193 ? 17.234 9.453 -1.17 1 98.38 193 GLY B CA 1
ATOM 4119 C C . GLY B 1 193 ? 16.109 9.617 -2.174 1 98.38 193 GLY B C 1
ATOM 4120 O O . GLY B 1 193 ? 14.969 9.211 -1.914 1 98.38 193 GLY B O 1
ATOM 4121 N N . MET B 1 194 ? 16.406 10.156 -3.377 1 98.62 194 MET B N 1
ATOM 4122 C CA . MET B 1 194 ? 15.352 10.555 -4.305 1 98.62 194 MET B CA 1
ATOM 4123 C C . MET B 1 194 ? 14.656 9.336 -4.891 1 98.62 194 MET B C 1
ATOM 4125 O O . MET B 1 194 ? 13.438 9.344 -5.098 1 98.62 194 MET B O 1
ATOM 4129 N N . ALA B 1 195 ? 15.398 8.219 -5.176 1 98.69 195 ALA B N 1
ATOM 4130 C CA . ALA B 1 195 ? 14.75 7.008 -5.668 1 98.69 195 ALA B CA 1
ATOM 4131 C C . ALA B 1 195 ? 13.82 6.414 -4.613 1 98.69 195 ALA B C 1
ATOM 4133 O O . ALA B 1 195 ? 12.734 5.934 -4.93 1 98.69 195 ALA B O 1
ATOM 4134 N N . GLY B 1 196 ? 14.281 6.441 -3.365 1 98.81 196 GLY B N 1
ATOM 4135 C CA . GLY B 1 196 ? 13.445 6.012 -2.256 1 98.81 196 GLY B CA 1
ATOM 4136 C C . GLY B 1 196 ? 12.211 6.875 -2.062 1 98.81 196 GLY B C 1
ATOM 4137 O O . GLY B 1 196 ? 11.125 6.367 -1.786 1 98.81 196 GLY B O 1
ATOM 4138 N N . LEU B 1 197 ? 12.398 8.195 -2.26 1 98.88 197 LEU B N 1
ATOM 4139 C CA . LEU B 1 197 ? 11.273 9.117 -2.129 1 98.88 197 LEU B CA 1
ATOM 4140 C C . LEU B 1 197 ? 10.227 8.844 -3.203 1 98.88 197 LEU B C 1
ATOM 4142 O O . LEU B 1 197 ? 9.023 8.898 -2.932 1 98.88 197 LEU B O 1
ATOM 4146 N N . ALA B 1 198 ? 10.695 8.578 -4.398 1 98.88 198 ALA B N 1
ATOM 4147 C CA . ALA B 1 198 ? 9.773 8.242 -5.477 1 98.88 198 ALA B CA 1
ATOM 4148 C C . ALA B 1 198 ? 8.953 7.004 -5.137 1 98.88 198 ALA B C 1
ATOM 4150 O O . ALA B 1 198 ? 7.734 6.984 -5.34 1 98.88 198 ALA B O 1
ATOM 4151 N N . ALA B 1 199 ? 9.602 5.977 -4.625 1 98.81 199 ALA B N 1
ATOM 4152 C CA . ALA B 1 199 ? 8.906 4.762 -4.207 1 98.81 199 ALA B CA 1
ATOM 4153 C C . ALA B 1 199 ? 7.953 5.047 -3.053 1 98.81 199 ALA B C 1
ATOM 4155 O O . ALA B 1 199 ? 6.832 4.527 -3.023 1 98.81 199 ALA B O 1
ATOM 4156 N N . ALA B 1 200 ? 8.391 5.887 -2.102 1 98.88 200 ALA B N 1
ATOM 4157 C CA . ALA B 1 200 ? 7.543 6.266 -0.972 1 98.88 200 ALA B CA 1
ATOM 4158 C C . ALA B 1 200 ? 6.27 6.957 -1.447 1 98.88 200 ALA B C 1
ATOM 4160 O O . ALA B 1 200 ? 5.176 6.664 -0.959 1 98.88 200 ALA B O 1
ATOM 4161 N N . ARG B 1 201 ? 6.434 7.852 -2.41 1 98.75 201 ARG B N 1
ATOM 4162 C CA . ARG B 1 201 ? 5.281 8.539 -2.98 1 98.75 201 ARG B CA 1
ATOM 4163 C C . ARG B 1 201 ? 4.328 7.547 -3.641 1 98.75 201 ARG B C 1
ATOM 4165 O O . ARG B 1 201 ? 3.105 7.684 -3.533 1 98.75 201 ARG B O 1
ATOM 4172 N N . ALA B 1 202 ? 4.879 6.602 -4.336 1 98.62 202 ALA B N 1
ATOM 4173 C CA . ALA B 1 202 ? 4.059 5.582 -4.984 1 98.62 202 ALA B CA 1
ATOM 4174 C C . ALA B 1 202 ? 3.273 4.777 -3.951 1 98.62 202 ALA B C 1
ATOM 4176 O O . ALA B 1 202 ? 2.109 4.434 -4.176 1 98.62 202 ALA B O 1
ATOM 4177 N N . ILE B 1 203 ? 3.873 4.426 -2.824 1 98.31 203 ILE B N 1
ATOM 4178 C CA . ILE B 1 203 ? 3.205 3.734 -1.729 1 98.31 203 ILE B CA 1
ATOM 4179 C C . ILE B 1 203 ? 2.045 4.582 -1.213 1 98.31 203 ILE B C 1
ATOM 4181 O O . ILE B 1 203 ? 0.924 4.09 -1.063 1 98.31 203 ILE B O 1
ATOM 4185 N N . GLY B 1 204 ? 2.355 5.848 -0.952 1 97.94 204 GLY B N 1
ATOM 4186 C CA . GLY B 1 204 ? 1.289 6.746 -0.542 1 97.94 204 GLY B CA 1
ATOM 4187 C C . GLY B 1 204 ? 0.128 6.777 -1.519 1 97.94 204 GLY B C 1
ATOM 4188 O O . GLY B 1 204 ? -1.029 6.641 -1.12 1 97.94 204 GLY B O 1
ATOM 4189 N N . LEU B 1 205 ? 0.458 6.898 -2.766 1 97.5 205 LEU B N 1
ATOM 4190 C CA . LEU B 1 205 ? -0.562 7.047 -3.799 1 97.5 205 LEU B CA 1
ATOM 4191 C C . LEU B 1 205 ? -1.471 5.82 -3.844 1 97.5 205 LEU B C 1
ATOM 4193 O O . LEU B 1 205 ? -2.668 5.941 -4.109 1 97.5 205 LEU B O 1
ATOM 4197 N N . LEU B 1 206 ? -0.941 4.629 -3.623 1 97.25 206 LEU B N 1
ATOM 4198 C CA . LEU B 1 206 ? -1.773 3.436 -3.525 1 97.25 206 LEU B CA 1
ATOM 4199 C C . LEU B 1 206 ? -2.869 3.619 -2.48 1 97.25 206 LEU B C 1
ATOM 4201 O O . LEU B 1 206 ? -4.031 3.287 -2.729 1 97.25 206 LEU B O 1
ATOM 4205 N N . THR B 1 207 ? -2.516 4.195 -1.369 1 96.12 207 THR B N 1
ATOM 4206 C CA . THR B 1 207 ? -3.467 4.336 -0.271 1 96.12 207 THR B CA 1
ATOM 4207 C C . THR B 1 207 ? -4.375 5.543 -0.493 1 96.12 207 THR B C 1
ATOM 4209 O O . THR B 1 207 ? -5.492 5.59 0.026 1 96.12 207 THR B O 1
ATOM 4212 N N . TYR B 1 208 ? -3.953 6.52 -1.336 1 96.31 208 TYR B N 1
ATOM 4213 C CA . TYR B 1 208 ? -4.734 7.727 -1.572 1 96.31 208 TYR B CA 1
ATOM 4214 C C . TYR B 1 208 ? -5.844 7.469 -2.582 1 96.31 208 TYR B C 1
ATOM 4216 O O . TYR B 1 208 ? -6.941 8.023 -2.465 1 96.31 208 TYR B O 1
ATOM 4224 N N . ARG B 1 209 ? -5.598 6.625 -3.545 1 95 209 ARG B N 1
ATOM 4225 C CA . ARG B 1 209 ? -6.527 6.457 -4.656 1 95 209 ARG B CA 1
ATOM 4226 C C . ARG B 1 209 ? -7.312 5.156 -4.52 1 95 209 ARG B C 1
ATOM 4228 O O . ARG B 1 209 ? -8.5 5.105 -4.844 1 95 209 ARG B O 1
ATOM 4235 N N . GLY B 1 210 ? -6.609 4.09 -4.145 1 92.5 210 GLY B N 1
ATOM 4236 C CA . GLY B 1 210 ? -7.285 2.818 -3.936 1 92.5 210 GLY B CA 1
ATOM 4237 C C . GLY B 1 210 ? -7.605 2.094 -5.227 1 92.5 210 GLY B C 1
ATOM 4238 O O . GLY B 1 210 ? -7.262 2.568 -6.312 1 92.5 210 GLY B O 1
ATOM 4239 N N . SER B 1 211 ? -8.297 0.939 -5.102 1 94.81 211 SER B N 1
ATOM 4240 C CA . SER B 1 211 ? -8.539 0.025 -6.211 1 94.81 211 SER B CA 1
ATOM 4241 C C . SER B 1 211 ? -9.477 0.646 -7.238 1 94.81 211 SER B C 1
ATOM 4243 O O . SER B 1 211 ? -9.219 0.587 -8.445 1 94.81 211 SER B O 1
ATOM 4245 N N . LEU B 1 212 ? -10.555 1.307 -6.766 1 94.75 212 LEU B N 1
ATOM 4246 C CA . LEU B 1 212 ? -11.531 1.875 -7.684 1 94.75 212 LEU B CA 1
ATOM 4247 C C . LEU B 1 212 ? -10.898 2.949 -8.562 1 94.75 212 LEU B C 1
ATOM 4249 O O . LEU B 1 212 ? -11.117 2.979 -9.773 1 94.75 212 LEU B O 1
ATOM 4253 N N . GLY B 1 213 ? -10.078 3.809 -7.918 1 95.5 213 GLY B N 1
ATOM 4254 C CA . GLY B 1 213 ? -9.422 4.867 -8.664 1 95.5 213 GLY B CA 1
ATOM 4255 C C . GLY B 1 213 ? -8.5 4.348 -9.75 1 95.5 213 GLY B C 1
ATOM 4256 O O . GLY B 1 213 ? -8.57 4.789 -10.898 1 95.5 213 GLY B O 1
ATOM 4257 N N . TYR B 1 214 ? -7.711 3.355 -9.461 1 97.06 214 TYR B N 1
ATOM 4258 C CA . TYR B 1 214 ? -6.773 2.797 -10.43 1 97.06 214 TYR B CA 1
ATOM 4259 C C . TYR B 1 214 ? -7.508 2.049 -11.531 1 97.06 214 TYR B C 1
ATOM 4261 O O . TYR B 1 214 ? -7.184 2.199 -12.719 1 97.06 214 TYR B O 1
ATOM 4269 N N . ASN B 1 215 ? -8.484 1.229 -11.156 1 96.5 215 ASN B N 1
ATOM 4270 C CA . ASN B 1 215 ? -9.188 0.416 -12.141 1 96.5 215 ASN B CA 1
ATOM 4271 C C . ASN B 1 215 ? -9.992 1.281 -13.109 1 96.5 215 ASN B C 1
ATOM 4273 O O . ASN B 1 215 ? -10.172 0.917 -14.273 1 96.5 215 ASN B O 1
ATOM 4277 N N . LEU B 1 216 ? -10.359 2.438 -12.625 1 95.75 216 LEU B N 1
ATOM 4278 C CA . LEU B 1 216 ? -11.133 3.355 -13.453 1 95.75 216 LEU B CA 1
ATOM 4279 C C . LEU B 1 216 ? -10.219 4.129 -14.398 1 95.75 216 LEU B C 1
ATOM 4281 O O . LEU B 1 216 ? -10.594 4.41 -15.539 1 95.75 216 LEU B O 1
ATOM 4285 N N . THR B 1 217 ? -8.953 4.406 -14.008 1 96.38 217 THR B N 1
ATOM 4286 C CA . THR B 1 217 ? -8.219 5.453 -14.711 1 96.38 217 THR B CA 1
ATOM 4287 C C . THR B 1 217 ? -6.977 4.879 -15.391 1 96.38 217 THR B C 1
ATOM 4289 O O . THR B 1 217 ? -6.387 5.527 -16.266 1 96.38 217 THR B O 1
ATOM 4292 N N . GLN B 1 218 ? -6.566 3.652 -15.023 1 97.5 218 GLN B N 1
ATOM 4293 C CA . GLN B 1 218 ? -5.25 3.227 -15.484 1 97.5 218 GLN B CA 1
ATOM 4294 C C . GLN B 1 218 ? -5.34 1.935 -16.297 1 97.5 218 GLN B C 1
ATOM 4296 O O . GLN B 1 218 ? -4.414 1.119 -16.266 1 97.5 218 GLN B O 1
ATOM 4301 N N . GLN B 1 219 ? -6.391 1.683 -16.906 1 96.06 219 GLN B N 1
ATOM 4302 C CA . GLN B 1 219 ? -6.551 0.512 -17.766 1 96.06 219 GLN B CA 1
ATOM 4303 C C . GLN B 1 219 ? -5.609 0.579 -18.969 1 96.06 219 GLN B C 1
ATOM 4305 O O . GLN B 1 219 ? -5.41 1.647 -19.547 1 96.06 219 GLN B O 1
ATOM 4310 N N . ASP B 1 220 ? -5.07 -0.539 -19.266 1 95.75 220 ASP B N 1
ATOM 4311 C CA . ASP B 1 220 ? -4.258 -0.617 -20.484 1 95.75 220 ASP B CA 1
ATOM 4312 C C . ASP B 1 220 ? -5.125 -0.556 -21.734 1 95.75 220 ASP B C 1
ATOM 4314 O O . ASP B 1 220 ? -6.266 -1.027 -21.719 1 95.75 220 ASP B O 1
ATOM 4318 N N . ARG B 1 221 ? -4.523 -0.055 -22.875 1 91.06 221 ARG B N 1
ATOM 4319 C CA . ARG B 1 221 ? -5.227 0.042 -24.141 1 91.06 221 ARG B CA 1
ATOM 4320 C C . ARG B 1 221 ? -4.875 -1.131 -25.047 1 91.06 221 ARG B C 1
ATOM 4322 O O . ARG B 1 221 ? -5.637 -1.467 -25.969 1 91.06 221 ARG B O 1
ATOM 4329 N N . GLU B 1 222 ? -3.668 -1.726 -24.75 1 88.38 222 GLU B N 1
ATOM 4330 C CA . GLU B 1 222 ? -3.195 -2.891 -25.484 1 88.38 222 GLU B CA 1
ATOM 4331 C C . GLU B 1 222 ? -3.131 -4.125 -24.594 1 88.38 222 GLU B C 1
ATOM 4333 O O . GLU B 1 222 ? -3.012 -4.008 -23.375 1 88.38 222 GLU B O 1
ATOM 4338 N N . GLU B 1 223 ? -3.199 -5.309 -25.156 1 83.75 223 GLU B N 1
ATOM 4339 C CA . GLU B 1 223 ? -3.23 -6.562 -24.406 1 83.75 223 GLU B CA 1
ATOM 4340 C C . GLU B 1 223 ? -1.904 -6.82 -23.703 1 83.75 223 GLU B C 1
ATOM 4342 O O . GLU B 1 223 ? -1.884 -7.285 -22.562 1 83.75 223 GLU B O 1
ATOM 4347 N N . LEU B 1 224 ? -0.841 -6.672 -24.234 1 87 224 LEU B N 1
ATOM 4348 C CA . LEU B 1 224 ? 0.486 -6.824 -23.656 1 87 224 LEU B CA 1
ATOM 4349 C C . LEU B 1 224 ? 1.359 -5.613 -23.953 1 87 224 LEU B C 1
ATOM 4351 O O . LEU B 1 224 ? 2.277 -5.695 -24.781 1 87 224 LEU B O 1
ATOM 4355 N N . PRO B 1 225 ? 1.122 -4.539 -23.156 1 88.88 225 PRO B N 1
ATOM 4356 C CA . PRO B 1 225 ? 1.926 -3.342 -23.406 1 88.88 225 PRO B CA 1
ATOM 4357 C C . PRO B 1 225 ? 3.375 -3.494 -22.953 1 88.88 225 PRO B C 1
ATOM 4359 O O . PRO B 1 225 ? 3.67 -4.336 -22.094 1 88.88 225 PRO B O 1
ATOM 4362 N N . ALA B 1 226 ? 4.23 -2.773 -23.609 1 89.25 226 ALA B N 1
ATOM 4363 C CA . ALA B 1 226 ? 5.621 -2.736 -23.156 1 89.25 226 ALA B CA 1
ATOM 4364 C C . ALA B 1 226 ? 5.715 -2.238 -21.719 1 89.25 226 ALA B C 1
ATOM 4366 O O . ALA B 1 226 ? 6.527 -2.73 -20.922 1 89.25 226 ALA B O 1
ATOM 4367 N N . VAL B 1 227 ? 4.902 -1.274 -21.422 1 94.25 227 VAL B N 1
ATOM 4368 C CA . VAL B 1 227 ? 4.797 -0.741 -20.078 1 94.25 227 VAL B CA 1
ATOM 4369 C C . VAL B 1 227 ? 3.326 -0.506 -19.734 1 94.25 227 VAL B C 1
ATOM 4371 O O . VAL B 1 227 ? 2.6 0.139 -20.484 1 94.25 227 VAL B O 1
ATOM 4374 N N . HIS B 1 228 ? 2.912 -1.042 -18.641 1 97.56 228 HIS B N 1
ATOM 4375 C CA . HIS B 1 228 ? 1.534 -0.848 -18.203 1 97.56 228 HIS B CA 1
ATOM 4376 C C . HIS B 1 228 ? 1.284 0.601 -17.797 1 97.56 228 HIS B C 1
ATOM 4378 O O . HIS B 1 228 ? 2.148 1.237 -17.188 1 97.56 228 HIS B O 1
ATOM 4384 N N . ARG B 1 229 ? 0.083 1.096 -18.047 1 97.88 229 ARG B N 1
ATOM 4385 C CA . ARG B 1 229 ? -0.297 2.463 -17.703 1 97.88 229 ARG B CA 1
ATOM 4386 C C . ARG B 1 229 ? -0.192 2.701 -16.203 1 97.88 229 ARG B C 1
ATOM 4388 O O . ARG B 1 229 ? 0.291 3.748 -15.758 1 97.88 229 ARG B O 1
ATOM 4395 N N . ALA B 1 230 ? -0.674 1.749 -15.406 1 98.38 230 ALA B N 1
ATOM 4396 C CA . ALA B 1 230 ? -0.591 1.87 -13.953 1 98.38 230 ALA B CA 1
ATOM 4397 C C . ALA B 1 230 ? 0.857 2.014 -13.492 1 98.38 230 ALA B C 1
ATOM 4399 O O . ALA B 1 230 ? 1.148 2.758 -12.555 1 98.38 230 ALA B O 1
ATOM 4400 N N . SER B 1 231 ? 1.784 1.291 -14.141 1 98.44 231 SER B N 1
ATOM 4401 C CA . SER B 1 231 ? 3.203 1.371 -13.805 1 98.44 231 SER B CA 1
ATOM 4402 C C . SER B 1 231 ? 3.771 2.748 -14.133 1 98.44 231 SER B C 1
ATOM 4404 O O . SER B 1 231 ? 4.449 3.357 -13.312 1 98.44 231 SER B O 1
ATOM 4406 N N . SER B 1 232 ? 3.494 3.217 -15.344 1 98.06 232 SER B N 1
ATOM 4407 C CA . SER B 1 232 ? 3.969 4.531 -15.758 1 98.06 232 SER B CA 1
ATOM 4408 C C . SER B 1 232 ? 3.406 5.633 -14.859 1 98.06 232 SER B C 1
ATOM 4410 O O . SER B 1 232 ? 4.094 6.613 -14.57 1 98.06 232 SER B O 1
ATOM 4412 N N . TYR B 1 233 ? 2.178 5.465 -14.516 1 98.31 233 TYR B N 1
ATOM 4413 C CA . TYR B 1 233 ? 1.535 6.441 -13.641 1 98.31 233 TYR B CA 1
ATOM 4414 C C . TYR B 1 233 ? 2.236 6.508 -12.289 1 98.31 233 TYR B C 1
ATOM 4416 O O . TYR B 1 233 ? 2.506 7.598 -11.773 1 98.31 233 TYR B O 1
ATOM 4424 N N . GLN B 1 234 ? 2.545 5.328 -11.656 1 98.25 234 GLN B N 1
ATOM 4425 C CA . GLN B 1 234 ? 3.266 5.285 -10.391 1 98.25 234 GLN B CA 1
ATOM 4426 C C . GLN B 1 234 ? 4.625 5.965 -10.508 1 98.25 234 GLN B C 1
ATOM 4428 O O . GLN B 1 234 ? 4.992 6.781 -9.664 1 98.25 234 GLN B O 1
ATOM 4433 N N . GLN B 1 235 ? 5.328 5.648 -11.523 1 98.19 235 GLN B N 1
ATOM 4434 C CA . GLN B 1 235 ? 6.652 6.223 -11.742 1 98.19 235 GLN B CA 1
ATOM 4435 C C . GLN B 1 235 ? 6.57 7.734 -11.93 1 98.19 235 GLN B C 1
ATOM 4437 O O . GLN B 1 235 ? 7.348 8.484 -11.336 1 98.19 235 GLN B O 1
ATOM 4442 N N . TYR B 1 236 ? 5.625 8.141 -12.695 1 98.19 236 TYR B N 1
ATOM 4443 C CA . TYR B 1 236 ? 5.445 9.555 -12.984 1 98.19 236 TYR B CA 1
ATOM 4444 C C . TYR B 1 236 ? 5.125 10.336 -11.719 1 98.19 236 TYR B C 1
ATOM 4446 O O . TYR B 1 236 ? 5.668 11.422 -11.492 1 98.19 236 TYR B O 1
ATOM 4454 N N . GLN B 1 237 ? 4.289 9.805 -10.953 1 97.44 237 GLN B N 1
ATOM 4455 C CA . GLN B 1 237 ? 3.908 10.484 -9.719 1 97.44 237 GLN B CA 1
ATOM 4456 C C . GLN B 1 237 ? 5.09 10.57 -8.758 1 97.44 237 GLN B C 1
ATOM 4458 O O . GLN B 1 237 ? 5.254 11.578 -8.062 1 97.44 237 GLN B O 1
ATOM 4463 N N . GLY B 1 238 ? 5.902 9.523 -8.656 1 98.19 238 GLY B N 1
ATOM 4464 C CA . GLY B 1 238 ? 7.125 9.586 -7.871 1 98.19 238 GLY B CA 1
ATOM 4465 C C . GLY B 1 238 ? 8.078 10.664 -8.344 1 98.19 238 GLY B C 1
ATOM 4466 O O . GLY B 1 238 ? 8.594 11.445 -7.535 1 98.19 238 GLY B O 1
ATOM 4467 N N . GLU B 1 239 ? 8.281 10.75 -9.633 1 97.81 239 GLU B N 1
ATOM 4468 C CA . GLU B 1 239 ? 9.172 11.742 -10.219 1 97.81 239 GLU B CA 1
ATOM 4469 C C . GLU B 1 239 ? 8.656 13.164 -9.977 1 97.81 239 GLU B C 1
ATOM 4471 O O . GLU B 1 239 ? 9.438 14.07 -9.695 1 97.81 239 GLU B O 1
ATOM 4476 N N . LYS B 1 240 ? 7.41 13.289 -10.156 1 98 240 LYS B N 1
ATOM 4477 C CA . LYS B 1 240 ? 6.785 14.586 -9.953 1 98 240 LYS B CA 1
ATOM 4478 C C . LYS B 1 240 ? 7.031 15.102 -8.531 1 98 240 LYS B C 1
ATOM 4480 O O . LYS B 1 240 ? 7.34 16.281 -8.336 1 98 240 LYS B O 1
ATOM 4485 N N . LEU B 1 241 ? 6.887 14.25 -7.539 1 98.19 241 LEU B N 1
ATOM 4486 C CA . LEU B 1 241 ? 7.16 14.672 -6.172 1 98.19 241 LEU B CA 1
ATOM 4487 C C . LEU B 1 241 ? 8.633 15.039 -5.992 1 98.19 241 LEU B C 1
ATOM 4489 O O . LEU B 1 241 ? 8.953 16.031 -5.348 1 98.19 241 LEU B O 1
ATOM 4493 N N . CYS B 1 242 ? 9.492 14.234 -6.586 1 98.19 242 CYS B N 1
ATOM 4494 C CA . CYS B 1 242 ? 10.93 14.422 -6.426 1 98.19 242 CYS B CA 1
ATOM 4495 C C . CYS B 1 242 ? 11.367 15.781 -6.965 1 98.19 242 CYS B C 1
ATOM 4497 O O . CYS B 1 242 ? 12.359 16.344 -6.508 1 98.19 242 CYS B O 1
ATOM 4499 N N . ARG B 1 243 ? 10.594 16.359 -7.863 1 97.81 243 ARG B N 1
ATOM 4500 C CA . ARG B 1 243 ? 10.938 17.641 -8.461 1 97.81 243 ARG B CA 1
ATOM 4501 C C . ARG B 1 243 ? 10.648 18.781 -7.492 1 97.81 243 ARG B C 1
ATOM 4503 O O . ARG B 1 243 ? 11.18 19.891 -7.648 1 97.81 243 ARG B O 1
ATOM 4510 N N . ARG B 1 244 ? 9.859 18.484 -6.449 1 97.12 244 ARG B N 1
ATOM 4511 C CA . ARG B 1 244 ? 9.43 19.625 -5.656 1 97.12 244 ARG B CA 1
ATOM 4512 C C . ARG B 1 244 ? 9.539 19.328 -4.164 1 97.12 244 ARG B C 1
ATOM 4514 O O . ARG B 1 244 ? 8.992 20.078 -3.34 1 97.12 244 ARG B O 1
ATOM 4521 N N . TYR B 1 245 ? 10.148 18.234 -3.799 1 98.31 245 TYR B N 1
ATOM 4522 C CA . TYR B 1 245 ? 10.219 17.859 -2.391 1 98.31 245 TYR B CA 1
ATOM 4523 C C . TYR B 1 245 ? 11.523 17.125 -2.088 1 98.31 245 TYR B C 1
ATOM 4525 O O . TYR B 1 245 ? 12.25 16.75 -3.006 1 98.31 245 TYR B O 1
ATOM 4533 N N . ASN B 1 246 ? 11.898 16.953 -0.798 1 98.69 246 ASN B N 1
ATOM 4534 C CA . ASN B 1 246 ? 13.109 16.219 -0.451 1 98.69 246 ASN B CA 1
ATOM 4535 C C . ASN B 1 246 ? 12.812 15.078 0.516 1 98.69 246 ASN B C 1
ATOM 4537 O O . ASN B 1 246 ? 11.82 15.117 1.246 1 98.69 246 ASN B O 1
ATOM 4541 N N . ALA B 1 247 ? 13.68 14.062 0.513 1 98.81 247 ALA B N 1
ATOM 4542 C CA . ALA B 1 247 ? 13.453 12.82 1.252 1 98.81 247 ALA B CA 1
ATOM 4543 C C . ALA B 1 247 ? 13.555 13.055 2.756 1 98.81 247 ALA B C 1
ATOM 4545 O O . ALA B 1 247 ? 12.859 12.406 3.539 1 98.81 247 ALA B O 1
ATOM 4546 N N . TYR B 1 248 ? 14.422 13.992 3.186 1 98.81 248 TYR B N 1
ATOM 4547 C CA . TYR B 1 248 ? 14.617 14.242 4.609 1 98.81 248 TYR B CA 1
ATOM 4548 C C . TYR B 1 248 ? 13.352 14.805 5.246 1 98.81 248 TYR B C 1
ATOM 4550 O O . TYR B 1 248 ? 12.93 14.352 6.309 1 98.81 248 TYR B O 1
ATOM 4558 N N . SER B 1 249 ? 12.758 15.781 4.578 1 98.81 249 SER B N 1
ATOM 4559 C CA . SER B 1 249 ? 11.523 16.359 5.074 1 98.81 249 SER B CA 1
ATOM 4560 C C . SER B 1 249 ? 10.398 15.336 5.109 1 98.81 249 SER B C 1
ATOM 4562 O O . SER B 1 249 ? 9.672 15.227 6.102 1 98.81 249 SER B O 1
ATOM 4564 N N . TYR B 1 250 ? 10.242 14.633 3.986 1 98.81 250 TYR B N 1
ATOM 4565 C CA . TYR B 1 250 ? 9.203 13.617 3.898 1 98.81 250 TYR B CA 1
ATOM 4566 C C . TYR B 1 250 ? 9.32 12.617 5.043 1 98.81 250 TYR B C 1
ATOM 4568 O O . TYR B 1 250 ? 8.336 12.328 5.727 1 98.81 250 TYR B O 1
ATOM 4576 N N . TYR B 1 251 ? 10.523 12.141 5.293 1 98.62 251 TYR B N 1
ATOM 4577 C CA . TYR B 1 251 ? 10.828 11.18 6.344 1 98.62 251 TYR B CA 1
ATOM 4578 C C . TYR B 1 251 ? 10.477 11.734 7.715 1 98.62 251 TYR B C 1
ATOM 4580 O O . TYR B 1 251 ? 9.82 11.062 8.516 1 98.62 251 TYR B O 1
ATOM 4588 N N . ALA B 1 252 ? 10.875 12.922 7.969 1 98.31 252 ALA B N 1
ATOM 4589 C CA . ALA B 1 252 ? 10.664 13.547 9.273 1 98.31 252 ALA B CA 1
ATOM 4590 C C . ALA B 1 252 ? 9.18 13.758 9.555 1 98.31 252 ALA B C 1
ATOM 4592 O O . ALA B 1 252 ? 8.727 13.547 10.68 1 98.31 252 ALA B O 1
ATOM 4593 N N . ILE B 1 253 ? 8.453 14.141 8.578 1 98.5 253 ILE B N 1
ATOM 4594 C CA . ILE B 1 253 ? 7.035 14.43 8.766 1 98.5 253 ILE B CA 1
ATOM 4595 C C . ILE B 1 253 ? 6.266 13.133 8.977 1 98.5 253 ILE B C 1
ATOM 4597 O O . ILE B 1 253 ? 5.316 13.086 9.758 1 98.5 253 ILE B O 1
ATOM 4601 N N . LEU B 1 254 ? 6.664 12.047 8.297 1 98.5 254 LEU B N 1
ATOM 4602 C CA . LEU B 1 254 ? 6.047 10.75 8.562 1 98.5 254 LEU B CA 1
ATOM 4603 C C . LEU B 1 254 ? 6.234 10.344 10.023 1 98.5 254 LEU B C 1
ATOM 4605 O O . LEU B 1 254 ? 5.324 9.781 10.633 1 98.5 254 LEU B O 1
ATOM 4609 N N . ASN B 1 255 ? 7.43 10.648 10.547 1 97.38 255 ASN B N 1
ATOM 4610 C CA . ASN B 1 255 ? 7.672 10.359 11.953 1 97.38 255 ASN B CA 1
ATOM 4611 C C . ASN B 1 255 ? 6.746 11.172 12.859 1 97.38 255 ASN B C 1
ATOM 4613 O O . ASN B 1 255 ? 6.219 10.648 13.844 1 97.38 255 ASN B O 1
ATOM 4617 N N . ALA B 1 256 ? 6.594 12.406 12.539 1 97.88 256 ALA B N 1
ATOM 4618 C CA . ALA B 1 256 ? 5.684 13.25 13.305 1 97.88 256 ALA B CA 1
ATOM 4619 C C . ALA B 1 256 ? 4.254 12.727 13.234 1 97.88 256 ALA B C 1
ATOM 4621 O O . ALA B 1 256 ? 3.545 12.695 14.242 1 97.88 256 ALA B O 1
ATOM 4622 N N . PHE B 1 257 ? 3.832 12.312 12.062 1 98.25 257 PHE B N 1
ATOM 4623 C CA . PHE B 1 257 ? 2.533 11.695 11.836 1 98.25 257 PHE B CA 1
ATOM 4624 C C . PHE B 1 257 ? 2.312 10.531 12.805 1 98.25 257 PHE B C 1
ATOM 4626 O O . PHE B 1 257 ? 1.289 10.477 13.484 1 98.25 257 PHE B O 1
ATOM 4633 N N . ASP B 1 258 ? 3.279 9.695 12.914 1 97.75 258 ASP B N 1
ATOM 4634 C CA . ASP B 1 258 ? 3.137 8.43 13.633 1 97.75 258 ASP B CA 1
ATOM 4635 C C . ASP B 1 258 ? 3.018 8.664 15.133 1 97.75 258 ASP B C 1
ATOM 4637 O O . ASP B 1 258 ? 2.484 7.824 15.859 1 97.75 258 ASP B O 1
ATOM 4641 N N . THR B 1 259 ? 3.502 9.773 15.625 1 96.5 259 THR B N 1
ATOM 4642 C CA . THR B 1 259 ? 3.514 10.023 17.062 1 96.5 259 THR B CA 1
ATOM 4643 C C . THR B 1 259 ? 2.244 10.75 17.5 1 96.5 259 THR B C 1
ATOM 4645 O O . THR B 1 259 ? 2.051 11.023 18.688 1 96.5 259 THR B O 1
ATOM 4648 N N . HIS B 1 260 ? 1.401 11.078 16.562 1 98 260 HIS B N 1
ATOM 4649 C CA . HIS B 1 260 ? 0.228 11.875 16.891 1 98 260 HIS B CA 1
ATOM 4650 C C . HIS B 1 260 ? -0.726 11.102 17.797 1 98 260 HIS B C 1
ATOM 4652 O O . HIS B 1 260 ? -1.133 9.984 17.469 1 98 260 HIS B O 1
ATOM 4658 N N . ASP B 1 261 ? -1.045 11.633 18.891 1 97.88 261 ASP B N 1
ATOM 4659 C CA . ASP B 1 261 ? -2.031 11.18 19.859 1 97.88 261 ASP B CA 1
ATOM 4660 C C . ASP B 1 261 ? -2.6 12.352 20.656 1 97.88 261 ASP B C 1
ATOM 4662 O O . ASP B 1 261 ? -1.984 12.812 21.625 1 97.88 261 ASP B O 1
ATOM 4666 N N . ALA B 1 262 ? -3.807 12.797 20.266 1 98.12 262 ALA B N 1
ATOM 4667 C CA . ALA B 1 262 ? -4.434 13.938 20.938 1 98.12 262 ALA B CA 1
ATOM 4668 C C . ALA B 1 262 ? -4.711 13.625 22.406 1 98.12 262 ALA B C 1
ATOM 4670 O O . ALA B 1 262 ? -4.867 14.539 23.219 1 98.12 262 ALA B O 1
ATOM 4671 N N . GLY B 1 263 ? -4.777 12.383 22.75 1 97.62 263 GLY B N 1
ATOM 4672 C CA . GLY B 1 263 ? -5.105 11.969 24.094 1 97.62 263 GLY B CA 1
ATOM 4673 C C . GLY B 1 263 ? -3.889 11.859 25 1 97.62 263 GLY B C 1
ATOM 4674 O O . GLY B 1 263 ? -4.02 11.703 26.219 1 97.62 263 GLY B O 1
ATOM 4675 N N . ARG B 1 264 ? -2.725 11.898 24.406 1 96.38 264 ARG B N 1
ATOM 4676 C CA . ARG B 1 264 ? -1.502 11.719 25.188 1 96.38 264 ARG B CA 1
ATOM 4677 C C . ARG B 1 264 ? -1.404 12.742 26.312 1 96.38 264 ARG B C 1
ATOM 4679 O O . ARG B 1 264 ? -1.439 13.945 26.062 1 96.38 264 ARG B O 1
ATOM 4686 N N . GLY B 1 265 ? -1.301 12.242 27.531 1 95.62 265 GLY B N 1
ATOM 4687 C CA . GLY B 1 265 ? -1.213 13.109 28.688 1 95.62 265 GLY B CA 1
ATOM 4688 C C . GLY B 1 265 ? -2.527 13.789 29.031 1 95.62 265 GLY B C 1
ATOM 4689 O O . GLY B 1 265 ? -2.559 14.734 29.828 1 95.62 265 GLY B O 1
ATOM 4690 N N . ARG B 1 266 ? -3.635 13.367 28.406 1 97.31 266 ARG B N 1
ATOM 4691 C CA . ARG B 1 266 ? -4.906 14.055 28.609 1 97.31 266 ARG B CA 1
ATOM 4692 C C . ARG B 1 266 ? -6.016 13.062 28.938 1 97.31 266 ARG B C 1
ATOM 4694 O O . ARG B 1 266 ? -7.188 13.305 28.641 1 97.31 266 ARG B O 1
ATOM 4701 N N . GLY B 1 267 ? -5.652 11.93 29.453 1 96.44 267 GLY B N 1
ATOM 4702 C CA . GLY B 1 267 ? -6.633 10.953 29.906 1 96.44 267 GLY B CA 1
ATOM 4703 C C . GLY B 1 267 ? -7.227 10.141 28.766 1 96.44 267 GLY B C 1
ATOM 4704 O O . GLY B 1 267 ? -8.273 9.508 28.938 1 96.44 267 GLY B O 1
ATOM 4705 N N . GLY B 1 268 ? -6.621 10.211 27.625 1 96.81 268 GLY B N 1
ATOM 4706 C CA . GLY B 1 268 ? -7.102 9.445 26.484 1 96.81 268 GLY B CA 1
ATOM 4707 C C . GLY B 1 268 ? -7.77 10.312 25.438 1 96.81 268 GLY B C 1
ATOM 4708 O O . GLY B 1 268 ? -8.047 11.484 25.672 1 96.81 268 GLY B O 1
ATOM 4709 N N . VAL B 1 269 ? -8.031 9.695 24.281 1 97.81 269 VAL B N 1
ATOM 4710 C CA . VAL B 1 269 ? -8.539 10.414 23.125 1 97.81 269 VAL B CA 1
ATOM 4711 C C . VAL B 1 269 ? -9.922 10.992 23.438 1 97.81 269 VAL B C 1
ATOM 4713 O O . VAL B 1 269 ? -10.188 12.164 23.156 1 97.81 269 VAL B O 1
ATOM 4716 N N . ALA B 1 270 ? -10.773 10.188 24.031 1 98.06 270 ALA B N 1
ATOM 4717 C CA . ALA B 1 270 ? -12.133 10.641 24.312 1 98.06 270 ALA B CA 1
ATOM 4718 C C . ALA B 1 270 ? -12.117 11.852 25.25 1 98.06 270 ALA B C 1
ATOM 4720 O O . ALA B 1 270 ? -12.836 12.828 25.016 1 98.06 270 ALA B O 1
ATOM 4721 N N . ALA B 1 271 ? -11.32 11.781 26.234 1 98.5 271 ALA B N 1
ATOM 4722 C CA . ALA B 1 271 ? -11.203 12.891 27.188 1 98.5 271 ALA B CA 1
ATOM 4723 C C . ALA B 1 271 ? -10.672 14.141 26.5 1 98.5 271 ALA B C 1
ATOM 4725 O O . ALA B 1 271 ? -11.164 15.242 26.734 1 98.5 271 ALA B O 1
ATOM 4726 N N . ALA B 1 272 ? -9.68 13.977 25.672 1 98.62 272 ALA B N 1
ATOM 4727 C CA . ALA B 1 272 ? -9.102 15.102 24.938 1 98.62 272 ALA B CA 1
ATOM 4728 C C . ALA B 1 272 ? -10.141 15.75 24.031 1 98.62 272 ALA B C 1
ATOM 4730 O O . ALA B 1 272 ? -10.281 16.984 24.016 1 98.62 272 ALA B O 1
ATOM 4731 N N . LEU B 1 273 ? -10.859 14.953 23.312 1 98.81 273 LEU B N 1
ATOM 4732 C CA . LEU B 1 273 ? -11.812 15.461 22.328 1 98.81 273 LEU B CA 1
ATOM 4733 C C . LEU B 1 273 ? -13 16.125 23.016 1 98.81 273 LEU B C 1
ATOM 4735 O O . LEU B 1 273 ? -13.648 17 22.422 1 98.81 273 LEU B O 1
ATOM 4739 N N . SER B 1 274 ? -13.312 15.789 24.188 1 98.31 274 SER B N 1
ATOM 4740 C CA . SER B 1 274 ? -14.406 16.391 24.938 1 98.31 274 SER B CA 1
ATOM 4741 C C . SER B 1 274 ? -14.117 17.859 25.266 1 98.31 274 SER B C 1
ATOM 4743 O O . SER B 1 274 ? -15.016 18.609 25.625 1 98.31 274 SER B O 1
ATOM 4745 N N . ARG B 1 275 ? -12.867 18.234 25.109 1 98.06 275 ARG B N 1
ATOM 4746 C CA . ARG B 1 275 ? -12.461 19.609 25.391 1 98.06 275 ARG B CA 1
ATOM 4747 C C . ARG B 1 275 ? -12.82 20.547 24.25 1 98.06 275 ARG B C 1
ATOM 4749 O O . ARG B 1 275 ? -12.805 21.766 24.406 1 98.06 275 ARG B O 1
ATOM 4756 N N . ILE B 1 276 ? -13.117 19.969 23.094 1 98.69 276 ILE B N 1
ATOM 4757 C CA . ILE B 1 276 ? -13.391 20.797 21.922 1 98.69 276 ILE B CA 1
ATOM 4758 C C . ILE B 1 276 ? -14.703 21.547 22.125 1 98.69 276 ILE B C 1
ATOM 4760 O O . ILE B 1 276 ? -15.75 20.953 22.359 1 98.69 276 ILE B O 1
ATOM 4764 N N . ALA B 1 277 ? -14.602 22.906 21.969 1 98.25 277 ALA B N 1
ATOM 4765 C CA . ALA B 1 277 ? -15.758 23.766 22.156 1 98.25 277 ALA B CA 1
ATOM 4766 C C . ALA B 1 277 ? -16.312 24.25 20.828 1 98.25 277 ALA B C 1
ATOM 4768 O O . ALA B 1 277 ? -17.453 24.734 20.766 1 98.25 277 ALA B O 1
ATOM 4769 N N . ALA B 1 278 ? -15.562 24.094 19.797 1 98.44 278 ALA B N 1
ATOM 4770 C CA . ALA B 1 278 ? -15.906 24.609 18.469 1 98.44 278 ALA B CA 1
ATOM 4771 C C . ALA B 1 278 ? -17.094 23.859 17.891 1 98.44 278 ALA B C 1
ATOM 4773 O O . ALA B 1 278 ? -17.219 22.641 18.062 1 98.44 278 ALA B O 1
ATOM 4774 N N . ARG B 1 279 ? -18 24.625 17.188 1 98.31 279 ARG B N 1
ATOM 4775 C CA . ARG B 1 279 ? -18.922 23.922 16.297 1 98.31 279 ARG B CA 1
ATOM 4776 C C . ARG B 1 279 ? -18.172 23.125 15.242 1 98.31 279 ARG B C 1
ATOM 4778 O O . ARG B 1 279 ? -17.375 23.672 14.484 1 98.31 279 ARG B O 1
ATOM 4785 N N . THR B 1 280 ? -18.438 21.75 15.211 1 98.81 280 THR B N 1
ATOM 4786 C CA . THR B 1 280 ? -17.516 20.906 14.461 1 98.81 280 THR B CA 1
ATOM 4787 C C . THR B 1 280 ? -18.266 20.125 13.383 1 98.81 280 THR B C 1
ATOM 4789 O O . THR B 1 280 ? -19.359 19.609 13.625 1 98.81 280 THR B O 1
ATOM 4792 N N . ILE B 1 281 ? -17.719 20.094 12.188 1 98.75 281 ILE B N 1
ATOM 4793 C CA . ILE B 1 281 ? -18.156 19.203 11.109 1 98.75 281 ILE B CA 1
ATOM 4794 C C . ILE B 1 281 ? -17.047 18.203 10.789 1 98.75 281 ILE B C 1
ATOM 4796 O O . ILE B 1 281 ? -15.867 18.562 10.773 1 98.75 281 ILE B O 1
ATOM 4800 N N . VAL B 1 282 ? -17.391 16.906 10.711 1 98.88 282 VAL B N 1
ATOM 4801 C CA . VAL B 1 282 ? -16.5 15.82 10.32 1 98.88 282 VAL B CA 1
ATOM 4802 C C . VAL B 1 282 ? -16.938 15.266 8.961 1 98.88 282 VAL B C 1
ATOM 4804 O O . VAL B 1 282 ? -18.094 14.891 8.781 1 98.88 282 VAL B O 1
ATOM 4807 N N . VAL B 1 283 ? -16.016 15.25 7.973 1 98.81 283 VAL B N 1
ATOM 4808 C CA . VAL B 1 283 ? -16.328 14.82 6.617 1 98.81 283 VAL B CA 1
ATOM 4809 C C . VAL B 1 283 ? -15.492 13.602 6.25 1 98.81 283 VAL B C 1
ATOM 4811 O O . VAL B 1 283 ? -14.266 13.68 6.184 1 98.81 283 VAL B O 1
ATOM 4814 N N . GLY B 1 284 ? -16.141 12.461 6.062 1 98.5 284 GLY B N 1
ATOM 4815 C CA . GLY B 1 284 ? -15.477 11.266 5.566 1 98.5 284 GLY B CA 1
ATOM 4816 C C . GLY B 1 284 ? -15.602 11.086 4.066 1 98.5 284 GLY B C 1
ATOM 4817 O O . GLY B 1 284 ? -16.281 11.875 3.4 1 98.5 284 GLY B O 1
ATOM 4818 N N . ILE B 1 285 ? -14.898 10.18 3.504 1 98.38 285 ILE B N 1
ATOM 4819 C CA . ILE B 1 285 ? -14.969 9.805 2.098 1 98.38 285 ILE B CA 1
ATOM 4820 C C . ILE B 1 285 ? -15.312 8.32 1.977 1 98.38 285 ILE B C 1
ATOM 4822 O O . ILE B 1 285 ? -14.672 7.477 2.605 1 98.38 285 ILE B O 1
ATOM 4826 N N . THR B 1 286 ? -16.156 7.988 1.1 1 97 286 THR B N 1
ATOM 4827 C CA . THR B 1 286 ? -16.797 6.676 1.085 1 97 286 THR B CA 1
ATOM 4828 C C . THR B 1 286 ? -15.781 5.574 0.829 1 97 286 THR B C 1
ATOM 4830 O O . THR B 1 286 ? -15.898 4.469 1.357 1 97 286 THR B O 1
ATOM 4833 N N . THR B 1 287 ? -14.727 5.879 0.038 1 95.56 287 THR B N 1
ATOM 4834 C CA . THR B 1 287 ? -13.82 4.828 -0.404 1 95.56 287 THR B CA 1
ATOM 4835 C C . THR B 1 287 ? -12.438 5.004 0.221 1 95.56 287 THR B C 1
ATOM 4837 O O . THR B 1 287 ? -11.469 4.395 -0.225 1 95.56 287 THR B O 1
ATOM 4840 N N . ASP B 1 288 ? -12.375 5.867 1.251 1 97.12 288 ASP B N 1
ATOM 4841 C CA . ASP B 1 288 ? -11.094 6.109 1.904 1 97.12 288 ASP B CA 1
ATOM 4842 C C . ASP B 1 288 ? -10.625 4.875 2.676 1 97.12 288 ASP B C 1
ATOM 4844 O O . ASP B 1 288 ? -11.336 4.379 3.549 1 97.12 288 ASP B O 1
ATOM 4848 N N . ILE B 1 289 ? -9.352 4.461 2.402 1 95.5 289 ILE B N 1
ATOM 4849 C CA . ILE B 1 289 ? -8.898 3.254 3.082 1 95.5 289 ILE B CA 1
ATOM 4850 C C . ILE B 1 289 ? -7.867 3.623 4.148 1 95.5 289 ILE B C 1
ATOM 4852 O O . ILE B 1 289 ? -7.379 2.754 4.875 1 95.5 289 ILE B O 1
ATOM 4856 N N . ILE B 1 290 ? -7.457 4.887 4.254 1 97.06 290 ILE B N 1
ATOM 4857 C CA . ILE B 1 290 ? -6.543 5.316 5.309 1 97.06 290 ILE B CA 1
ATOM 4858 C C . ILE B 1 290 ? -7.34 5.688 6.559 1 97.06 290 ILE B C 1
ATOM 4860 O O . ILE B 1 290 ? -7.074 5.176 7.645 1 97.06 290 ILE B O 1
ATOM 4864 N N . PHE B 1 291 ? -8.219 6.602 6.332 1 97.69 291 PHE B N 1
ATOM 4865 C CA . PHE B 1 291 ? -9.18 7.02 7.348 1 97.69 291 PHE B CA 1
ATOM 4866 C C . PHE B 1 291 ? -10.594 6.609 6.953 1 97.69 291 PHE B C 1
ATOM 4868 O O . PHE B 1 291 ? -11.336 7.402 6.375 1 97.69 291 PHE B O 1
ATOM 4875 N N . THR B 1 292 ? -10.953 5.457 7.336 1 95.56 292 THR B N 1
ATOM 4876 C CA . THR B 1 292 ? -12.164 4.82 6.84 1 95.56 292 THR B CA 1
ATOM 4877 C C . THR B 1 292 ? -13.406 5.547 7.352 1 95.56 292 THR B C 1
ATOM 4879 O O . THR B 1 292 ? -13.359 6.227 8.383 1 95.56 292 THR B O 1
ATOM 4882 N N . PRO B 1 293 ? -14.547 5.371 6.656 1 96.81 293 PRO B N 1
ATOM 4883 C CA . PRO B 1 293 ? -15.797 5.977 7.121 1 96.81 293 PRO B CA 1
ATOM 4884 C C . PRO B 1 293 ? -16.141 5.578 8.555 1 96.81 293 PRO B C 1
ATOM 4886 O O . PRO B 1 293 ? -16.625 6.41 9.328 1 96.81 293 PRO B O 1
ATOM 4889 N N . THR B 1 294 ? -15.836 4.371 8.867 1 95.38 294 THR B N 1
ATOM 4890 C CA . THR B 1 294 ? -16.109 3.912 10.227 1 95.38 294 THR B CA 1
ATOM 4891 C C . THR B 1 294 ? -15.273 4.699 11.234 1 95.38 294 THR B C 1
ATOM 4893 O O . THR B 1 294 ? -15.797 5.145 12.258 1 95.38 294 THR B O 1
ATOM 4896 N N . GLU B 1 295 ? -14.055 4.879 10.961 1 95.69 295 GLU B N 1
ATOM 4897 C CA . GLU B 1 295 ? -13.172 5.625 11.852 1 95.69 295 GLU B CA 1
ATOM 4898 C C . GLU B 1 295 ? -13.594 7.09 11.945 1 95.69 295 GLU B C 1
ATOM 4900 O O . GLU B 1 295 ? -13.477 7.707 13.008 1 95.69 295 GLU B O 1
ATOM 4905 N N . MET B 1 296 ? -14.055 7.625 10.867 1 98.19 296 MET B N 1
ATOM 4906 C CA . MET B 1 296 ? -14.508 9.016 10.836 1 98.19 296 MET B CA 1
ATOM 4907 C C . MET B 1 296 ? -15.758 9.195 11.695 1 98.19 296 MET B C 1
ATOM 4909 O O . MET B 1 296 ? -15.898 10.211 12.383 1 98.19 296 MET B O 1
ATOM 4913 N N . ARG B 1 297 ? -16.656 8.234 11.664 1 98.19 297 ARG B N 1
ATOM 4914 C CA . ARG B 1 297 ? -17.844 8.281 12.508 1 98.19 297 ARG B CA 1
ATOM 4915 C C . ARG B 1 297 ? -17.484 8.156 13.984 1 98.19 297 ARG B C 1
ATOM 4917 O O . ARG B 1 297 ? -18.109 8.789 14.836 1 98.19 297 ARG B O 1
ATOM 4924 N N . ASP B 1 298 ? -16.5 7.312 14.234 1 97.75 298 ASP B N 1
ATOM 4925 C CA . ASP B 1 298 ? -16.016 7.195 15.609 1 97.75 298 ASP B CA 1
ATOM 4926 C C . ASP B 1 298 ? -15.469 8.531 16.109 1 97.75 298 ASP B C 1
ATOM 4928 O O . ASP B 1 298 ? -15.734 8.922 17.25 1 97.75 298 ASP B O 1
ATOM 4932 N N . LEU B 1 299 ? -14.688 9.164 15.266 1 98.56 299 LEU B N 1
ATOM 4933 C CA . LEU B 1 299 ? -14.148 10.477 15.594 1 98.56 299 LEU B CA 1
ATOM 4934 C C . LEU B 1 299 ? -15.266 11.469 15.883 1 98.56 299 LEU B C 1
ATOM 4936 O O . LEU B 1 299 ? -15.242 12.156 16.906 1 98.56 299 LEU B O 1
ATOM 4940 N N . GLN B 1 300 ? -16.219 11.516 15 1 98.69 300 GLN B N 1
ATOM 4941 C CA . GLN B 1 300 ? -17.359 12.398 15.164 1 98.69 300 GLN B CA 1
ATOM 4942 C C . GLN B 1 300 ? -18.094 12.109 16.469 1 98.69 300 GLN B C 1
ATOM 4944 O O . GLN B 1 300 ? -18.5 13.039 17.188 1 98.69 300 GLN B O 1
ATOM 4949 N N . GLY B 1 301 ? -18.25 10.914 16.828 1 98.31 301 GLY B N 1
ATOM 4950 C CA . GLY B 1 301 ? -18.984 10.5 18.016 1 98.31 301 GLY B CA 1
ATOM 4951 C C . GLY B 1 301 ? -18.344 10.977 19.297 1 98.31 301 GLY B C 1
ATOM 4952 O O . GLY B 1 301 ? -19.016 11.102 20.328 1 98.31 301 GLY B O 1
ATOM 4953 N N . MET B 1 302 ? -17.094 11.289 19.25 1 98.5 302 MET B N 1
ATOM 4954 C CA . MET B 1 302 ? -16.375 11.672 20.453 1 98.5 302 MET B CA 1
ATOM 4955 C C . MET B 1 302 ? -16.344 13.188 20.609 1 98.5 302 MET B C 1
ATOM 4957 O O . MET B 1 302 ? -15.812 13.711 21.594 1 98.5 302 MET B O 1
ATOM 4961 N N . ILE B 1 303 ? -16.875 13.93 19.641 1 98.62 303 ILE B N 1
ATOM 4962 C CA . ILE B 1 303 ? -16.906 15.383 19.688 1 98.62 303 ILE B CA 1
ATOM 4963 C C . ILE B 1 303 ? -18.359 15.852 19.859 1 98.62 303 ILE B C 1
ATOM 4965 O O . ILE B 1 303 ? -19.156 15.797 18.906 1 98.62 303 ILE B O 1
ATOM 4969 N N . ALA B 1 304 ? -18.641 16.391 20.984 1 97.19 304 ALA B N 1
ATOM 4970 C CA . ALA B 1 304 ? -20.016 16.75 21.344 1 97.19 304 ALA B CA 1
ATOM 4971 C C . ALA B 1 304 ? -20.562 17.812 20.391 1 97.19 304 ALA B C 1
ATOM 4973 O O . ALA B 1 304 ? -19.875 18.797 20.078 1 97.19 304 ALA B O 1
ATOM 4974 N N . GLY B 1 305 ? -21.766 17.547 19.922 1 96.88 305 GLY B N 1
ATOM 4975 C CA . GLY B 1 305 ? -22.469 18.531 19.109 1 96.88 305 GLY B CA 1
ATOM 4976 C C . GLY B 1 305 ? -22 18.578 17.672 1 96.88 305 GLY B C 1
ATOM 4977 O O . GLY B 1 305 ? -22.469 19.375 16.875 1 96.88 305 GLY B O 1
ATOM 4978 N N . SER B 1 306 ? -21.047 17.703 17.297 1 98.38 306 SER B N 1
ATOM 4979 C CA . SER B 1 306 ? -20.516 17.688 15.938 1 98.38 306 SER B CA 1
ATOM 4980 C C . SER B 1 306 ? -21.5 17.016 14.969 1 98.38 306 SER B C 1
ATOM 4982 O O . SER B 1 306 ? -22.406 16.297 15.391 1 98.38 306 SER B O 1
ATOM 4984 N N . VAL B 1 307 ? -21.359 17.312 13.664 1 98.19 307 VAL B N 1
ATOM 4985 C CA . VAL B 1 307 ? -22.172 16.703 12.617 1 98.19 307 VAL B CA 1
ATOM 4986 C C . VAL B 1 307 ? -21.266 15.961 11.633 1 98.19 307 VAL B C 1
ATOM 4988 O O . VAL B 1 307 ? -20.125 16.359 11.406 1 98.19 307 VAL B O 1
ATOM 4991 N N . TYR B 1 308 ? -21.828 14.875 11.086 1 98.5 308 TYR B N 1
ATOM 4992 C CA . TYR B 1 308 ? -21.078 14.031 10.156 1 98.5 308 TYR B CA 1
ATOM 4993 C C . TYR B 1 308 ? -21.625 14.148 8.742 1 98.5 308 TYR B C 1
ATOM 4995 O O . TYR B 1 308 ? -22.844 14.18 8.547 1 98.5 308 TYR B O 1
ATOM 5003 N N . HIS B 1 309 ? -20.75 14.375 7.797 1 98.56 309 HIS B N 1
ATOM 5004 C CA . HIS B 1 309 ? -21.062 14.281 6.375 1 98.56 309 HIS B CA 1
ATOM 5005 C C . HIS B 1 309 ? -20.094 13.328 5.668 1 98.56 309 HIS B C 1
ATOM 5007 O O . HIS B 1 309 ? -19.047 12.969 6.215 1 98.56 309 HIS B O 1
ATOM 5013 N N . GLU B 1 310 ? -20.469 12.891 4.48 1 97.69 310 GLU B N 1
ATOM 5014 C CA . GLU B 1 310 ? -19.641 11.984 3.701 1 97.69 310 GLU B CA 1
ATOM 5015 C C . GLU B 1 310 ? -19.656 12.344 2.219 1 97.69 310 GLU B C 1
ATOM 5017 O O . GLU B 1 310 ? -20.719 12.648 1.668 1 97.69 310 GLU B O 1
ATOM 5022 N N . ILE B 1 311 ? -18.531 12.422 1.651 1 97.62 311 ILE B N 1
ATOM 5023 C CA . ILE B 1 311 ? -18.422 12.648 0.213 1 97.62 311 ILE B CA 1
ATOM 5024 C C . ILE B 1 311 ? -18.234 11.312 -0.503 1 97.62 311 ILE B C 1
ATOM 5026 O O . ILE B 1 311 ? -17.531 10.43 -0.01 1 97.62 311 ILE B O 1
ATOM 5030 N N . ASP B 1 312 ? -18.938 11.195 -1.65 1 97.62 312 ASP B N 1
ATOM 5031 C CA . ASP B 1 312 ? -18.812 10.016 -2.506 1 97.62 312 ASP B CA 1
ATOM 5032 C C . ASP B 1 312 ? -17.75 10.227 -3.576 1 97.62 312 ASP B C 1
ATOM 5034 O O . ASP B 1 312 ? -17.844 11.148 -4.387 1 97.62 312 ASP B O 1
ATOM 5038 N N . SER B 1 313 ? -16.734 9.43 -3.523 1 97.31 313 SER B N 1
ATOM 5039 C CA . SER B 1 313 ? -15.648 9.555 -4.48 1 97.31 313 SER B CA 1
ATOM 5040 C C . SER B 1 313 ? -15.023 8.195 -4.793 1 97.31 313 SER B C 1
ATOM 5042 O O . SER B 1 313 ? -14.781 7.398 -3.889 1 97.31 313 SER B O 1
ATOM 5044 N N . PRO B 1 314 ? -14.734 7.887 -6.074 1 95.81 314 PRO B N 1
ATOM 5045 C CA . PRO B 1 314 ? -13.984 6.676 -6.406 1 95.81 314 PRO B CA 1
ATOM 5046 C C . PRO B 1 314 ? -12.484 6.82 -6.152 1 95.81 314 PRO B C 1
ATOM 5048 O O . PRO B 1 314 ? -11.727 5.879 -6.391 1 95.81 314 PRO B O 1
ATOM 5051 N N . PHE B 1 315 ? -12.039 7.922 -5.57 1 95.38 315 PHE B N 1
ATOM 5052 C CA . PHE B 1 315 ? -10.609 8.188 -5.484 1 95.38 315 PHE B CA 1
ATOM 5053 C C . PHE B 1 315 ? -10.125 8.109 -4.043 1 95.38 315 PHE B C 1
ATOM 5055 O O . PHE B 1 315 ? -9.125 8.727 -3.682 1 95.38 315 PHE B O 1
ATOM 5062 N N . GLY B 1 316 ? -10.891 7.449 -3.232 1 95.62 316 GLY B N 1
ATOM 5063 C CA . GLY B 1 316 ? -10.445 7.203 -1.873 1 95.62 316 GLY B CA 1
ATOM 5064 C C . GLY B 1 316 ? -10.109 8.469 -1.113 1 95.62 316 GLY B C 1
ATOM 5065 O O . GLY B 1 316 ? -10.891 9.43 -1.118 1 95.62 316 GLY B O 1
ATOM 5066 N N . HIS B 1 317 ? -9 8.469 -0.433 1 97.06 317 HIS B N 1
ATOM 5067 C CA . HIS B 1 317 ? -8.523 9.562 0.403 1 97.06 317 HIS B CA 1
ATOM 5068 C C . HIS B 1 317 ? -8.406 10.859 -0.398 1 97.06 317 HIS B C 1
ATOM 5070 O O . HIS B 1 317 ? -8.703 11.938 0.113 1 97.06 317 HIS B O 1
ATOM 5076 N N . ASP B 1 318 ? -8.047 10.789 -1.659 1 95.69 318 ASP B N 1
ATOM 5077 C CA . ASP B 1 318 ? -7.859 11.961 -2.508 1 95.69 318 ASP B CA 1
ATOM 5078 C C . ASP B 1 318 ? -9.203 12.594 -2.863 1 95.69 318 ASP B C 1
ATOM 5080 O O . ASP B 1 318 ? -9.25 13.672 -3.463 1 95.69 318 ASP B O 1
ATOM 5084 N N . GLY B 1 319 ? -10.219 11.992 -2.451 1 95.75 319 GLY B N 1
ATOM 5085 C CA . GLY B 1 319 ? -11.539 12.539 -2.721 1 95.75 319 GLY B CA 1
ATOM 5086 C C . GLY B 1 319 ? -11.695 13.969 -2.25 1 95.75 319 GLY B C 1
ATOM 5087 O O . GLY B 1 319 ? -12.438 14.75 -2.855 1 95.75 319 GLY B O 1
ATOM 5088 N N . PHE B 1 320 ? -11.055 14.328 -1.172 1 94.75 320 PHE B N 1
ATOM 5089 C CA . PHE B 1 320 ? -11.234 15.68 -0.653 1 94.75 320 PHE B CA 1
ATOM 5090 C C . PHE B 1 320 ? -10.562 16.703 -1.562 1 94.75 320 PHE B C 1
ATOM 5092 O O . PHE B 1 320 ? -10.867 17.891 -1.498 1 94.75 320 PHE B O 1
ATOM 5099 N N . LEU B 1 321 ? -9.664 16.281 -2.447 1 94.31 321 LEU B N 1
ATOM 5100 C CA . LEU B 1 321 ? -9 17.172 -3.4 1 94.31 321 LEU B CA 1
ATOM 5101 C C . LEU B 1 321 ? -9.781 17.25 -4.707 1 94.31 321 LEU B C 1
ATOM 5103 O O . LEU B 1 321 ? -9.734 18.266 -5.402 1 94.31 321 LEU B O 1
ATOM 5107 N N . VAL B 1 322 ? -10.492 16.125 -5.012 1 94 322 VAL B N 1
ATOM 5108 C CA . VAL B 1 322 ? -11.07 15.984 -6.344 1 94 322 VAL B CA 1
ATOM 5109 C C . VAL B 1 322 ? -12.547 16.391 -6.309 1 94 322 VAL B C 1
ATOM 5111 O O . VAL B 1 322 ? -13.055 16.969 -7.262 1 94 322 VAL B O 1
ATOM 5114 N N . GLU B 1 323 ? -13.211 16.141 -5.207 1 96.12 323 GLU B N 1
ATOM 5115 C CA . GLU B 1 323 ? -14.656 16.344 -5.133 1 96.12 323 GLU B CA 1
ATOM 5116 C C . GLU B 1 323 ? -15 17.719 -4.574 1 96.12 323 GLU B C 1
ATOM 5118 O O . GLU B 1 323 ? -15.766 17.844 -3.615 1 96.12 323 GLU B O 1
ATOM 5123 N N . HIS B 1 324 ? -14.578 18.734 -5.254 1 95.19 324 HIS B N 1
ATOM 5124 C CA . HIS B 1 324 ? -14.672 20.109 -4.766 1 95.19 324 HIS B CA 1
ATOM 5125 C C . HIS B 1 324 ? -16.125 20.547 -4.676 1 95.19 324 HIS B C 1
ATOM 5127 O O . HIS B 1 324 ? -16.5 21.297 -3.762 1 95.19 324 HIS B O 1
ATOM 5133 N N . GLU B 1 325 ? -17 20.078 -5.59 1 96.88 325 GLU B N 1
ATOM 5134 C CA . GLU B 1 325 ? -18.391 20.5 -5.562 1 96.88 325 GLU B CA 1
ATOM 5135 C C . GLU B 1 325 ? -19.109 19.938 -4.336 1 96.88 325 GLU B C 1
ATOM 5137 O O . GLU B 1 325 ? -19.828 20.672 -3.646 1 96.88 325 GLU B O 1
ATOM 5142 N N . GLN B 1 326 ? -18.906 18.672 -4.078 1 97.81 326 GLN B N 1
ATOM 5143 C CA . GLN B 1 326 ? -19.531 18.062 -2.904 1 97.81 326 GLN B CA 1
ATOM 5144 C C . GLN B 1 326 ? -19.031 18.734 -1.621 1 97.81 326 GLN B C 1
ATOM 5146 O O . GLN B 1 326 ? -19.812 19 -0.712 1 97.81 326 GLN B O 1
ATOM 5151 N N . LEU B 1 327 ? -17.734 18.969 -1.58 1 97.62 327 LEU B N 1
ATOM 5152 C CA . LEU B 1 327 ? -17.141 19.594 -0.401 1 97.62 327 LEU B CA 1
ATOM 5153 C C . LEU B 1 327 ? -17.703 21 -0.197 1 97.62 327 LEU B C 1
ATOM 5155 O O . LEU B 1 327 ? -18.016 21.391 0.929 1 97.62 327 LEU B O 1
ATOM 5159 N N . ASN B 1 328 ? -17.75 21.734 -1.297 1 97.75 328 ASN B N 1
ATOM 5160 C CA . ASN B 1 328 ? -18.281 23.094 -1.208 1 97.75 328 ASN B CA 1
ATOM 5161 C C . ASN B 1 328 ? -19.75 23.094 -0.75 1 97.75 328 ASN B C 1
ATOM 5163 O O . ASN B 1 328 ? -20.156 23.953 0.031 1 97.75 328 ASN B O 1
ATOM 5167 N N . ASP B 1 329 ? -20.531 22.141 -1.215 1 97.75 329 ASP B N 1
ATOM 5168 C CA . ASP B 1 329 ? -21.938 22.047 -0.836 1 97.75 329 ASP B CA 1
ATOM 5169 C C . ASP B 1 329 ? -22.078 21.812 0.665 1 97.75 329 ASP B C 1
ATOM 5171 O O . ASP B 1 329 ? -23.031 22.297 1.283 1 97.75 329 ASP B O 1
ATOM 5175 N N . ILE B 1 330 ? -21.156 21.125 1.239 1 98.06 330 ILE B N 1
ATOM 5176 C CA . ILE B 1 330 ? -21.203 20.781 2.656 1 98.06 330 ILE B CA 1
ATOM 5177 C C . ILE B 1 330 ? -20.641 21.938 3.482 1 98.06 330 ILE B C 1
ATOM 5179 O O . ILE B 1 330 ? -21.25 22.359 4.469 1 98.06 330 ILE B O 1
ATOM 5183 N N . LEU B 1 331 ? -19.562 22.594 3.021 1 98.19 331 LEU B N 1
ATOM 5184 C CA . LEU B 1 331 ? -18.766 23.453 3.889 1 98.19 331 LEU B CA 1
ATOM 5185 C C . LEU B 1 331 ? -19.219 24.906 3.752 1 98.19 331 LEU B C 1
ATOM 5187 O O . LEU B 1 331 ? -19.141 25.672 4.715 1 98.19 331 LEU B O 1
ATOM 5191 N N . ARG B 1 332 ? -19.656 25.312 2.596 1 97.5 332 ARG B N 1
ATOM 5192 C CA . ARG B 1 332 ? -20.016 26.719 2.379 1 97.5 332 ARG B CA 1
ATOM 5193 C C . ARG B 1 332 ? -21.109 27.156 3.336 1 97.5 332 ARG B C 1
ATOM 5195 O O . ARG B 1 332 ? -20.984 28.172 4.02 1 97.5 332 ARG B O 1
ATOM 5202 N N . PRO B 1 333 ? -22.234 26.391 3.42 1 97 333 PRO B N 1
ATOM 5203 C CA . PRO B 1 333 ? -23.25 26.781 4.387 1 97 333 PRO B CA 1
ATOM 5204 C C . PRO B 1 333 ? -22.75 26.766 5.824 1 97 333 PRO B C 1
ATOM 5206 O O . PRO B 1 333 ? -23.125 27.625 6.629 1 97 333 PRO B O 1
ATOM 5209 N N . PHE B 1 334 ? -21.969 25.844 6.211 1 97.25 334 PHE B N 1
ATOM 5210 C CA . PHE B 1 334 ? -21.422 25.734 7.555 1 97.25 334 PHE B CA 1
ATOM 5211 C C . PHE B 1 334 ? -20.531 26.922 7.887 1 97.25 334 PHE B C 1
ATOM 5213 O O . PHE B 1 334 ? -20.688 27.531 8.953 1 97.25 334 PHE B O 1
ATOM 5220 N N . MET B 1 335 ? -19.672 27.312 6.883 1 96.06 335 MET B N 1
ATOM 5221 C CA . MET B 1 335 ? -18.719 28.406 7.074 1 96.06 335 MET B CA 1
ATOM 5222 C C . MET B 1 335 ? -19.453 29.75 7.176 1 96.06 335 MET B C 1
ATOM 5224 O O . MET B 1 335 ? -19.031 30.625 7.922 1 96.06 335 MET B O 1
ATOM 5228 N N . ASN B 1 336 ? -20.609 29.844 6.492 1 91.31 336 ASN B N 1
ATOM 5229 C CA . ASN B 1 336 ? -21.312 31.125 6.395 1 91.31 336 ASN B CA 1
ATOM 5230 C C . ASN B 1 336 ? -22.5 31.172 7.367 1 91.31 336 ASN B C 1
ATOM 5232 O O . ASN B 1 336 ? -23.297 32.125 7.32 1 91.31 336 ASN B O 1
ATOM 5236 N N . ASN B 1 337 ? -22.609 30.234 8.266 1 88.94 337 ASN B N 1
ATOM 5237 C CA . ASN B 1 337 ? -23.703 30.156 9.227 1 88.94 337 ASN B CA 1
ATOM 5238 C C . ASN B 1 337 ? -25.062 30.141 8.539 1 88.94 337 ASN B C 1
ATOM 5240 O O . ASN B 1 337 ? -25.969 30.875 8.93 1 88.94 337 ASN B O 1
ATOM 5244 N N . GLU B 1 338 ? -25.125 29.453 7.453 1 85.5 338 GLU B N 1
ATOM 5245 C CA . GLU B 1 338 ? -26.375 29.312 6.707 1 85.5 338 GLU B CA 1
ATOM 5246 C C . GLU B 1 338 ? -27.047 27.984 7.012 1 85.5 338 GLU B C 1
ATOM 5248 O O . GLU B 1 338 ? -26.391 27 7.348 1 85.5 338 GLU B O 1
#

Nearest PDB structures (foldseek):
  2vav-assembly4_H  TM=9.470E-01  e=1.767E-35  Hapsidospora chrysogena
  2vax-assembly5_G  TM=9.467E-01  e=8.908E-35  Hapsidospora chrysogena
  2vat-assembly3_D  TM=9.436E-01  e=2.000E-34  Hapsidospora chrysogena
  2vax-assembly3_D  TM=9.468E-01  e=5.760E-34  Hapsidospora chrysogena
  2vax-assembly4_F  TM=9.467E-01  e=1.008E-33  Hapsidospora chrysogena

Secondary structure (DSSP, 8-state):
-PPEEEE-SS-EE-TTS-EES--EEEEEEES---TTS--EEEEE--TT--S-HHHHSTTSSSTTSTT-TTT-EEEEEPPTT-SSSSS-TTSB-TTTSSB-GGGSPP--HHHHHHHHHHHHHHTT---EEEEEEETHHHHHHHHHHHH-TTTEEEEEEES--SB--HHHHHHHHHHHHHHHHSTTBTBSSTTTTHHHHHHHHHHHHHHHHHHHHHHHH---SSSS-SS-HHHHHHHHHHHHHHTT--HHHHHHHHHHHHT-BTTTTTTSHHHHHTT--SEEEEEEETT-SSS-HHHHHHHHHTSTT-EEEEE--TTGGGHHHH-HHHHHHHHHHHHTT-/-PPEEEE-SS-EE-TTS-EES--EEEEEEES---TTS--EEEEE--TT--S-HHHHSTTSSSTTSTT-TTT-EEEEEPPTT-SSSSS-TTSB-TTTSSB-GGGSPP--HHHHHHHHHHHHHHTT---EEEEEEETHHHHHHHHHHHH-TTTEEEEEEES--SB--HHHHHHHHHHHHHHHHSTTBTBSSTTTTHHHHHHHHHHHHHHHHHHHHHHHH---SSSS-SS-HHHHHHHHHHHHHHTT--HHHHHHHHHHHHT-BTTTTTTSHHHHHTT--SEEEEEEETT-SSS-HHHHHHHHHTSTT-EEEEE--TTGGGHHHH-HHHHHHHHHHHHTT-

Radius of gyration: 27.43 Å; Cα contacts (8 Å, |Δi|>4): 1587; chains: 2; bounding box: 55×93×58 Å

Solvent-accessible surface area (backbone atoms only — not comparable to full-atom values): 33434 Å² total; per-residue (Å²): 130,85,63,48,76,46,71,54,95,49,64,43,76,34,86,75,72,49,68,37,78,65,40,41,40,17,25,35,74,38,56,59,78,49,94,82,48,62,36,28,30,38,44,37,49,38,86,86,61,55,26,55,53,62,76,74,38,57,82,29,69,32,86,91,33,54,49,15,34,91,72,24,18,35,36,18,50,30,48,63,26,36,75,72,63,6,44,28,18,81,40,65,32,84,88,77,72,41,53,34,43,82,66,44,75,77,51,38,44,66,43,37,35,50,51,52,49,52,50,34,55,74,72,68,51,74,42,32,38,30,35,36,9,34,40,56,3,10,39,36,39,48,42,42,32,46,73,39,23,87,33,34,44,25,34,39,37,32,45,36,50,63,47,55,43,27,35,55,32,31,55,44,40,31,27,46,37,10,22,63,17,7,74,48,42,77,49,97,52,79,73,27,12,45,53,3,36,18,19,20,44,26,52,50,47,51,51,28,26,35,51,61,30,28,51,72,72,21,60,65,91,56,91,79,55,96,65,51,45,24,38,53,49,39,52,47,53,8,51,55,46,53,75,75,48,41,34,51,23,56,50,51,44,48,53,13,50,53,61,32,45,54,10,66,95,41,83,34,52,59,53,24,38,58,48,41,65,30,54,32,40,32,35,24,25,70,47,14,69,73,37,28,47,68,55,34,50,55,55,39,72,39,29,72,85,41,46,78,48,72,44,86,36,63,28,6,54,45,22,80,58,68,43,38,67,61,50,36,68,60,40,29,37,64,72,66,75,96,130,85,64,47,77,46,72,56,96,47,65,42,75,33,86,74,71,50,70,38,78,65,38,40,39,16,26,34,75,38,57,59,76,50,93,82,47,61,35,28,31,39,44,36,48,39,87,86,59,53,25,56,52,63,76,76,38,57,82,29,68,31,87,92,33,53,48,16,33,89,72,24,20,35,37,18,52,30,48,66,26,35,75,72,63,7,43,26,17,80,41,64,32,85,90,78,72,41,52,34,43,80,66,42,75,76,53,39,44,67,43,36,36,50,52,50,51,54,50,33,55,74,71,66,52,74,42,34,38,30,35,35,8,34,40,57,4,10,40,34,38,49,43,40,33,45,74,40,23,87,33,34,45,26,34,41,37,31,42,38,49,64,46,54,44,27,36,54,32,31,54,42,38,32,28,48,37,10,22,62,18,8,74,47,41,77,50,98,51,80,74,27,12,45,54,3,36,18,19,21,45,26,51,50,47,51,51,28,26,37,52,60,30,28,52,71,72,21,60,64,95,54,90,77,53,97,65,51,46,24,39,52,49,39,52,47,52,8,52,57,46,52,75,74,48,41,34,50,22,55,49,51,44,47,53,13,51,52,63,32,46,54,11,64,97,41,84,34,54,59,52,23,39,56,48,41,65,29,55,32,42,33,35,26,25,71,48,14,68,72,38,28,46,68,56,35,51,53,54,39,71,40,30,72,86,40,47,79,48,70,45,86,36,62,28,7,54,44,23,78,58,70,42,37,66,63,49,37,67,60,40,28,37,63,70,66,75,96

pLDDT: mean 97.17, std 2.41, range [77.12, 98.94]

Sequence (676 aa):
MEPRIYIAPGPFRLETGHTLPELKIAYHTYGELNAAHDNVVWVCHALTANSDVADWWPHTIETGKFLDPARHFVVCANILGSHYGTTGPLHTNPQTGTPYYRDFPPFTIRDIVRAHILLADALGIGRIGALVGSSVGGFQAVEWAVTEPQRIGKLVLIATSAKASPWSIAIDETQRMAIEADRTFGEPRDDAGMAGLAAARAIGLLTYRGSLGYNLTQQDREELPAVHRASSYQQYQGEKLCRRYNAYSYYAILNAFDTHDAGRGRGGVAAALSRIAARTIVVGITTDIIFTPTEMRDLQGMIAGSVYHEIDSPFGHDGFLVEHEQLNDILRPFMNNEMEPRIYIAPGPFRLETGHTLPELKIAYHTYGELNAAHDNVVWVCHALTANSDVADWWPHTIETGKFLDPARHFVVCANILGSHYGTTGPLHTNPQTGTPYYRDFPPFTIRDIVRAHILLADALGIGRIGALVGSSVGGFQAVEWAVTEPQRIGKLVLIATSAKASPWSIAIDETQRMAIEADRTFGEPRDDAGMAGLAAARAIGLLTYRGSLGYNLTQQDREELPAVHRASSYQQYQGEKLCRRYNAYSYYAILNAFDTHDAGRGRGGVAAALSRIAARTIVVGITTDIIFTPTEMRDLQGMIAGSVYHEIDSPFGHDGFLVEHEQLNDILRPFMNNE

InterPro domains:
  IPR000073 Alpha/beta hydrolase fold-1 [PF00561] (40-181)
  IPR008220 Homoserine/serine acetyltransferase MetX-like [MF_00296] (1-336)
  IPR008220 Homoserine/serine acetyltransferase MetX-like [PIRSF000443] (5-336)
  IPR008220 Homoserine/serine acetyltransferase MetX-like [PTHR32268] (6-337)
  IPR029058 Alpha/Beta hydrolase fold [G3DSA:3.40.50.1820] (2-337)
  IPR029058 Alpha/Beta hydrolase fold [SSF53474] (3-336)

Foldseek 3Di:
DFWDKDKFPAWQAFPVGDIQGIWIKTKDKAADQDPVNQQEEEEQEAQQDARPCCVQFPPACDPPFLNPNPRHTYMYIGFDQYQRITDHQQDARPVPRAGCQQVPDFHALLSRLVVVVSVCVVVVRQAHAEYAAEASRLLNQLLNCLVCQPRYAEYEYELYAQAQDPVLLVLLVVLVVLLVVQVQRPPRDQLGSLRSQLVSQLSVQCQQFDDLNCVVPFQDPDDDDPDGSNRVVSNVRSVVSSVRGGPRSSSSVSSNRNGRHQCVVQVHSLSSQQSHPYAYEFEYEPQRPNRHPVNSVVRQVSHPNYYYYYDYDSRHSCCSRVVSVVVRVPNNCVSVVD/DFWDKDKFPAWQAFPVGDIQGIWIKTKDKAADQDPVNQQEEEFQEAQQDARPCCVQFPPACDPPFLNPNPRHTYMYIGFDQYPRITDHQQDARPVPRAGCQQVPDFHALLSRLVVVVSVCVVVVRQAHAEYAAEASRLCNQLLNCLVCQPRYAEYEYELYAQAQDPVLLVLLVVLVVLLVVQVQRPPRDQLGSLRSQLVSQLSVQCQQFDDLNCVVPFQDPDPDDPDGSNRVVSNVRSVVSSVRGGPRSSSSVSSNRNGRHQCVVQVHSLSSQQSHPYAYEFEYEPQRPNRHPVNSVVRQVSHPNYYYYYDYDSRHSCCSRVVSVVVRVPNNCVSVVD

Organism: NCBI:txid214856